Protein AF-000000006769972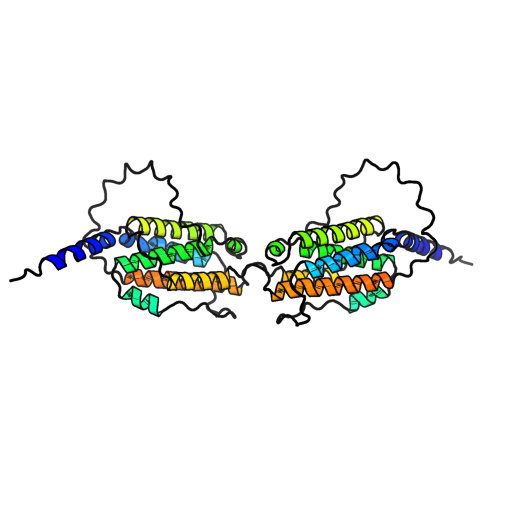2 (afdb_homodimer)

Sequence (412 aa):
MVTWTGLLFVLCGALTSALCCDWLTHYKQPSKEARDLLTLMGDQLTEQHPSGHPVRFPKHLYKQMRNSEVESKLVFIRDSLQLIFCLYRHDNLSAAPWGADKTEGFLTVIHRQITELSACVSTNSPANSRLRSYYRTLANSTLSCSGCSTASWQLLRKETKLRLDQLELLVASIRVPASASRRRSAATQQQQQQQRDTDTISEDCFMVTWTGLLFVLCGALTSALCCDWLTHYKQPSKEARDLLTLMGDQLTEQHPSGHPVRFPKHLYKQMRNSEVESKLVFIRDSLQLIFCLYRHDNLSAAPWGADKTEGFLTVIHRQITELSACVSTNSPANSRLRSYYRTLANSTLSCSGCSTASWQLLRKETKLRLDQLELLVASIRVPASASRRRSAATQQQQQQQRDTDTISEDCF

InterPro domains:
  IPR000471 Interferon alpha/beta/delta [PF00143] (29-170)
  IPR000471 Interferon alpha/beta/delta [PTHR11691] (7-164)
  IPR009079 Four-helical cytokine-like, core [G3DSA:1.20.1250.10] (18-180)
  IPR009079 Four-helical cytokine-like, core [SSF47266] (21-171)

Radius of gyration: 32.37 Å; Cα contacts (8 Å, |Δi|>4): 366; chains: 2; bounding box: 46×130×63 Å

Secondary structure (DSSP, 8-state):
----TTSHHHHHHHHHHHHT-THHHH-HHHHHHHHHHHHHSSS----S--SS------HHHHHHHHTS-HHHHHHHHHHHHHHHHHHHTSGGGGGSSS-HHHHHHHHHHHHHHHHHHHTTS-S-PPP-HHHHHHHHHHHHHHT---SS-HHHHHHHHHHHHHHHHHHHHHHHTS---GGGGGSTTSGGGSTTTTTT------S---/---GGGTHHHHHHHHHHHHT-THHHH-HHHHHHHHHHHHHSSS----S--SS------HHHHHHHHTS-HHHHHHHHHHHHHHHHHHHT-GGGGGSSS-HHHHHHHHHHHHHHHHHHHTTS-S-PPP-HHHHHHHHHHHHHHT---SS-HHHHHHHHHHHHHHHHHHHHHHHTS---GGGGGSTTGGGSS--S---------S---

Solvent-accessible surface area (backbone atoms only — not comparable to full-atom values): 24301 Å² total; per-residue (Å²): 134,83,75,75,68,72,69,64,62,67,64,57,58,62,56,47,46,40,74,61,28,69,45,76,78,57,45,65,60,51,52,50,51,33,52,51,26,61,55,61,20,43,70,82,82,64,89,66,72,45,94,56,82,75,75,76,72,66,59,68,56,54,54,53,42,66,72,46,56,66,54,60,36,51,45,51,48,36,51,50,46,51,53,53,50,40,57,72,64,36,78,50,47,76,59,45,91,47,42,65,66,37,46,51,50,29,48,52,43,47,49,50,51,36,53,51,41,57,74,40,40,77,84,81,62,77,79,56,64,68,61,52,50,42,54,42,50,40,34,52,64,19,43,49,30,37,42,34,50,73,52,24,47,48,44,50,54,49,54,50,51,54,50,53,51,50,46,50,52,47,52,69,67,50,82,69,77,83,77,74,82,77,73,84,77,77,79,77,72,72,86,64,74,79,70,72,71,76,76,71,73,70,87,70,68,116,134,83,75,74,66,72,70,62,62,67,62,56,58,62,56,48,45,41,73,61,26,70,47,75,80,56,44,64,59,51,50,49,50,32,53,52,26,60,54,61,19,41,69,81,81,64,89,67,73,46,93,56,84,76,75,73,70,66,59,67,56,52,55,52,41,66,73,46,54,66,54,59,38,50,42,50,47,33,52,49,46,51,52,51,49,42,57,71,63,34,79,49,47,77,62,47,91,46,41,63,66,36,47,51,50,27,49,49,42,46,49,49,51,34,52,52,41,57,74,40,39,78,85,81,61,75,78,58,65,67,60,52,49,41,52,42,50,40,34,50,63,20,44,48,27,38,40,34,50,72,52,24,46,49,46,49,54,50,53,50,51,54,50,52,50,50,48,51,52,48,53,69,66,51,82,71,77,82,74,73,81,75,73,82,74,73,81,77,73,73,89,69,75,88,66,75,80,74,76,72,73,70,87,70,68,116

Organism: Oreochromis niloticus (NCBI:txid8128)

Nearest PDB structures (foldseek):
  3piv-assembly1_A  TM=6.688E-01  e=2.539E-05  Danio rerio
  7wkh-assembly1_A  TM=6.392E-01  e=5.932E-05  Ctenopharyngodon idella
  2lms-assembly1_A  TM=6.303E-01  e=2.384E-02  Homo sapiens
  7wkh-assembly1_A  TM=6.403E-01  e=5.839E-05  Ctenopharyngodon idella
  2il6-assembly1_A  TM=4.183E-01  e=1.003E+00  Homo sapiens

pLDDT: mean 73.28, std 21.23, range [22.41, 96.75]

Structure (mmCIF, N/CA/C/O backbone):
data_AF-0000000067699722-model_v1
#
loop_
_entity.id
_entity.type
_entity.pdbx_description
1 polymer 'Interferon a3'
#
loop_
_atom_site.group_PDB
_atom_site.id
_atom_site.type_symbol
_atom_site.label_atom_id
_atom_site.label_alt_id
_atom_site.label_comp_id
_atom_site.label_asym_id
_atom_site.label_entity_id
_atom_site.label_seq_id
_atom_site.pdbx_PDB_ins_code
_atom_site.Cartn_x
_atom_site.Cartn_y
_atom_site.Cartn_z
_atom_site.occupancy
_atom_site.B_iso_or_equiv
_atom_site.auth_seq_id
_atom_site.auth_comp_id
_atom_site.auth_asym_id
_atom_site.auth_atom_id
_atom_site.pdbx_PDB_model_num
ATOM 1 N N . MET A 1 1 ? -24.375 -66 -10.227 1 35.47 1 MET A N 1
ATOM 2 C CA . MET A 1 1 ? -23.266 -65.438 -10.969 1 35.47 1 MET A CA 1
ATOM 3 C C . MET A 1 1 ? -23.531 -63.938 -11.273 1 35.47 1 MET A C 1
ATOM 5 O O . MET A 1 1 ? -24.281 -63.625 -12.211 1 35.47 1 MET A O 1
ATOM 9 N N . VAL A 1 2 ? -23.828 -63.125 -10.258 1 52.47 2 VAL A N 1
ATOM 10 C CA . VAL A 1 2 ? -24 -61.656 -10.25 1 52.47 2 VAL A CA 1
ATOM 11 C C . VAL A 1 2 ? -22.797 -61 -10.922 1 52.47 2 VAL A C 1
ATOM 13 O O . VAL A 1 2 ? -21.656 -61.156 -10.469 1 52.47 2 VAL A O 1
ATOM 16 N N . THR A 1 3 ? -22.906 -60.906 -12.32 1 44.56 3 THR A N 1
ATOM 17 C CA . THR A 1 3 ? -21.938 -60.25 -13.18 1 44.56 3 THR A CA 1
ATOM 18 C C . THR A 1 3 ? -21.641 -58.844 -12.688 1 44.56 3 THR A C 1
ATOM 20 O O . THR A 1 3 ? -22.562 -58.031 -12.508 1 44.56 3 THR A O 1
ATOM 23 N N . TRP A 1 4 ? -20.609 -58.719 -11.805 1 46.22 4 TRP A N 1
ATOM 24 C CA . TRP A 1 4 ? -19.891 -57.531 -11.391 1 46.22 4 TRP A CA 1
ATOM 25 C C . TRP A 1 4 ? -19.438 -56.719 -12.602 1 46.22 4 TRP A C 1
ATOM 27 O O . TRP A 1 4 ? -18.516 -55.906 -12.508 1 46.22 4 TRP A O 1
ATOM 37 N N . THR A 1 5 ? -20.016 -56.938 -13.867 1 48.66 5 THR A N 1
ATOM 38 C CA . THR A 1 5 ? -19.547 -56.25 -15.055 1 48.66 5 THR A CA 1
ATOM 39 C C . THR A 1 5 ? -19.969 -54.781 -15 1 48.66 5 THR A C 1
ATOM 41 O O . THR A 1 5 ? -19.531 -53.969 -15.828 1 48.66 5 THR A O 1
ATOM 44 N N . GLY A 1 6 ? -20.906 -54.344 -14.172 1 43.62 6 GLY A N 1
ATOM 45 C CA . GLY A 1 6 ? -21.406 -53 -14.336 1 43.62 6 GLY A CA 1
ATOM 46 C C . GLY A 1 6 ? -20.406 -51.938 -13.883 1 43.62 6 GLY A C 1
ATOM 47 O O . GLY A 1 6 ? -20.625 -50.75 -14.094 1 43.62 6 GLY A O 1
ATOM 48 N N . LEU A 1 7 ? -19.531 -52.25 -12.93 1 44.38 7 LEU A N 1
ATOM 49 C CA . LEU A 1 7 ? -18.781 -51.188 -12.297 1 44.38 7 LEU A CA 1
ATOM 50 C C . LEU A 1 7 ? -17.656 -50.688 -13.211 1 44.38 7 LEU A C 1
ATOM 52 O O . LEU A 1 7 ? -17.156 -49.594 -13.047 1 44.38 7 LEU A O 1
ATOM 56 N N . LEU A 1 8 ? -17.25 -51.5 -14.211 1 44.25 8 LEU A N 1
ATOM 57 C CA . LEU A 1 8 ? -16.047 -51.125 -14.938 1 44.25 8 LEU A CA 1
ATOM 58 C C . LEU A 1 8 ? -16.344 -50.031 -15.93 1 44.25 8 LEU A C 1
ATOM 60 O O . LEU A 1 8 ? -15.453 -49.25 -16.297 1 44.25 8 LEU A O 1
ATOM 64 N N . PHE A 1 9 ? -17.562 -49.812 -16.438 1 44.66 9 PHE A N 1
ATOM 65 C CA . PHE A 1 9 ? -17.812 -48.938 -17.578 1 44.66 9 PHE A CA 1
ATOM 66 C C . PHE A 1 9 ? -17.672 -47.469 -17.172 1 44.66 9 PHE A C 1
ATOM 68 O O . PHE A 1 9 ? -17.266 -46.656 -17.969 1 44.66 9 PHE A O 1
ATOM 75 N N . VAL A 1 10 ? -18.062 -47.094 -15.961 1 45.44 10 VAL A N 1
ATOM 76 C CA . VAL A 1 10 ? -18.156 -45.688 -15.633 1 45.44 10 VAL A CA 1
ATOM 77 C C . VAL A 1 10 ? -16.75 -45.094 -15.516 1 45.44 10 VAL A C 1
ATOM 79 O O . VAL A 1 10 ? -16.531 -43.938 -15.883 1 45.44 10 VAL A O 1
ATOM 82 N N . LEU A 1 11 ? -15.758 -45.875 -15.133 1 44.94 11 LEU A N 1
ATOM 83 C CA . LEU A 1 11 ? -14.43 -45.312 -14.93 1 44.94 11 LEU A CA 1
ATOM 84 C C . LEU A 1 11 ? -13.766 -44.969 -16.266 1 44.94 11 LEU A C 1
ATOM 86 O O . LEU A 1 11 ? -12.914 -44.094 -16.328 1 44.94 11 LEU A O 1
ATOM 90 N N . CYS A 1 12 ? -14.086 -45.625 -17.406 1 45.03 12 CYS A N 1
ATOM 91 C CA . CYS A 1 12 ? -13.391 -45.438 -18.672 1 45.03 12 CYS A CA 1
ATOM 92 C C . CYS A 1 12 ? -13.773 -44.094 -19.297 1 45.03 12 CYS A C 1
ATOM 94 O O . CYS A 1 12 ? -12.984 -43.5 -20.047 1 45.03 12 CYS A O 1
ATOM 96 N N . GLY A 1 13 ? -14.953 -43.625 -19.156 1 46.22 13 GLY A N 1
ATOM 97 C CA . GLY A 1 13 ? -15.398 -42.406 -19.812 1 46.22 13 GLY A CA 1
ATOM 98 C C . GLY A 1 13 ? -14.703 -41.156 -19.281 1 46.22 13 GLY A C 1
ATOM 99 O O . GLY A 1 13 ? -14.461 -40.219 -20.031 1 46.22 13 GLY A O 1
ATOM 100 N N . ALA A 1 14 ? -14.531 -41 -17.953 1 47.91 14 ALA A N 1
ATOM 101 C CA . ALA A 1 14 ? -13.922 -39.781 -17.406 1 47.91 14 ALA A CA 1
ATOM 102 C C . ALA A 1 14 ? -12.461 -39.656 -17.812 1 47.91 14 ALA A C 1
ATOM 104 O O . ALA A 1 14 ? -11.953 -38.562 -18.031 1 47.91 14 ALA A O 1
ATOM 105 N N . LEU A 1 15 ? -11.695 -40.812 -17.859 1 48.62 15 LEU A N 1
ATOM 106 C CA . LEU A 1 15 ? -10.297 -40.781 -18.281 1 48.62 15 LEU A CA 1
ATOM 107 C C . LEU A 1 15 ? -10.172 -40.344 -19.734 1 48.62 15 LEU A C 1
ATOM 109 O O . LEU A 1 15 ? -9.195 -39.688 -20.109 1 48.62 15 LEU A O 1
ATOM 113 N N . THR A 1 16 ? -11.188 -40.656 -20.562 1 52 16 THR A N 1
ATOM 114 C CA . THR A 1 16 ? -11.062 -40.375 -21.984 1 52 16 THR A CA 1
ATOM 115 C C . THR A 1 16 ? -11.148 -38.875 -22.234 1 52 16 THR A C 1
ATOM 117 O O . THR A 1 16 ? -10.492 -38.344 -23.125 1 52 16 THR A O 1
ATOM 120 N N . SER A 1 17 ? -12.016 -38.281 -21.453 1 52.94 17 SER A N 1
ATOM 121 C CA . SER A 1 17 ? -12.234 -36.906 -21.828 1 52.94 17 SER A CA 1
ATOM 122 C C . SER A 1 17 ? -11.016 -36.031 -21.516 1 52.94 17 SER A C 1
ATOM 124 O O . SER A 1 17 ? -10.648 -35.156 -22.312 1 52.94 17 SER A O 1
ATOM 126 N N . ALA A 1 18 ? -10.383 -36.188 -20.281 1 53.94 18 ALA A N 1
ATOM 127 C CA . ALA A 1 18 ? -9.195 -35.375 -20.016 1 53.94 18 ALA A CA 1
ATOM 128 C C . ALA A 1 18 ? -8.031 -35.781 -20.922 1 53.94 18 ALA A C 1
ATOM 130 O O . ALA A 1 18 ? -7.234 -34.938 -21.328 1 53.94 18 ALA A O 1
ATOM 131 N N . LEU A 1 19 ? -7.906 -37.094 -21.297 1 56.16 19 LEU A N 1
ATOM 132 C CA . LEU A 1 19 ? -6.891 -37.562 -22.234 1 56.16 19 LEU A CA 1
ATOM 133 C C . LEU A 1 19 ? -7.125 -36.938 -23.609 1 56.16 19 LEU A C 1
ATOM 135 O O . LEU A 1 19 ? -6.184 -36.781 -24.391 1 56.16 19 LEU A O 1
ATOM 139 N N . CYS A 1 20 ? -8.344 -36.469 -23.766 1 61.91 20 CYS A N 1
ATOM 140 C CA . CYS A 1 20 ? -8.656 -35.812 -25.031 1 61.91 20 CYS A CA 1
ATOM 141 C C . CYS A 1 20 ? -8.422 -34.312 -24.938 1 61.91 20 CYS A C 1
ATOM 143 O O . CYS A 1 20 ? -8.695 -33.562 -25.891 1 61.91 20 CYS A O 1
ATOM 145 N N . CYS A 1 21 ? -7.746 -33.906 -23.828 1 77.5 21 CYS A N 1
ATOM 146 C CA . CYS A 1 21 ? -7.512 -32.469 -23.688 1 77.5 21 CYS A CA 1
ATOM 147 C C . CYS A 1 21 ? -6.34 -32.031 -24.562 1 77.5 21 CYS A C 1
ATOM 149 O O . CYS A 1 21 ? -5.188 -32.344 -24.266 1 77.5 21 CYS A O 1
ATOM 151 N N . ASP A 1 22 ? -6.613 -31.375 -25.703 1 81.94 22 ASP A N 1
ATOM 152 C CA . ASP A 1 22 ? -5.629 -30.859 -26.656 1 81.94 22 ASP A CA 1
ATOM 153 C C . ASP A 1 22 ? -4.617 -29.953 -25.969 1 81.94 22 ASP A C 1
ATOM 155 O O . ASP A 1 22 ? -3.49 -29.781 -26.438 1 81.94 22 ASP A O 1
ATOM 159 N N . TRP A 1 23 ? -4.941 -29.578 -24.688 1 89.19 23 TRP A N 1
ATOM 160 C CA . TRP A 1 23 ? -4.062 -28.688 -23.953 1 89.19 23 TRP A CA 1
ATOM 161 C C . TRP A 1 23 ? -2.768 -29.391 -23.562 1 89.19 23 TRP A C 1
ATOM 163 O O . TRP A 1 23 ? -1.689 -28.781 -23.609 1 89.19 23 TRP A O 1
ATOM 173 N N . LEU A 1 24 ? -2.84 -30.562 -23.344 1 87.12 24 LEU A N 1
ATOM 174 C CA . LEU A 1 24 ? -1.688 -31.328 -22.891 1 87.12 24 LEU A CA 1
ATOM 175 C C . LEU A 1 24 ? -0.631 -31.438 -23.984 1 87.12 24 LEU A C 1
ATOM 177 O O . LEU A 1 24 ? 0.557 -31.594 -23.688 1 87.12 24 LEU A O 1
ATOM 181 N N .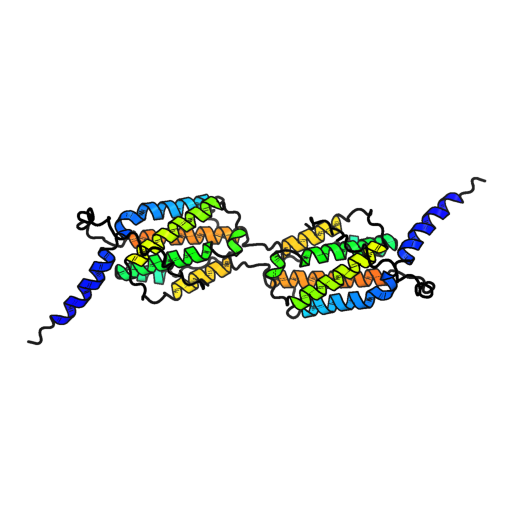 THR A 1 25 ? -1.072 -31.25 -25.234 1 85.5 25 THR A N 1
ATOM 182 C CA . THR A 1 25 ? -0.161 -31.438 -26.359 1 85.5 25 THR A CA 1
ATOM 183 C C . THR A 1 25 ? 0.63 -30.156 -26.641 1 85.5 25 THR A C 1
ATOM 185 O O . THR A 1 25 ? 1.693 -30.203 -27.266 1 85.5 25 THR A O 1
ATOM 188 N N . HIS A 1 26 ? 0.206 -29 -26.109 1 89 26 HIS A N 1
ATOM 189 C CA . HIS A 1 26 ? 0.871 -27.766 -26.5 1 89 26 HIS A CA 1
ATOM 190 C C . HIS A 1 26 ? 1.135 -26.875 -25.297 1 89 26 HIS A C 1
ATOM 192 O O . HIS A 1 26 ? 1.406 -25.672 -25.438 1 89 26 HIS A O 1
ATOM 198 N N . TYR A 1 27 ? 1.079 -27.422 -24.047 1 90.38 27 TYR A N 1
ATOM 199 C CA . TYR A 1 27 ? 1.167 -26.609 -22.828 1 90.38 27 TYR A CA 1
ATOM 200 C C . TYR A 1 27 ? 2.568 -26.047 -22.656 1 90.38 27 TYR A C 1
ATOM 202 O O . TYR A 1 27 ? 2.75 -25.016 -22 1 90.38 27 TYR A O 1
ATOM 210 N N . LYS A 1 28 ? 3.633 -26.672 -23.234 1 91.69 28 LYS A N 1
ATOM 211 C CA . LYS A 1 28 ? 5.023 -26.344 -22.938 1 91.69 28 LYS A CA 1
ATOM 212 C C . LYS A 1 28 ? 5.352 -24.922 -23.359 1 91.69 28 LYS A C 1
ATOM 214 O O . LYS A 1 28 ? 6 -24.188 -22.609 1 91.69 28 LYS A O 1
ATOM 219 N N . GLN A 1 29 ? 4.859 -24.578 -24.547 1 92.5 29 GLN A N 1
ATOM 220 C CA . GLN A 1 29 ? 5.203 -23.25 -25.062 1 92.5 29 GLN A CA 1
ATOM 221 C C . GLN A 1 29 ? 4.535 -22.156 -24.25 1 92.5 29 GLN A C 1
ATOM 223 O O . GLN A 1 29 ? 5.211 -21.25 -23.75 1 92.5 29 GLN A O 1
ATOM 228 N N . PRO A 1 30 ? 3.217 -22.25 -24.016 1 93.75 30 PRO A N 1
ATOM 229 C CA . PRO A 1 30 ? 2.609 -21.203 -23.172 1 93.75 30 PRO A CA 1
ATOM 230 C C . PRO A 1 30 ? 3.164 -21.188 -21.75 1 93.75 30 PRO A C 1
ATOM 232 O O . PRO A 1 30 ? 3.293 -20.125 -21.156 1 93.75 30 PRO A O 1
ATOM 235 N N . SER A 1 31 ? 3.477 -22.328 -21.234 1 92.81 31 SER A N 1
ATOM 236 C CA . SER A 1 31 ? 4.043 -22.406 -19.891 1 92.81 31 SER A CA 1
ATOM 237 C C . SER A 1 31 ? 5.402 -21.703 -19.828 1 92.81 31 SER A C 1
ATOM 239 O O . SER A 1 31 ? 5.66 -20.922 -18.906 1 92.81 31 SER A O 1
ATOM 241 N N . LYS A 1 32 ? 6.246 -21.984 -20.812 1 94.31 32 LYS A N 1
ATOM 242 C CA . LYS A 1 32 ? 7.547 -21.328 -20.891 1 94.31 32 LYS A CA 1
ATOM 243 C C . LYS A 1 32 ? 7.395 -19.828 -21.094 1 94.31 32 LYS A C 1
ATOM 245 O O . LYS A 1 32 ? 8.102 -19.031 -20.453 1 94.31 32 LYS A O 1
ATOM 250 N N . GLU A 1 33 ? 6.52 -19.484 -21.969 1 95.44 33 GLU A N 1
ATOM 251 C CA . GLU A 1 33 ? 6.273 -18.062 -22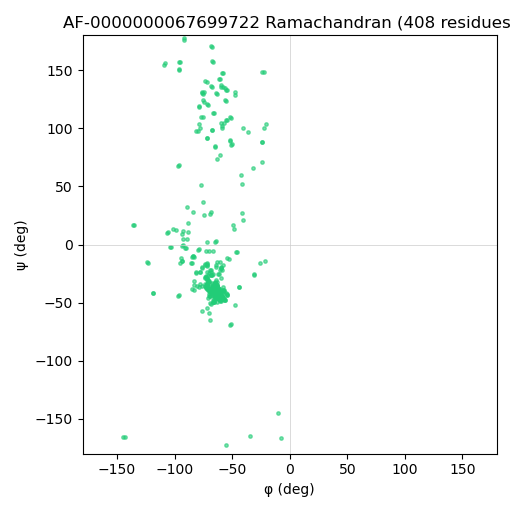.234 1 95.44 33 GLU A CA 1
ATOM 252 C C . GLU A 1 33 ? 5.832 -17.344 -20.969 1 95.44 33 GLU A C 1
ATOM 254 O O . GLU A 1 33 ? 6.305 -16.234 -20.688 1 95.44 33 GLU A O 1
ATOM 259 N N . ALA A 1 34 ? 4.922 -17.938 -20.188 1 95.25 34 ALA A N 1
ATOM 260 C CA . ALA A 1 34 ? 4.457 -17.344 -18.938 1 95.25 34 ALA A CA 1
ATOM 261 C C . ALA A 1 34 ? 5.609 -17.156 -17.953 1 95.25 34 ALA A C 1
ATOM 263 O O . ALA A 1 34 ? 5.77 -16.078 -17.375 1 95.25 34 ALA A O 1
ATOM 264 N N . ARG A 1 35 ? 6.52 -18.094 -17.812 1 93.75 35 ARG A N 1
ATOM 265 C CA . ARG A 1 35 ? 7.652 -18.031 -16.891 1 93.75 35 ARG A CA 1
ATOM 266 C C . ARG A 1 35 ? 8.664 -16.969 -17.328 1 93.75 35 ARG A C 1
ATOM 268 O O . ARG A 1 35 ? 9.195 -16.234 -16.516 1 93.75 35 ARG A O 1
ATOM 275 N N . ASP A 1 36 ? 8.875 -16.953 -18.688 1 93.88 36 ASP A N 1
ATOM 276 C CA . ASP A 1 36 ? 9.797 -15.953 -19.219 1 93.88 36 ASP A CA 1
ATOM 277 C C . ASP A 1 36 ? 9.273 -14.547 -18.953 1 93.88 36 ASP A C 1
ATOM 279 O O . ASP A 1 36 ? 10.023 -13.672 -18.516 1 93.88 36 ASP A O 1
ATOM 283 N N . LEU A 1 37 ? 8.016 -14.336 -19.203 1 94.62 37 LEU A N 1
ATOM 284 C CA . LEU A 1 37 ? 7.41 -13.023 -19 1 94.62 37 LEU A CA 1
ATOM 285 C C . LEU A 1 37 ? 7.445 -12.641 -17.516 1 94.62 37 LEU A C 1
ATOM 287 O O . LEU A 1 37 ? 7.738 -11.492 -17.188 1 94.62 37 LEU A O 1
ATOM 291 N N . LEU A 1 38 ? 7.242 -13.578 -16.625 1 94.19 38 LEU A N 1
ATOM 292 C CA . LEU A 1 38 ? 7.316 -13.359 -15.188 1 94.19 38 LEU A CA 1
ATOM 293 C C . LEU A 1 38 ? 8.727 -12.938 -14.773 1 94.19 38 LEU A C 1
ATOM 295 O O . LEU A 1 38 ? 8.891 -12.023 -13.961 1 94.19 38 LEU A O 1
ATOM 299 N N . THR A 1 39 ? 9.664 -13.555 -15.359 1 88.69 39 THR A N 1
ATOM 300 C CA . THR A 1 39 ? 11.055 -13.258 -15.039 1 88.69 39 THR A CA 1
ATOM 301 C C . THR A 1 39 ? 11.453 -11.883 -15.57 1 88.69 39 THR A C 1
ATOM 303 O O . THR A 1 39 ? 12.195 -11.148 -14.914 1 88.69 39 THR A O 1
ATOM 306 N N . LEU A 1 40 ? 10.836 -11.523 -16.641 1 91.75 40 LEU A N 1
ATOM 307 C CA . LEU A 1 40 ? 11.281 -10.328 -17.344 1 91.75 40 LEU A CA 1
ATOM 308 C C . LEU A 1 40 ? 10.492 -9.102 -16.891 1 91.75 40 LEU A C 1
ATOM 310 O O . LEU A 1 40 ? 10.891 -7.969 -17.156 1 91.75 40 LEU A O 1
ATOM 314 N N . MET A 1 41 ? 9.406 -9.234 -16.219 1 91.5 41 MET A N 1
ATOM 315 C CA . MET A 1 41 ? 8.531 -8.094 -15.938 1 91.5 41 MET A CA 1
ATOM 316 C C . MET A 1 41 ? 9.164 -7.16 -14.914 1 91.5 41 MET A C 1
ATOM 318 O O . MET A 1 41 ? 8.805 -5.984 -14.844 1 91.5 41 MET A O 1
ATOM 322 N N . GLY A 1 42 ? 10.148 -7.68 -14.203 1 86.44 42 GLY A N 1
ATOM 323 C CA . GLY A 1 42 ? 10.773 -6.867 -13.172 1 86.44 42 GLY A CA 1
ATOM 324 C C . GLY A 1 42 ? 12.258 -7.121 -13.031 1 86.44 42 GLY A C 1
ATOM 325 O O . GLY A 1 42 ? 12.883 -7.715 -13.914 1 86.44 42 GLY A O 1
ATOM 326 N N . ASP A 1 43 ? 12.781 -6.621 -11.891 1 81.31 43 ASP A N 1
ATOM 327 C CA . ASP A 1 43 ? 14.195 -6.812 -11.602 1 81.31 43 ASP A CA 1
ATOM 328 C C . ASP A 1 43 ? 14.508 -8.281 -11.32 1 81.31 43 ASP A C 1
ATOM 330 O O . ASP A 1 43 ? 13.594 -9.109 -11.227 1 81.31 43 ASP A O 1
ATOM 334 N N . GLN A 1 44 ? 15.719 -8.547 -11.25 1 83.44 44 GLN A N 1
ATOM 335 C CA . GLN A 1 44 ? 16.156 -9.922 -11.008 1 83.44 44 GLN A CA 1
ATOM 336 C C . GLN A 1 44 ? 15.539 -10.469 -9.719 1 83.44 44 GLN A C 1
ATOM 338 O O . GLN A 1 44 ? 15.539 -9.797 -8.688 1 83.44 44 GLN A O 1
ATOM 343 N N . LEU A 1 45 ? 14.898 -11.57 -9.938 1 76.75 45 LEU A N 1
ATOM 344 C CA . LEU A 1 45 ? 14.328 -12.258 -8.781 1 76.75 45 LEU A CA 1
ATOM 345 C C . LEU A 1 45 ? 15.422 -12.805 -7.871 1 76.75 45 LEU A C 1
ATOM 347 O O . LEU A 1 45 ? 16.266 -13.594 -8.312 1 76.75 45 LEU A O 1
ATOM 351 N N . THR A 1 46 ? 15.703 -12.086 -6.84 1 67.62 46 THR A N 1
ATOM 352 C CA . THR A 1 46 ? 16.75 -12.547 -5.934 1 67.62 46 THR A CA 1
ATOM 353 C C . THR A 1 46 ? 16.25 -13.695 -5.066 1 67.62 46 THR A C 1
ATOM 355 O O . THR A 1 46 ? 15.062 -13.75 -4.723 1 67.62 46 THR A O 1
ATOM 358 N N . GLU A 1 47 ? 16.984 -14.75 -5.012 1 61.97 47 GLU A N 1
ATOM 359 C CA . GLU A 1 47 ? 16.672 -15.891 -4.156 1 61.97 47 GLU A CA 1
ATOM 360 C C . GLU A 1 47 ? 16.719 -15.5 -2.682 1 61.97 47 GLU A C 1
ATOM 362 O O . GLU A 1 47 ? 16.516 -16.344 -1.807 1 61.97 47 GLU A O 1
ATOM 367 N N . GLN A 1 48 ? 16.969 -14.203 -2.494 1 57.03 48 GLN A N 1
ATOM 368 C CA . GLN A 1 48 ? 17.047 -13.812 -1.09 1 57.03 48 GLN A CA 1
ATOM 369 C C . GLN A 1 48 ? 15.648 -13.758 -0.462 1 57.03 48 GLN A C 1
ATOM 371 O O . GLN A 1 48 ? 14.68 -13.414 -1.133 1 57.03 48 GLN A O 1
ATOM 376 N N . HIS A 1 49 ? 15.492 -14.516 0.586 1 53.44 49 HIS A N 1
ATOM 377 C CA . HIS A 1 49 ? 14.25 -14.625 1.347 1 53.44 49 HIS A CA 1
ATOM 378 C C . HIS A 1 49 ? 13.727 -13.258 1.752 1 53.44 49 HIS A C 1
ATOM 380 O O . HIS A 1 49 ? 14.453 -12.461 2.346 1 53.44 49 HIS A O 1
ATOM 386 N N . PRO A 1 50 ? 12.703 -12.922 1.15 1 51.94 50 PRO A N 1
ATOM 387 C CA . PRO A 1 50 ? 12.148 -11.664 1.666 1 51.94 50 PRO A CA 1
ATOM 388 C C . PRO A 1 50 ? 12.062 -11.641 3.189 1 51.94 50 PRO A C 1
ATOM 390 O O . PRO A 1 50 ? 11.938 -12.695 3.82 1 51.94 50 PRO A O 1
ATOM 393 N N . SER A 1 51 ? 12.531 -10.609 3.85 1 48.88 51 SER A N 1
ATOM 394 C CA . SER A 1 51 ? 12.453 -10.453 5.297 1 48.88 51 SER A CA 1
ATOM 395 C C . SER A 1 51 ? 11.055 -10.773 5.812 1 48.88 51 SER A C 1
ATOM 397 O O . SER A 1 51 ? 10.867 -11.023 7.004 1 48.88 51 SER A O 1
ATOM 399 N N . GLY A 1 52 ? 10.07 -11.023 4.922 1 50.78 52 GLY A N 1
ATOM 400 C CA . GLY A 1 52 ? 8.742 -11.328 5.434 1 50.78 52 GLY A CA 1
ATOM 401 C C . GLY A 1 52 ? 8.469 -12.812 5.543 1 50.78 52 GLY A C 1
ATOM 402 O O . GLY A 1 52 ? 9.328 -13.633 5.215 1 50.78 52 GLY A O 1
ATOM 403 N N . HIS A 1 53 ? 7.543 -13.102 6.391 1 52.53 53 HIS A N 1
ATOM 404 C CA . HIS A 1 53 ? 7.113 -14.492 6.512 1 52.53 53 HIS A CA 1
ATOM 405 C C . HIS A 1 53 ? 6.676 -15.055 5.164 1 52.53 53 HIS A C 1
ATOM 407 O O . HIS A 1 53 ? 5.785 -14.5 4.516 1 52.53 53 HIS A O 1
ATOM 413 N N . PRO A 1 54 ? 7.543 -15.898 4.695 1 59.34 54 PRO A N 1
ATOM 414 C CA . PRO A 1 54 ? 7.129 -16.516 3.432 1 59.34 54 PRO A CA 1
ATOM 415 C C . PRO A 1 54 ? 5.758 -17.188 3.525 1 59.34 54 PRO A C 1
ATOM 417 O O . PRO A 1 54 ? 5.379 -17.672 4.59 1 59.34 54 PRO A O 1
ATOM 420 N N . VAL A 1 55 ? 4.91 -16.953 2.594 1 73.06 55 VAL A N 1
ATOM 421 C CA . VAL A 1 55 ? 3.643 -17.672 2.479 1 73.06 55 VAL A CA 1
ATOM 422 C C . VAL A 1 55 ? 3.904 -19.141 2.146 1 73.06 55 VAL A C 1
ATOM 424 O O . VAL A 1 55 ? 4.5 -19.453 1.111 1 73.06 55 VAL A O 1
ATOM 427 N N . ARG A 1 56 ? 3.57 -20.062 3.102 1 80.81 56 ARG A N 1
ATOM 428 C CA . ARG A 1 56 ? 3.863 -21.469 2.936 1 80.81 56 ARG A CA 1
ATOM 429 C C . ARG A 1 56 ? 2.852 -22.141 2.008 1 80.81 56 ARG A C 1
ATOM 431 O O . ARG A 1 56 ? 1.65 -22.141 2.287 1 80.81 56 ARG A O 1
ATOM 438 N N . PHE A 1 57 ? 3.342 -22.656 0.932 1 86.38 57 PHE A N 1
ATOM 439 C CA . PHE A 1 57 ? 2.506 -23.422 0.018 1 86.38 57 PHE A CA 1
ATOM 440 C C . PHE A 1 57 ? 2.146 -24.781 0.622 1 86.38 57 PHE A C 1
ATOM 442 O O . PHE A 1 57 ? 2.988 -25.438 1.241 1 86.38 57 PHE A O 1
ATOM 449 N N . PRO A 1 58 ? 0.9 -25.25 0.445 1 86.44 58 PRO A N 1
ATOM 450 C CA . PRO A 1 58 ? 0.476 -26.547 0.973 1 86.44 58 PRO A CA 1
ATOM 451 C C . PRO A 1 58 ? 1.093 -27.719 0.217 1 86.44 58 PRO A C 1
ATOM 453 O O . PRO A 1 58 ? 0.455 -28.297 -0.67 1 86.44 58 PRO A O 1
ATOM 456 N N . LYS A 1 59 ? 2.195 -28.203 0.638 1 88.06 59 LYS A N 1
ATOM 457 C CA . LYS A 1 59 ? 2.949 -29.234 -0.059 1 88.06 59 LYS A CA 1
ATOM 458 C C . LYS A 1 59 ? 2.178 -30.547 -0.088 1 88.06 59 LYS A C 1
ATOM 460 O O . LYS A 1 59 ? 2.254 -31.297 -1.063 1 88.06 59 LYS A O 1
ATOM 465 N N . HIS A 1 60 ? 1.443 -30.766 1.016 1 88.94 60 HIS A N 1
ATOM 466 C CA . HIS A 1 60 ? 0.669 -32 1.064 1 88.94 60 HIS A CA 1
ATOM 467 C C . HIS A 1 60 ? -0.393 -32.031 -0.029 1 88.94 60 HIS A C 1
ATOM 469 O O . HIS A 1 60 ? -0.648 -33.094 -0.627 1 88.94 60 HIS A O 1
ATOM 475 N N . LEU A 1 61 ? -0.908 -30.906 -0.282 1 89.75 61 LEU A N 1
ATOM 476 C CA . LEU A 1 61 ? -1.896 -30.797 -1.351 1 89.75 61 LEU A CA 1
ATOM 477 C C . LEU A 1 61 ? -1.268 -31.125 -2.703 1 89.75 61 LEU A C 1
ATOM 479 O O . LEU A 1 61 ? -1.84 -31.875 -3.5 1 89.75 61 LEU A O 1
ATOM 483 N N . TYR A 1 62 ? -0.17 -30.594 -2.945 1 90 62 TYR A N 1
ATOM 484 C CA . TYR A 1 62 ? 0.54 -30.859 -4.191 1 90 62 TYR A CA 1
ATOM 485 C C . TYR A 1 62 ? 0.857 -32.344 -4.344 1 90 62 TYR A C 1
ATOM 487 O O . TYR A 1 62 ? 0.67 -32.906 -5.418 1 90 62 TYR A O 1
ATOM 495 N N . LYS A 1 63 ? 1.327 -32.906 -3.248 1 90 63 LYS A N 1
ATOM 496 C CA . LYS A 1 63 ? 1.634 -34.344 -3.27 1 90 63 LYS A CA 1
ATOM 497 C C . LYS A 1 63 ? 0.385 -35.156 -3.564 1 90 63 LYS A C 1
ATOM 499 O O . LYS A 1 63 ? 0.434 -36.125 -4.348 1 90 63 LYS A O 1
ATOM 504 N N . GLN A 1 64 ? -0.691 -34.812 -2.947 1 91.94 64 GLN A N 1
ATOM 505 C CA . GLN A 1 64 ? -1.966 -35.469 -3.201 1 91.94 64 GLN A CA 1
ATOM 506 C C . GLN A 1 64 ? -2.361 -35.375 -4.672 1 91.94 64 GLN A C 1
ATOM 508 O O . GLN A 1 64 ? -2.799 -36.344 -5.277 1 91.94 64 GLN A O 1
ATOM 513 N N . MET A 1 65 ? -2.127 -34.188 -5.199 1 90.88 65 MET A N 1
ATOM 514 C CA . MET A 1 65 ? -2.516 -33.969 -6.59 1 90.88 65 MET A CA 1
ATOM 515 C C . MET A 1 65 ? -1.607 -34.719 -7.539 1 90.88 65 MET A C 1
ATOM 517 O O . MET A 1 65 ? -2.066 -35.25 -8.562 1 90.88 65 MET A O 1
ATOM 521 N N . ARG A 1 66 ? -0.403 -34.844 -7.207 1 90 66 ARG A N 1
ATOM 522 C CA . ARG A 1 66 ? 0.558 -35.562 -8.039 1 90 66 ARG A CA 1
ATOM 523 C C . ARG A 1 66 ? 0.162 -37.031 -8.195 1 90 66 ARG A C 1
ATOM 525 O O . ARG A 1 66 ? 0.425 -37.656 -9.234 1 90 66 ARG A O 1
ATOM 532 N N . ASN A 1 67 ? -0.585 -37.562 -7.223 1 91.06 67 ASN A N 1
ATOM 533 C CA . ASN A 1 67 ? -0.956 -39 -7.238 1 91.06 67 ASN A CA 1
ATOM 534 C C . ASN A 1 67 ? -2.426 -39.188 -7.605 1 91.06 67 ASN A C 1
ATOM 536 O O . ASN A 1 67 ? -2.949 -40.281 -7.531 1 91.06 67 ASN A O 1
ATOM 540 N N . SER A 1 68 ? -3.041 -38.094 -8.047 1 90.62 68 SER A N 1
ATOM 541 C CA . SER A 1 68 ? -4.465 -38.156 -8.367 1 90.62 68 SER A CA 1
ATOM 542 C C . SER A 1 68 ? -4.688 -38.5 -9.836 1 90.62 68 SER A C 1
ATOM 544 O O . SER A 1 68 ? -3.732 -38.719 -10.578 1 90.62 68 SER A O 1
ATOM 546 N N . GLU A 1 69 ? -5.941 -38.625 -10.227 1 87.38 69 GLU A N 1
ATOM 547 C CA . GLU A 1 69 ? -6.32 -38.906 -11.617 1 87.38 69 GLU A CA 1
ATOM 548 C C . GLU A 1 69 ? -5.992 -37.719 -12.516 1 87.38 69 GLU A C 1
ATOM 550 O O . GLU A 1 69 ? -5.84 -36.594 -12.031 1 87.38 69 GLU A O 1
ATOM 555 N N . VAL A 1 70 ? -5.852 -37.969 -13.75 1 84.81 70 VAL A N 1
ATOM 556 C CA . VAL A 1 70 ? -5.48 -36.969 -14.742 1 84.81 70 VAL A CA 1
ATOM 557 C C . VAL A 1 70 ? -6.449 -35.781 -14.68 1 84.81 70 VAL A C 1
ATOM 559 O O . VAL A 1 70 ? -6.027 -34.625 -14.688 1 84.81 70 VAL A O 1
ATOM 562 N N . GLU A 1 71 ? -7.758 -36.031 -14.57 1 84.88 71 GLU A N 1
ATOM 563 C CA . GLU A 1 71 ? -8.75 -34.969 -14.539 1 84.88 71 GLU A CA 1
ATOM 564 C C . GLU A 1 71 ? -8.547 -34.062 -13.328 1 84.88 71 GLU A C 1
ATOM 566 O O . GLU A 1 71 ? -8.641 -32.844 -13.438 1 84.88 71 GLU A O 1
ATOM 571 N N . SER A 1 72 ? -8.273 -34.688 -12.148 1 87.94 72 SER A N 1
ATOM 572 C CA . SER A 1 72 ? -8.055 -33.906 -10.93 1 87.94 72 SER A CA 1
ATOM 573 C C . SER A 1 72 ? -6.805 -33.031 -11.047 1 87.94 72 SER A C 1
ATOM 575 O O . SER A 1 72 ? -6.789 -31.891 -10.57 1 87.94 72 SER A O 1
ATOM 577 N N . LYS A 1 73 ? -5.762 -33.562 -11.742 1 90.75 73 LYS A N 1
ATOM 578 C CA . LYS A 1 73 ? -4.547 -32.781 -11.969 1 90.75 73 LYS A CA 1
ATOM 579 C C . LYS A 1 73 ? -4.82 -31.594 -12.867 1 90.75 73 LYS A C 1
ATOM 581 O O . LYS A 1 73 ? -4.402 -30.469 -12.555 1 90.75 73 LYS A O 1
ATOM 586 N N . LEU A 1 74 ? -5.598 -31.875 -13.891 1 89.81 74 LEU A N 1
ATOM 587 C CA . LEU A 1 74 ? -5.895 -30.812 -14.852 1 89.81 74 LEU A CA 1
ATOM 588 C C . LEU A 1 74 ? -6.766 -29.734 -14.219 1 89.81 74 LEU A C 1
ATOM 590 O O . LEU A 1 74 ? -6.551 -28.547 -14.445 1 89.81 74 LEU A O 1
ATOM 594 N N . VAL A 1 75 ? -7.691 -30.125 -13.414 1 90.5 75 VAL A N 1
ATOM 595 C CA . VAL A 1 75 ? -8.539 -29.172 -12.703 1 90.5 75 VAL A CA 1
ATOM 596 C C . VAL A 1 75 ? -7.688 -28.344 -11.734 1 90.5 75 VAL A C 1
ATOM 598 O O . VAL A 1 75 ? -7.852 -27.125 -11.641 1 90.5 75 VAL A O 1
ATOM 601 N N . PHE A 1 76 ? -6.773 -29.016 -11.039 1 92.5 76 PHE A N 1
ATOM 602 C CA . PHE A 1 76 ? -5.879 -28.344 -10.102 1 92.5 76 PHE A CA 1
ATOM 603 C C . PHE A 1 76 ? -5.016 -27.312 -10.82 1 92.5 76 PHE A C 1
ATOM 605 O O . PHE A 1 76 ? -4.82 -26.203 -10.312 1 92.5 76 PHE A O 1
ATOM 612 N N . ILE A 1 77 ? -4.551 -27.656 -11.977 1 93.94 77 ILE A N 1
ATOM 613 C CA . ILE A 1 77 ? -3.725 -26.766 -12.773 1 93.94 77 ILE A CA 1
ATOM 614 C C . ILE A 1 77 ? -4.559 -25.562 -13.227 1 93.94 77 ILE A C 1
ATOM 616 O O . ILE A 1 77 ? -4.145 -24.406 -13.055 1 93.94 77 ILE A O 1
ATOM 620 N N . ARG A 1 78 ? -5.734 -25.812 -13.773 1 93.5 78 ARG A N 1
ATOM 621 C CA . ARG A 1 78 ? -6.633 -24.75 -14.188 1 93.5 78 ARG A CA 1
ATOM 622 C C . ARG A 1 78 ? -6.941 -23.812 -13.023 1 93.5 78 ARG A C 1
ATOM 624 O O . ARG A 1 78 ? -6.828 -22.594 -13.156 1 93.5 78 ARG A O 1
ATOM 631 N N . ASP A 1 79 ? -7.277 -24.391 -11.883 1 92.31 79 ASP A N 1
ATOM 632 C CA . ASP A 1 79 ? -7.66 -23.594 -10.727 1 92.31 79 ASP A CA 1
ATOM 633 C C . ASP A 1 79 ? -6.477 -22.781 -10.203 1 92.31 79 ASP A C 1
ATOM 635 O O . ASP A 1 79 ? -6.645 -21.625 -9.789 1 92.31 79 ASP A O 1
ATOM 639 N N . SER A 1 80 ? -5.293 -23.375 -10.188 1 93.56 80 SER A N 1
ATOM 640 C CA . SER A 1 80 ? -4.094 -22.656 -9.789 1 93.56 80 SER A CA 1
ATOM 641 C C . SER A 1 80 ? -3.842 -21.469 -10.711 1 93.56 80 SER A C 1
ATOM 643 O O . SER A 1 80 ? -3.557 -20.359 -10.242 1 93.56 80 SER A O 1
ATOM 645 N N . LEU A 1 81 ? -3.967 -21.688 -12.016 1 95.38 81 LEU A N 1
ATOM 646 C CA . LEU A 1 81 ? -3.764 -20.609 -12.992 1 95.38 81 LEU A CA 1
ATOM 647 C C . LEU A 1 81 ? -4.812 -19.516 -12.82 1 95.38 81 LEU A C 1
ATOM 649 O O . LEU A 1 81 ? -4.504 -18.328 -12.969 1 95.38 81 LEU A O 1
ATOM 653 N N . GLN A 1 82 ? -6.039 -19.891 -12.531 1 93.69 82 GLN A N 1
ATOM 654 C CA . GLN A 1 82 ? -7.094 -18.922 -12.273 1 93.69 82 GLN A CA 1
ATOM 655 C C . GLN A 1 82 ? -6.762 -18.047 -11.062 1 93.69 82 GLN A C 1
ATOM 657 O O . GLN A 1 82 ? -6.949 -16.828 -11.094 1 93.69 82 GLN A O 1
ATOM 662 N N . LEU A 1 83 ? -6.227 -18.641 -10.023 1 91.81 83 LEU A N 1
ATOM 663 C CA . LEU A 1 83 ? -5.898 -17.906 -8.812 1 91.81 83 LEU A CA 1
ATOM 664 C C . LEU A 1 83 ? -4.672 -17.016 -9.031 1 91.81 83 LEU A C 1
ATOM 666 O O . LEU A 1 83 ? -4.609 -15.898 -8.523 1 91.81 83 LEU A O 1
ATOM 670 N N . ILE A 1 84 ? -3.727 -17.5 -9.789 1 93.19 84 ILE A N 1
ATOM 671 C CA . ILE A 1 84 ? -2.586 -16.688 -10.18 1 93.19 84 ILE A CA 1
ATOM 672 C C . ILE A 1 84 ? -3.066 -15.492 -11.008 1 93.19 84 ILE A C 1
ATOM 674 O O . ILE A 1 84 ? -2.623 -14.359 -10.789 1 93.19 84 ILE A O 1
ATOM 678 N N . PHE A 1 85 ? -4.008 -15.758 -11.953 1 93.94 85 PHE A N 1
ATOM 679 C CA . PHE A 1 85 ? -4.582 -14.695 -12.773 1 93.94 85 PHE A CA 1
ATOM 680 C C . PHE A 1 85 ? -5.219 -13.625 -11.898 1 93.94 85 PHE A C 1
ATOM 682 O O . PHE A 1 85 ? -5.02 -12.43 -12.125 1 93.94 85 PHE A O 1
ATOM 689 N N . CYS A 1 86 ? -5.848 -14.016 -10.883 1 88.56 86 CYS A N 1
ATOM 690 C CA . CYS A 1 86 ? -6.508 -13.102 -9.961 1 88.56 86 CYS A CA 1
ATOM 691 C C . CYS A 1 86 ? -5.484 -12.25 -9.219 1 88.56 86 CYS A C 1
ATOM 693 O O . CYS A 1 86 ? -5.691 -11.047 -9.023 1 88.56 86 CYS A O 1
ATOM 695 N N . LEU A 1 87 ? -4.383 -12.867 -8.828 1 87.12 87 LEU A N 1
ATOM 696 C CA . LEU A 1 87 ? -3.34 -12.109 -8.148 1 87.12 87 LEU A CA 1
ATOM 697 C C . LEU A 1 87 ? -2.861 -10.953 -9.008 1 87.12 87 LEU A C 1
ATOM 699 O O . LEU A 1 87 ? -2.74 -9.82 -8.523 1 87.12 87 LEU A O 1
ATOM 703 N N . TYR A 1 88 ? -2.73 -11.133 -10.289 1 90.62 88 TYR A N 1
ATOM 704 C CA . TYR A 1 88 ? -2.094 -10.164 -11.172 1 90.62 88 TYR A CA 1
ATOM 705 C C . TYR A 1 88 ? -3.125 -9.227 -11.789 1 90.62 88 TYR A C 1
ATOM 707 O O . TYR A 1 88 ? -2.775 -8.312 -12.539 1 90.62 88 TYR A O 1
ATOM 715 N N . ARG A 1 89 ? -4.309 -9.469 -11.445 1 86.38 89 ARG A N 1
ATOM 716 C CA . ARG A 1 89 ? -5.359 -8.523 -11.812 1 86.38 89 ARG A CA 1
ATOM 717 C C . ARG A 1 89 ? -5.77 -7.668 -10.617 1 86.38 89 ARG A C 1
ATOM 719 O O . ARG A 1 89 ? -6.652 -6.816 -10.734 1 86.38 89 ARG A O 1
ATOM 726 N N . HIS A 1 90 ? -5.176 -7.961 -9.57 1 79.38 90 HIS A N 1
ATOM 727 C CA . HIS A 1 90 ? -5.504 -7.199 -8.367 1 79.38 90 HIS A CA 1
ATOM 728 C C . HIS A 1 90 ? -5.242 -5.711 -8.57 1 79.38 90 HIS A C 1
ATOM 730 O O . HIS A 1 90 ? -4.234 -5.332 -9.172 1 79.38 90 HIS A O 1
ATOM 736 N N . ASP A 1 91 ? -5.98 -4.906 -7.969 1 72.06 91 ASP A N 1
ATOM 737 C CA . ASP A 1 91 ? -5.949 -3.465 -8.203 1 72.06 91 ASP A CA 1
ATOM 738 C C . ASP A 1 91 ? -4.609 -2.869 -7.781 1 72.06 91 ASP A C 1
ATOM 740 O O . ASP A 1 91 ? -4.09 -1.964 -8.438 1 72.06 91 ASP A O 1
ATOM 744 N N . ASN A 1 92 ? -4.074 -3.496 -6.723 1 71 92 ASN A N 1
ATOM 745 C CA . ASN A 1 92 ? -2.855 -2.922 -6.164 1 71 92 ASN A CA 1
ATOM 746 C C . ASN A 1 92 ? -1.63 -3.285 -7 1 71 92 ASN A C 1
ATOM 748 O O . ASN A 1 92 ? -0.535 -2.777 -6.758 1 71 92 ASN A O 1
ATOM 752 N N . LEU A 1 93 ? -1.849 -4.098 -8.008 1 74.5 93 LEU A N 1
ATOM 753 C CA . LEU A 1 93 ? -0.715 -4.523 -8.82 1 74.5 93 LEU A CA 1
ATOM 754 C C . LEU A 1 93 ? -0.157 -3.355 -9.625 1 74.5 93 LEU A C 1
ATOM 756 O O . LEU A 1 93 ? 1.021 -3.354 -9.992 1 74.5 93 LEU A O 1
ATOM 760 N N . SER A 1 94 ? -1 -2.404 -9.891 1 75 94 SER A N 1
ATOM 761 C CA . SER A 1 94 ? -0.567 -1.249 -10.672 1 75 94 SER A CA 1
ATOM 762 C C . SER A 1 94 ? 0.584 -0.521 -9.984 1 75 94 SER A C 1
ATOM 764 O O . SER A 1 94 ? 1.323 0.228 -10.633 1 75 94 SER A O 1
ATOM 766 N N . ALA A 1 95 ? 0.757 -0.749 -8.688 1 71.56 95 ALA A N 1
ATOM 767 C CA . ALA A 1 95 ? 1.832 -0.126 -7.926 1 71.56 95 ALA A CA 1
ATOM 768 C C . ALA A 1 95 ? 3.131 -0.915 -8.062 1 71.56 95 ALA A C 1
ATOM 770 O O . ALA A 1 95 ? 4.195 -0.448 -7.645 1 71.56 95 ALA A O 1
ATOM 771 N N . ALA A 1 96 ? 3.062 -2.094 -8.633 1 76.5 96 ALA A N 1
ATOM 772 C CA . ALA A 1 96 ? 4.262 -2.92 -8.766 1 76.5 96 ALA A CA 1
ATOM 773 C C . ALA A 1 96 ? 5.25 -2.295 -9.75 1 76.5 96 ALA A C 1
ATOM 775 O O . ALA A 1 96 ? 4.848 -1.683 -10.742 1 76.5 96 ALA A O 1
ATOM 776 N N . PRO A 1 97 ? 6.488 -2.299 -9.383 1 78.25 97 PRO A N 1
ATOM 777 C CA . PRO A 1 97 ? 7.512 -1.711 -10.25 1 78.25 97 PRO A CA 1
ATOM 778 C C . PRO A 1 97 ? 7.738 -2.52 -11.531 1 78.25 97 PRO A C 1
ATOM 780 O O . PRO A 1 97 ? 8.828 -2.479 -12.102 1 78.25 97 PRO A O 1
ATOM 783 N N . TRP A 1 98 ? 6.727 -3.256 -11.992 1 86.56 98 TRP A N 1
ATOM 784 C CA . TRP A 1 98 ? 6.875 -4.168 -13.125 1 86.56 98 TRP A CA 1
ATOM 785 C C . TRP A 1 98 ? 6.43 -3.506 -14.422 1 86.56 98 TRP A C 1
ATOM 787 O O . TRP A 1 98 ? 5.562 -2.627 -14.406 1 86.56 98 TRP A O 1
ATOM 797 N N . GLY A 1 99 ? 7.043 -3.949 -15.531 1 89.06 99 GLY A N 1
ATOM 798 C CA . GLY A 1 99 ? 6.633 -3.49 -16.844 1 89.06 99 GLY A CA 1
ATOM 799 C C . GLY A 1 99 ? 5.215 -3.895 -17.203 1 89.06 99 GLY A C 1
ATOM 800 O O . GLY A 1 99 ? 4.875 -5.078 -17.172 1 89.06 99 GLY A O 1
ATOM 801 N N . ALA A 1 100 ? 4.418 -2.99 -17.641 1 86.94 100 ALA A N 1
ATOM 802 C CA . ALA A 1 100 ? 3.008 -3.223 -17.938 1 86.94 100 ALA A CA 1
ATOM 803 C C . ALA A 1 100 ? 2.844 -4.164 -19.125 1 86.94 100 ALA A C 1
ATOM 805 O O . ALA A 1 100 ? 1.982 -5.043 -19.109 1 86.94 100 ALA A O 1
ATOM 806 N N . ASP A 1 101 ? 3.701 -4.004 -20.047 1 93 101 ASP A N 1
ATOM 807 C CA . ASP A 1 101 ? 3.596 -4.809 -21.25 1 93 101 ASP A CA 1
ATOM 808 C C . ASP A 1 101 ? 3.855 -6.285 -20.953 1 93 101 ASP A C 1
ATOM 810 O O . ASP A 1 101 ? 3.1 -7.156 -21.391 1 93 101 ASP A O 1
ATOM 814 N N . LYS A 1 102 ? 4.949 -6.523 -20.25 1 93.81 102 LYS A N 1
ATOM 815 C CA . LYS A 1 102 ? 5.281 -7.902 -19.906 1 93.81 102 LYS A CA 1
ATOM 816 C C . LYS A 1 102 ? 4.234 -8.5 -18.969 1 93.81 102 LYS A C 1
ATOM 818 O O . LYS A 1 102 ? 3.877 -9.672 -19.094 1 93.81 102 LYS A O 1
ATOM 823 N N . THR A 1 103 ? 3.738 -7.645 -18.062 1 93.19 103 THR A N 1
ATOM 824 C CA . THR A 1 103 ? 2.699 -8.102 -17.141 1 93.19 103 THR A CA 1
ATOM 825 C C . THR A 1 103 ? 1.419 -8.438 -17.906 1 93.19 103 THR A C 1
ATOM 827 O O . THR A 1 103 ? 0.806 -9.477 -17.672 1 93.19 103 THR A O 1
ATOM 830 N N . GLU A 1 104 ? 1.03 -7.617 -18.875 1 93.19 104 GLU A N 1
ATOM 831 C CA . GLU A 1 104 ? -0.151 -7.883 -19.688 1 93.19 104 GLU A CA 1
ATOM 832 C C . GLU A 1 104 ? 0.04 -9.125 -20.547 1 93.19 104 GLU A C 1
ATOM 834 O O . GLU A 1 104 ? -0.898 -9.906 -20.75 1 93.19 104 GLU A O 1
ATOM 839 N N . GLY A 1 105 ? 1.224 -9.281 -21.094 1 95.88 105 GLY A N 1
ATOM 840 C CA . GLY A 1 105 ? 1.533 -10.508 -21.812 1 95.88 105 GLY A CA 1
ATOM 841 C C . GLY A 1 105 ? 1.392 -11.75 -20.953 1 95.88 105 GLY A C 1
ATOM 842 O O . GLY A 1 105 ? 0.812 -12.75 -21.391 1 95.88 105 GLY A O 1
ATOM 843 N N . PHE A 1 106 ? 1.965 -11.68 -19.719 1 96.75 106 PHE A N 1
ATOM 844 C CA . PHE A 1 106 ? 1.839 -12.766 -18.75 1 96.75 106 PHE A CA 1
ATOM 845 C C . PHE A 1 106 ? 0.374 -13.109 -18.5 1 96.75 106 PHE A C 1
ATOM 847 O O . PHE A 1 106 ? -0.017 -14.273 -18.578 1 96.75 106 PHE A O 1
ATOM 854 N N . LEU A 1 107 ? -0.467 -12.102 -18.375 1 94.56 107 LEU A N 1
ATOM 855 C CA . LEU A 1 107 ? -1.89 -12.289 -18.125 1 94.56 107 LEU A CA 1
ATOM 856 C C . LEU A 1 107 ? -2.582 -12.906 -19.344 1 94.56 107 LEU A C 1
ATOM 858 O O . LEU A 1 107 ? -3.434 -13.781 -19.188 1 94.56 107 LEU A O 1
ATOM 862 N N . THR A 1 108 ? -2.215 -12.523 -20.469 1 95.06 108 THR A N 1
ATOM 863 C CA . THR A 1 108 ? -2.799 -13.047 -21.703 1 95.06 108 THR A CA 1
ATOM 864 C C . THR A 1 108 ? -2.482 -14.531 -21.875 1 95.06 108 THR A C 1
ATOM 866 O O . THR A 1 108 ? -3.369 -15.328 -22.188 1 95.06 108 THR A O 1
ATOM 869 N N . VAL A 1 109 ? -1.231 -14.898 -21.625 1 96.31 109 VAL A N 1
ATOM 870 C CA . VAL A 1 109 ? -0.806 -16.281 -21.766 1 96.31 109 VAL A CA 1
ATOM 871 C C . VAL A 1 109 ? -1.519 -17.156 -20.719 1 96.31 109 VAL A C 1
ATOM 873 O O . VAL A 1 109 ? -1.982 -18.25 -21.031 1 96.31 109 VAL A O 1
ATOM 876 N N . ILE A 1 110 ? -1.618 -16.656 -19.469 1 95.75 110 ILE A N 1
ATOM 877 C CA . ILE A 1 110 ? -2.293 -17.391 -18.391 1 95.75 110 ILE A CA 1
ATOM 878 C C . ILE A 1 110 ? -3.771 -17.547 -18.734 1 95.75 110 ILE A C 1
ATOM 880 O O . ILE A 1 110 ? -4.328 -18.641 -18.594 1 95.75 110 ILE A O 1
ATOM 884 N N . HIS A 1 111 ? -4.414 -16.5 -19.234 1 92.44 111 HIS A N 1
ATOM 885 C CA . HIS A 1 111 ? -5.828 -16.562 -19.578 1 92.44 111 HIS A CA 1
ATOM 886 C C . HIS A 1 111 ? -6.086 -17.578 -20.688 1 92.44 111 HIS A C 1
ATOM 888 O O . HIS A 1 111 ? -7.07 -18.312 -20.641 1 92.44 111 HIS A O 1
ATOM 894 N N . ARG A 1 112 ? -5.258 -17.609 -21.625 1 94.12 112 ARG A N 1
ATOM 895 C CA . ARG A 1 112 ? -5.379 -18.594 -22.703 1 94.12 112 ARG A CA 1
ATOM 896 C C . ARG A 1 112 ? -5.328 -20.016 -22.172 1 94.12 112 ARG A C 1
ATOM 898 O O . ARG A 1 112 ? -6.148 -20.859 -22.547 1 94.12 112 ARG A O 1
ATOM 905 N N . GLN A 1 113 ? -4.387 -20.297 -21.266 1 93.69 113 GLN A N 1
ATOM 906 C CA . GLN A 1 113 ? -4.266 -21.625 -20.688 1 93.69 113 GLN A CA 1
ATOM 907 C C . GLN A 1 113 ? -5.504 -21.984 -19.875 1 93.69 113 GLN A C 1
ATOM 909 O O . GLN A 1 113 ? -5.992 -23.125 -19.938 1 93.69 113 GLN A O 1
ATOM 914 N N . ILE A 1 114 ? -6.039 -21.016 -19.172 1 91.31 114 ILE A N 1
ATOM 915 C CA . ILE A 1 114 ? -7.262 -21.234 -18.406 1 91.31 114 ILE A CA 1
ATOM 916 C C . ILE A 1 114 ? -8.398 -21.609 -19.344 1 91.31 114 ILE A C 1
ATOM 918 O O . ILE A 1 114 ? -9.133 -22.578 -19.109 1 91.31 114 ILE A O 1
ATOM 922 N N . THR A 1 115 ? -8.555 -20.859 -20.438 1 90.31 115 THR A N 1
ATOM 923 C CA . THR A 1 115 ? -9.625 -21.062 -21.406 1 90.31 115 THR A CA 1
ATOM 924 C C . THR A 1 115 ? -9.508 -22.453 -22.047 1 90.31 115 THR A C 1
ATOM 926 O O . THR A 1 115 ? -10.492 -23.188 -22.141 1 90.31 115 THR A O 1
ATOM 929 N N . GLU A 1 116 ? -8.297 -22.812 -22.453 1 90.81 116 GLU A N 1
ATOM 930 C CA . GLU A 1 116 ? -8.078 -24.109 -23.109 1 90.81 116 GLU A CA 1
ATOM 931 C C . GLU A 1 116 ? -8.32 -25.266 -22.141 1 90.81 116 GLU A C 1
ATOM 933 O O . GLU A 1 116 ? -8.914 -26.266 -22.516 1 90.81 116 GLU A O 1
ATOM 938 N N . LEU A 1 117 ? -7.875 -25.094 -20.875 1 90.75 117 LEU A N 1
ATOM 939 C CA . LEU A 1 117 ? -8.109 -26.125 -19.875 1 90.75 117 LEU A CA 1
ATOM 940 C C . LEU A 1 117 ? -9.602 -26.219 -19.547 1 90.75 117 LEU A C 1
ATOM 942 O O . LEU A 1 117 ? -10.125 -27.328 -19.391 1 90.75 117 LEU A O 1
ATOM 946 N N . SER A 1 118 ? -10.312 -25.062 -19.484 1 87.94 118 SER A N 1
ATOM 947 C CA . SER A 1 118 ? -11.727 -25.031 -19.141 1 87.94 118 SER A CA 1
ATOM 948 C C . SER A 1 118 ? -12.578 -25.703 -20.219 1 87.94 118 SER A C 1
ATOM 950 O O . SER A 1 118 ? -13.695 -26.141 -19.938 1 87.94 118 SER A O 1
ATOM 952 N N . ALA A 1 119 ? -12.078 -25.719 -21.406 1 85.56 119 ALA A N 1
ATOM 953 C CA . ALA A 1 119 ? -12.812 -26.344 -22.516 1 85.56 119 ALA A CA 1
ATOM 954 C C . ALA A 1 119 ? -12.766 -27.859 -22.406 1 85.56 119 ALA A C 1
ATOM 956 O O . ALA A 1 119 ? -13.562 -28.562 -23.047 1 85.56 119 ALA A O 1
ATOM 957 N N . CYS A 1 120 ? -11.812 -28.484 -21.594 1 87 120 CYS A N 1
ATOM 958 C CA . CYS A 1 120 ? -11.664 -29.938 -21.625 1 87 120 CYS A CA 1
ATOM 959 C C . CYS A 1 120 ? -11.852 -30.531 -20.234 1 87 120 CYS A C 1
ATOM 961 O O . CYS A 1 120 ? -11.953 -31.75 -20.094 1 87 120 CYS A O 1
ATOM 963 N N . VAL A 1 121 ? -11.805 -29.781 -19.188 1 85.88 121 VAL A N 1
ATOM 964 C CA . VAL A 1 121 ? -12 -30.344 -17.859 1 85.88 121 VAL A CA 1
ATOM 965 C C . VAL A 1 121 ? -13.352 -29.906 -17.297 1 85.88 121 VAL A C 1
ATOM 967 O O . VAL A 1 121 ? -13.914 -28.906 -17.75 1 85.88 121 VAL A O 1
ATOM 970 N N . SER A 1 122 ? -13.828 -30.734 -16.375 1 80.06 122 SER A N 1
ATOM 971 C CA . SER A 1 122 ? -15.109 -30.422 -15.758 1 80.06 122 SER A CA 1
ATOM 972 C C . SER A 1 122 ? -15.086 -29.047 -15.094 1 80.06 122 SER A C 1
ATOM 974 O O . SER A 1 122 ? -14.102 -28.688 -14.445 1 80.06 122 SER A O 1
ATOM 976 N N . THR A 1 123 ? -16.109 -28.297 -15.297 1 78.12 123 THR A N 1
ATOM 977 C CA . THR A 1 123 ? -16.25 -26.984 -14.664 1 78.12 123 THR A CA 1
ATOM 978 C C . THR A 1 123 ? -16.984 -27.109 -13.328 1 78.12 123 THR A C 1
ATOM 980 O O . THR A 1 123 ? -17.125 -26.141 -12.602 1 78.12 123 THR A O 1
ATOM 983 N N . ASN A 1 124 ? -17.391 -28.344 -13.031 1 74.94 124 ASN A N 1
ATOM 984 C CA . ASN A 1 124 ? -18.203 -28.547 -11.836 1 74.94 124 ASN A CA 1
ATOM 985 C C . ASN A 1 124 ? -17.359 -29.094 -10.68 1 74.94 124 ASN A C 1
ATOM 987 O O . ASN A 1 124 ? -17.906 -29.531 -9.664 1 74.94 124 ASN A O 1
ATOM 991 N N . SER A 1 125 ? -16.047 -29.031 -10.828 1 79.12 125 SER A N 1
ATOM 992 C CA . SER A 1 125 ? -15.211 -29.469 -9.727 1 79.12 125 SER A CA 1
ATOM 993 C C . SER A 1 125 ? -15.172 -28.438 -8.602 1 79.12 125 SER A C 1
ATOM 995 O O . SER A 1 125 ? -15.047 -27.234 -8.859 1 79.12 125 SER A O 1
ATOM 997 N N . PRO A 1 126 ? -15.398 -28.969 -7.418 1 79.19 126 PRO A N 1
ATOM 998 C CA . PRO A 1 126 ? -15.352 -28.016 -6.309 1 79.19 126 PRO A CA 1
ATOM 999 C C . PRO A 1 126 ? -13.984 -27.344 -6.164 1 79.19 126 PRO A C 1
ATOM 1001 O O . PRO A 1 126 ? -12.961 -27.953 -6.469 1 79.19 126 PRO A O 1
ATOM 1004 N N . ALA A 1 127 ? -14.117 -26.156 -5.848 1 80.81 127 ALA A N 1
ATOM 1005 C CA . ALA A 1 127 ? -12.883 -25.406 -5.598 1 80.81 127 ALA A CA 1
ATOM 1006 C C . ALA A 1 127 ? -12.086 -26.047 -4.457 1 80.81 127 ALA A C 1
ATOM 1008 O O . ALA A 1 127 ? -12.664 -26.516 -3.48 1 80.81 127 ALA A O 1
ATOM 1009 N N . ASN A 1 128 ? -10.805 -26.141 -4.633 1 88.81 128 ASN A N 1
ATOM 1010 C CA . ASN A 1 128 ? -9.922 -26.594 -3.562 1 88.81 128 ASN A CA 1
ATOM 1011 C C . ASN A 1 128 ? -9.68 -25.5 -2.529 1 88.81 128 ASN A C 1
ATOM 1013 O O . ASN A 1 128 ? -9.016 -24.5 -2.816 1 88.81 128 ASN A O 1
ATOM 1017 N N . SER A 1 129 ? -10.219 -25.656 -1.343 1 88.44 129 SER A N 1
ATOM 1018 C CA . SER A 1 129 ? -10.203 -24.641 -0.303 1 88.44 129 SER A CA 1
ATOM 1019 C C . SER A 1 129 ? -8.773 -24.359 0.164 1 88.44 129 SER A C 1
ATOM 1021 O O . SER A 1 129 ? -8.438 -23.203 0.477 1 88.44 129 SER A O 1
ATOM 1023 N N . ARG A 1 130 ? -7.918 -25.344 0.198 1 88.12 130 ARG A N 1
ATOM 1024 C CA . ARG A 1 130 ? -6.539 -25.141 0.626 1 88.12 130 ARG A CA 1
ATOM 1025 C C . ARG A 1 130 ? -5.762 -24.328 -0.395 1 88.12 130 ARG A C 1
ATOM 1027 O O . ARG A 1 130 ? -4.953 -23.469 -0.025 1 88.12 130 ARG A O 1
ATOM 1034 N N . LEU A 1 131 ? -5.977 -24.656 -1.62 1 92.12 131 LEU A N 1
ATOM 1035 C CA . LEU A 1 131 ? -5.355 -23.875 -2.695 1 92.12 131 LEU A CA 1
ATOM 1036 C C . LEU A 1 131 ? -5.812 -22.422 -2.656 1 92.12 131 LEU A C 1
ATOM 1038 O O . LEU A 1 131 ? -4.988 -21.516 -2.719 1 92.12 131 LEU A O 1
ATOM 1042 N N . ARG A 1 132 ? -7.074 -22.172 -2.533 1 89.38 132 ARG A N 1
ATOM 1043 C CA . ARG A 1 132 ? -7.633 -20.828 -2.453 1 89.38 132 ARG A CA 1
ATOM 1044 C C . ARG A 1 132 ? -7.078 -20.078 -1.247 1 89.38 132 ARG A C 1
ATOM 1046 O O . ARG A 1 132 ? -6.723 -18.906 -1.351 1 89.38 132 ARG A O 1
ATOM 1053 N N . SER A 1 133 ? -7.008 -20.766 -0.113 1 86.69 133 SER A N 1
ATOM 1054 C CA . SER A 1 133 ? -6.484 -20.156 1.106 1 86.69 133 SER A CA 1
ATOM 1055 C C . SER A 1 133 ? -5.043 -19.703 0.923 1 86.69 133 SER A C 1
ATOM 1057 O O . SER A 1 133 ? -4.668 -18.625 1.378 1 86.69 133 SER A O 1
ATOM 1059 N N . TYR A 1 134 ? -4.234 -20.531 0.247 1 89.31 134 TYR A N 1
ATOM 1060 C CA . TYR A 1 134 ? -2.846 -20.172 -0.014 1 89.31 134 TYR A CA 1
ATOM 1061 C C . TYR A 1 134 ? -2.76 -18.875 -0.822 1 89.31 134 TYR A C 1
ATOM 1063 O O . TYR A 1 134 ? -2.039 -17.953 -0.446 1 89.31 134 TYR A O 1
ATOM 1071 N N . TYR A 1 135 ? -3.518 -18.781 -1.893 1 89.44 135 TYR A N 1
ATOM 1072 C CA . TYR A 1 135 ? -3.41 -17.609 -2.756 1 89.44 135 TYR A CA 1
ATOM 1073 C C . TYR A 1 135 ? -4.043 -16.391 -2.1 1 89.44 135 TYR A C 1
ATOM 1075 O O . TYR A 1 135 ? -3.592 -15.266 -2.307 1 89.44 135 TYR A O 1
ATOM 1083 N N . ARG A 1 136 ? -5.02 -16.625 -1.273 1 83.5 136 ARG A N 1
ATOM 1084 C CA . ARG A 1 136 ? -5.57 -15.523 -0.479 1 83.5 136 ARG A CA 1
ATOM 1085 C C . ARG A 1 136 ? -4.531 -14.977 0.492 1 83.5 136 ARG A C 1
ATOM 1087 O O . ARG A 1 136 ? -4.375 -13.758 0.62 1 83.5 136 ARG A O 1
ATOM 1094 N N . THR A 1 137 ? -3.811 -15.898 1.154 1 80.31 137 THR A N 1
ATOM 1095 C CA . THR A 1 137 ? -2.764 -15.484 2.082 1 80.31 137 THR A CA 1
ATOM 1096 C C . THR A 1 137 ? -1.646 -14.758 1.344 1 80.31 137 THR A C 1
ATOM 1098 O O . THR A 1 137 ? -1.14 -13.734 1.821 1 80.31 137 THR A O 1
ATOM 1101 N N . LEU A 1 138 ? -1.293 -15.297 0.177 1 82.94 138 LEU A N 1
ATOM 1102 C CA . LEU A 1 138 ? -0.27 -14.648 -0.638 1 82.94 138 LEU A CA 1
ATOM 1103 C C . LEU A 1 138 ? -0.702 -13.242 -1.042 1 82.94 138 LEU A C 1
ATOM 1105 O O . LEU A 1 138 ? 0.073 -12.297 -0.921 1 82.94 138 LEU A O 1
ATOM 1109 N N . ALA A 1 139 ? -1.953 -13.117 -1.513 1 81.06 139 ALA A N 1
ATOM 1110 C CA . ALA A 1 139 ? -2.5 -11.812 -1.868 1 81.06 139 ALA A CA 1
ATOM 1111 C C . ALA A 1 139 ? -2.457 -10.852 -0.678 1 81.06 139 ALA A C 1
ATOM 1113 O O . ALA A 1 139 ? -2.008 -9.711 -0.805 1 81.06 139 ALA A O 1
ATOM 1114 N N . ASN A 1 140 ? -2.891 -11.383 0.439 1 74.75 140 ASN A N 1
ATOM 1115 C CA . ASN A 1 140 ? -2.955 -10.547 1.633 1 74.75 140 ASN A CA 1
ATOM 1116 C C . ASN A 1 140 ? -1.565 -10.094 2.076 1 74.75 140 ASN A C 1
ATOM 1118 O O . ASN A 1 140 ? -1.405 -9 2.613 1 74.75 140 ASN A O 1
ATOM 1122 N N . SER A 1 141 ? -0.644 -11 1.813 1 72.62 141 SER A N 1
ATOM 1123 C CA . SER A 1 141 ? 0.716 -10.711 2.262 1 72.62 141 SER A CA 1
ATOM 1124 C C . SER A 1 141 ? 1.438 -9.789 1.283 1 72.62 141 SER A C 1
ATOM 1126 O O . SER A 1 141 ? 2.418 -9.133 1.646 1 72.62 141 SER A O 1
ATOM 1128 N N . THR A 1 142 ? 1.004 -9.789 0.091 1 74.44 142 THR A N 1
ATOM 1129 C CA . THR A 1 142 ? 1.79 -9.102 -0.926 1 74.44 142 THR A CA 1
ATOM 1130 C C . THR A 1 142 ? 0.987 -7.965 -1.554 1 74.44 142 THR A C 1
ATOM 1132 O O . THR A 1 142 ? 1.553 -6.949 -1.967 1 74.44 142 THR A O 1
ATOM 1135 N N . LEU A 1 143 ? -0.242 -8.344 -1.771 1 70.88 143 LEU A N 1
ATOM 1136 C CA . LEU A 1 143 ? -1.055 -7.398 -2.535 1 70.88 143 LEU A CA 1
ATOM 1137 C C . LEU A 1 143 ? -1.894 -6.527 -1.606 1 70.88 143 LEU A C 1
ATOM 1139 O O . LEU A 1 143 ? -2.377 -5.469 -2.012 1 70.88 143 LEU A O 1
ATOM 1143 N N . SER A 1 144 ? -2.404 -7.457 -0.666 1 58.44 144 SER A N 1
ATOM 1144 C CA . SER A 1 144 ? -3.217 -6.664 0.252 1 58.44 144 SER A CA 1
ATOM 1145 C C . SER A 1 144 ? -2.393 -5.57 0.918 1 58.44 144 SER A C 1
ATOM 1147 O O . SER A 1 144 ? -2.93 -4.746 1.665 1 58.44 144 SER A O 1
ATOM 1149 N N . CYS A 1 145 ? -1.106 -6.004 0.713 1 49.19 145 CYS A N 1
ATOM 1150 C CA . CYS A 1 145 ? -0.398 -4.832 1.214 1 49.19 145 CYS A CA 1
ATOM 1151 C C . CYS A 1 145 ? -1.075 -3.547 0.754 1 49.19 145 CYS A C 1
ATOM 1153 O O . CYS A 1 145 ? -0.91 -3.129 -0.394 1 49.19 145 CYS A O 1
ATOM 1155 N N . SER A 1 146 ? -2.422 -3.918 0.579 1 47.16 146 SER A N 1
ATOM 1156 C CA . SER A 1 146 ? -3.135 -2.648 0.508 1 47.16 146 SER A CA 1
ATOM 1157 C C . SER A 1 146 ? -2.215 -1.478 0.838 1 47.16 146 SER A C 1
ATOM 1159 O O . SER A 1 146 ? -1.128 -1.671 1.388 1 47.16 146 SER A O 1
ATOM 1161 N N . GLY A 1 147 ? -2.762 -0.284 1.084 1 46.78 147 GLY A N 1
ATOM 1162 C CA . GLY A 1 147 ? -2.396 0.957 1.748 1 46.78 147 GLY A CA 1
ATOM 1163 C C . GLY A 1 147 ? -1.513 0.744 2.963 1 46.78 147 GLY A C 1
ATOM 1164 O O . GLY A 1 147 ? -0.992 -0.353 3.174 1 46.78 147 GLY A O 1
ATOM 1165 N N . CYS A 1 148 ? -1.402 1.6 3.662 1 53.91 148 CYS A N 1
ATOM 1166 C CA . CYS A 1 148 ? -0.731 1.821 4.938 1 53.91 148 CYS A CA 1
ATOM 1167 C C . CYS A 1 148 ? -1.268 0.878 6.008 1 53.91 148 CYS A C 1
ATOM 1169 O O . CYS A 1 148 ? -2.467 0.603 6.055 1 53.91 148 CYS A O 1
ATOM 1171 N N . SER A 1 149 ? -0.423 -0.226 6.371 1 60.03 149 SER A N 1
ATOM 1172 C CA . SER A 1 149 ? -0.821 -0.999 7.543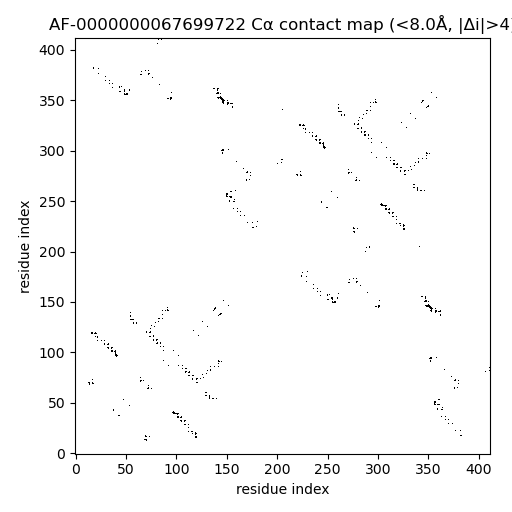 1 60.03 149 SER A CA 1
ATOM 1173 C C . SER A 1 149 ? -1.719 -0.181 8.461 1 60.03 149 SER A C 1
ATOM 1175 O O . SER A 1 149 ? -1.737 1.05 8.391 1 60.03 149 SER A O 1
ATOM 1177 N N . THR A 1 150 ? -2.613 -0.99 9.109 1 67.38 150 THR A N 1
ATOM 1178 C CA . THR A 1 150 ? -3.361 -0.33 10.172 1 67.38 150 THR A CA 1
ATOM 1179 C C . THR A 1 150 ? -2.439 0.533 11.031 1 67.38 150 THR A C 1
ATOM 1181 O O . THR A 1 150 ? -2.807 1.642 11.422 1 67.38 150 THR A O 1
ATOM 1184 N N . ALA A 1 151 ? -1.25 0.042 11.219 1 69.56 151 ALA A N 1
ATOM 1185 C CA . ALA A 1 151 ? -0.266 0.781 12.008 1 69.56 151 ALA A CA 1
ATOM 1186 C C . ALA A 1 151 ? 0.159 2.059 11.289 1 69.56 151 ALA A C 1
ATOM 1188 O O . ALA A 1 151 ? 0.307 3.111 11.914 1 69.56 151 ALA A O 1
ATOM 1189 N N . SER A 1 152 ? 0.245 1.938 9.961 1 72.56 152 SER A N 1
ATOM 1190 C CA . SER A 1 152 ? 0.644 3.113 9.195 1 72.56 152 SER A CA 1
ATOM 1191 C C . SER A 1 152 ? -0.466 4.16 9.164 1 72.56 152 SER A C 1
ATOM 1193 O O . SER A 1 152 ? -0.198 5.359 9.273 1 72.56 152 SER A O 1
ATOM 1195 N N . TRP A 1 153 ? -1.703 3.641 9.148 1 77.12 153 TRP A N 1
ATOM 1196 C CA . TRP A 1 153 ? -2.842 4.551 9.188 1 77.12 153 TRP A CA 1
ATOM 1197 C C . TRP A 1 153 ? -2.961 5.215 10.555 1 77.12 153 TRP A C 1
ATOM 1199 O O . TRP A 1 153 ? -3.23 6.414 10.648 1 77.12 153 TRP A O 1
ATOM 1209 N N . GLN A 1 154 ? -2.736 4.477 11.617 1 78.25 154 GLN A N 1
ATOM 1210 C CA . GLN A 1 154 ? -2.756 5.023 12.977 1 78.25 154 GLN A CA 1
ATOM 1211 C C . GLN A 1 154 ? -1.639 6.047 13.172 1 78.25 154 GLN A C 1
ATOM 1213 O O . GLN A 1 154 ? -1.84 7.078 13.812 1 78.25 154 GLN A O 1
ATOM 1218 N N . LEU A 1 155 ? -0.506 5.766 12.602 1 77.88 155 LEU A N 1
ATOM 1219 C CA . LEU A 1 155 ? 0.611 6.699 12.695 1 77.88 155 LEU A CA 1
ATOM 1220 C C . LEU A 1 155 ? 0.275 8.023 12.016 1 77.88 155 LEU A C 1
ATOM 1222 O O . LEU A 1 155 ? 0.542 9.094 12.562 1 77.88 155 LEU A O 1
ATOM 1226 N N . LEU A 1 156 ? -0.327 7.93 10.836 1 81.62 156 LEU A N 1
ATOM 1227 C CA . LEU A 1 156 ? -0.7 9.141 10.117 1 81.62 156 LEU A CA 1
ATOM 1228 C C . LEU A 1 156 ? -1.685 9.977 10.93 1 81.62 156 LEU A C 1
ATOM 1230 O O . LEU A 1 156 ? -1.479 11.18 11.125 1 81.62 156 LEU A O 1
ATOM 1234 N N . ARG A 1 157 ? -2.678 9.25 11.438 1 85.94 157 ARG A N 1
ATOM 1235 C CA . ARG A 1 157 ? -3.715 9.953 12.195 1 85.94 157 ARG A CA 1
ATOM 1236 C C . ARG A 1 157 ? -3.168 10.492 13.508 1 85.94 157 ARG A C 1
ATOM 1238 O O . ARG A 1 157 ? -3.449 11.625 13.883 1 85.94 157 ARG A O 1
ATOM 1245 N N . LYS A 1 158 ? -2.316 9.766 14.188 1 84.56 158 LYS A N 1
ATOM 1246 C CA . LYS A 1 158 ? -1.714 10.195 15.445 1 84.56 158 LYS A CA 1
ATOM 1247 C C . LYS A 1 158 ? -0.793 11.391 15.242 1 84.56 158 LYS A C 1
ATOM 1249 O O . LYS A 1 158 ? -0.875 12.383 15.977 1 84.56 158 LYS A O 1
ATOM 1254 N N . GLU A 1 159 ? 0.09 11.305 14.273 1 85.19 159 GLU A N 1
ATOM 1255 C CA . GLU A 1 159 ? 1.014 12.406 14 1 85.19 159 GLU A CA 1
ATOM 1256 C C . GLU A 1 159 ? 0.263 13.672 13.594 1 85.19 159 GLU A C 1
ATOM 1258 O O . GLU A 1 159 ? 0.624 14.773 14.016 1 85.19 159 GLU A O 1
ATOM 1263 N N . THR A 1 160 ? -0.837 13.539 12.797 1 89.12 160 THR A N 1
ATOM 1264 C CA . THR A 1 160 ? -1.631 14.695 12.406 1 89.12 160 THR A CA 1
ATOM 1265 C C . THR A 1 160 ? -2.271 15.352 13.625 1 89.12 160 THR A C 1
ATOM 1267 O O . THR A 1 160 ? -2.26 16.578 13.758 1 89.12 160 THR A O 1
ATOM 1270 N N . LYS A 1 161 ? -2.785 14.531 14.57 1 88.06 161 LYS A N 1
ATOM 1271 C CA . LYS A 1 161 ? -3.354 15.07 15.797 1 88.06 161 LYS A CA 1
ATOM 1272 C C . LYS A 1 161 ? -2.307 15.844 16.594 1 88.06 161 LYS A C 1
ATOM 1274 O O . LYS A 1 161 ? -2.572 16.953 17.062 1 88.06 161 LYS A O 1
ATOM 1279 N N . LEU A 1 162 ? -1.149 15.281 16.75 1 88.56 162 LEU A N 1
ATOM 1280 C CA . LEU A 1 162 ? -0.068 15.922 17.484 1 88.56 162 LEU A CA 1
ATOM 1281 C C . LEU A 1 162 ? 0.323 17.25 16.844 1 88.56 162 LEU A C 1
ATOM 1283 O O . LEU A 1 162 ? 0.55 18.234 17.547 1 88.56 162 LEU A O 1
ATOM 1287 N N . ARG A 1 163 ? 0.329 17.266 15.492 1 91.25 163 ARG A N 1
ATOM 1288 C CA . ARG A 1 163 ? 0.685 18.5 14.789 1 91.25 163 ARG A CA 1
ATOM 1289 C C . ARG A 1 163 ? -0.41 19.547 14.938 1 91.25 163 ARG A C 1
ATOM 1291 O O . ARG A 1 163 ? -0.121 20.734 15.164 1 91.25 163 ARG A O 1
ATOM 1298 N N . LEU A 1 164 ? -1.663 19.141 14.883 1 91.88 164 LEU A N 1
ATOM 1299 C CA . LEU A 1 164 ? -2.754 20.094 15.07 1 91.88 164 LEU A CA 1
ATOM 1300 C C . LEU A 1 164 ? -2.734 20.672 16.484 1 91.88 164 LEU A C 1
ATOM 1302 O O . LEU A 1 164 ? -2.943 21.875 16.656 1 91.88 164 LEU A O 1
ATOM 1306 N N . ASP A 1 165 ? -2.432 19.859 17.422 1 89.88 165 ASP A N 1
ATOM 1307 C CA . ASP A 1 165 ? -2.305 20.328 18.797 1 89.88 165 ASP A CA 1
ATOM 1308 C C . ASP A 1 165 ? -1.156 21.328 18.922 1 89.88 165 ASP A C 1
ATOM 1310 O O . ASP A 1 165 ? -1.285 22.344 19.609 1 89.88 165 ASP A O 1
ATOM 1314 N N . GLN A 1 166 ? -0.09 21.031 18.359 1 89.81 166 GLN A N 1
ATOM 1315 C CA . GLN A 1 166 ? 1.062 21.922 18.406 1 89.81 166 GLN A CA 1
ATOM 1316 C C . GLN A 1 166 ? 0.744 23.266 17.75 1 89.81 166 GLN A C 1
ATOM 1318 O O . GLN A 1 166 ? 1.163 24.328 18.234 1 89.81 166 GLN A O 1
ATOM 1323 N N . LEU A 1 167 ? 0.028 23.203 16.625 1 90.94 167 LEU A N 1
ATOM 1324 C CA . LEU A 1 167 ? -0.361 24.438 15.961 1 90.94 167 LEU A CA 1
ATOM 1325 C C . LEU A 1 167 ? -1.27 25.281 16.859 1 90.94 167 LEU A C 1
ATOM 1327 O O . LEU A 1 167 ? -1.155 26.5 16.906 1 90.94 167 LEU A O 1
ATOM 1331 N N . GLU A 1 168 ? -2.135 24.562 17.578 1 88.94 168 GLU A N 1
ATOM 1332 C CA . GLU A 1 168 ? -2.986 25.266 18.531 1 88.94 168 GLU A CA 1
ATOM 1333 C C . GLU A 1 168 ? -2.154 25.984 19.594 1 88.94 168 GLU A C 1
ATOM 1335 O O . GLU A 1 168 ? -2.457 27.109 19.969 1 88.94 168 GLU A O 1
ATOM 1340 N N . LEU A 1 169 ? -1.17 25.281 20.031 1 88.5 169 LEU A N 1
ATOM 1341 C CA . LEU A 1 169 ? -0.284 25.891 21.016 1 88.5 169 LEU A CA 1
ATOM 1342 C C . LEU A 1 169 ? 0.452 27.094 20.422 1 88.5 169 LEU A C 1
ATOM 1344 O O . LEU A 1 169 ? 0.685 28.078 21.109 1 88.5 169 LEU A O 1
ATOM 1348 N N . LEU A 1 170 ? 0.805 26.984 19.188 1 88.31 170 LEU A N 1
ATOM 1349 C CA . LEU A 1 170 ? 1.481 28.078 18.516 1 88.31 170 LEU A CA 1
ATOM 1350 C C . LEU A 1 170 ? 0.569 29.297 18.406 1 88.31 170 LEU A C 1
ATOM 1352 O O . LEU A 1 170 ? 1.005 30.422 18.641 1 88.31 170 LEU A O 1
ATOM 1356 N N . VAL A 1 171 ? -0.691 29.078 18.062 1 87.56 171 VAL A N 1
ATOM 1357 C CA . VAL A 1 171 ? -1.651 30.172 17.984 1 87.56 171 VAL A CA 1
ATOM 1358 C C . VAL A 1 171 ? -1.805 30.828 19.359 1 87.56 171 VAL A C 1
ATOM 1360 O O . VAL A 1 171 ? -1.858 32.062 19.469 1 87.56 171 VAL A O 1
ATOM 1363 N N . ALA A 1 172 ? -1.902 29.984 20.359 1 85.25 172 ALA A N 1
ATOM 1364 C CA . ALA A 1 172 ? -2.082 30.484 21.719 1 85.25 172 ALA A CA 1
ATOM 1365 C C . ALA A 1 172 ? -0.914 31.375 22.141 1 85.25 172 ALA A C 1
ATOM 1367 O O . ALA A 1 172 ? -1.053 32.219 23.031 1 85.25 172 ALA A O 1
ATOM 1368 N N . SER A 1 173 ? 0.138 31.141 21.453 1 85.19 173 SER A N 1
ATOM 1369 C CA . SER A 1 173 ? 1.322 31.922 21.797 1 85.19 173 SER A CA 1
ATOM 1370 C C . SER A 1 173 ? 1.303 33.281 21.109 1 85.19 173 SER A C 1
ATOM 1372 O O . SER A 1 173 ? 2.154 34.125 21.375 1 85.19 173 SER A O 1
ATOM 1374 N N . ILE A 1 174 ? 0.293 33.406 20.141 1 82.25 174 ILE A N 1
ATOM 1375 C CA . ILE A 1 174 ? 0.17 34.688 19.438 1 82.25 174 ILE A CA 1
ATOM 1376 C C . ILE A 1 174 ? -0.608 35.688 20.312 1 82.25 174 ILE A C 1
ATOM 1378 O O . ILE A 1 174 ? -1.75 35.406 20.688 1 82.25 174 ILE A O 1
ATOM 1382 N N . ARG A 1 175 ? -0.062 36.594 21.062 1 69.38 175 ARG A N 1
ATOM 1383 C CA . ARG A 1 175 ? -0.701 37.625 21.875 1 69.38 175 ARG A CA 1
ATOM 1384 C C . ARG A 1 175 ? -1.439 38.625 21.016 1 69.38 175 ARG A C 1
ATOM 1386 O O . ARG A 1 175 ? -0.861 39.188 20.078 1 69.38 175 ARG A O 1
ATOM 1393 N N . VAL A 1 176 ? -2.729 38.344 20.594 1 61.16 176 VAL A N 1
ATOM 1394 C CA . VAL A 1 176 ? -3.455 39.375 19.844 1 61.16 176 VAL A CA 1
ATOM 1395 C C . VAL A 1 176 ? -3.83 40.531 20.781 1 61.16 176 VAL A C 1
ATOM 1397 O O . VAL A 1 176 ? -4.391 40.312 21.859 1 61.16 176 VAL A O 1
ATOM 1400 N N . PRO A 1 177 ? -3.426 41.688 20.562 1 53.88 177 PRO A N 1
ATOM 1401 C CA . PRO A 1 177 ? -3.891 42.844 21.359 1 53.88 177 PRO A CA 1
ATOM 1402 C C . PRO A 1 177 ? -5.402 43.031 21.297 1 53.88 177 PRO A C 1
ATOM 1404 O O . PRO A 1 177 ? -6.016 42.75 20.266 1 53.88 177 PRO A O 1
ATOM 1407 N N . ALA A 1 178 ? -6.254 42.625 22.281 1 46.16 178 ALA A N 1
ATOM 1408 C CA . ALA A 1 178 ? -7.684 42.781 22.547 1 46.16 178 ALA A CA 1
ATOM 1409 C C . ALA A 1 178 ? -8.258 44 21.797 1 46.16 178 ALA A C 1
ATOM 1411 O O . ALA A 1 178 ? -9.477 44.156 21.719 1 46.16 178 ALA A O 1
ATOM 1412 N N . SER A 1 179 ? -7.703 45 21.203 1 43.72 179 SER A N 1
ATOM 1413 C CA . SER A 1 179 ? -8.492 46.188 20.906 1 43.72 179 SER A CA 1
ATOM 1414 C C . SER A 1 179 ? -9.289 46.031 19.609 1 43.72 179 SER A C 1
ATOM 1416 O O . SER A 1 179 ? -10.219 46.781 19.344 1 43.72 179 SER A O 1
ATOM 1418 N N . ALA A 1 180 ? -8.922 45.281 18.484 1 44.16 180 ALA A N 1
ATOM 1419 C CA . ALA A 1 180 ? -9.461 45.656 17.172 1 44.16 180 ALA A CA 1
ATOM 1420 C C . ALA A 1 180 ? -10.75 44.875 16.875 1 44.16 180 ALA A C 1
ATOM 1422 O O . ALA A 1 180 ? -11.234 44.875 15.742 1 44.16 180 ALA A O 1
ATOM 1423 N N . SER A 1 181 ? -11.414 44.062 17.609 1 39.22 181 SER A N 1
ATOM 1424 C CA . SER A 1 181 ? -12.578 43.281 17.188 1 39.22 181 SER A CA 1
ATOM 1425 C C . SER A 1 181 ? -13.734 44.219 16.797 1 39.22 181 SER A C 1
ATOM 1427 O O . SER A 1 181 ? -14.797 43.719 16.375 1 39.22 181 SER A O 1
ATOM 1429 N N . ARG A 1 182 ? -13.867 45.5 17.047 1 37.81 182 ARG A N 1
ATOM 1430 C CA . ARG A 1 182 ? -15.156 46.188 16.953 1 37.81 182 ARG A CA 1
ATOM 1431 C C . ARG A 1 182 ? -15.523 46.469 15.5 1 37.81 182 ARG A C 1
ATOM 1433 O O . ARG A 1 182 ? -16.656 46.812 15.203 1 37.81 182 ARG A O 1
ATOM 1440 N N . ARG A 1 183 ? -14.688 46.781 14.43 1 37.12 183 ARG A N 1
ATOM 1441 C CA . ARG A 1 183 ? -15.164 47.656 13.359 1 37.12 183 ARG A CA 1
ATOM 1442 C C . ARG A 1 183 ? -15.719 46.844 12.195 1 37.12 183 ARG A C 1
ATOM 1444 O O . ARG A 1 183 ? -16.109 47.406 11.172 1 37.12 183 ARG A O 1
ATOM 1451 N N . ARG A 1 184 ? -15.586 45.5 11.875 1 39.75 184 ARG A N 1
ATOM 1452 C CA . ARG A 1 184 ? -15.719 45.031 10.492 1 39.75 184 ARG A CA 1
ATOM 1453 C C . ARG A 1 184 ? -17.172 44.688 10.164 1 39.75 184 ARG A C 1
ATOM 1455 O O . ARG A 1 184 ? -17.484 43.531 9.859 1 39.75 184 ARG A O 1
ATOM 1462 N N . SER A 1 185 ? -18.297 45.281 10.656 1 32.31 185 SER A N 1
ATOM 1463 C CA . SER A 1 185 ? -19.641 44.875 10.234 1 32.31 185 SER A CA 1
ATOM 1464 C C . SER A 1 185 ? -19.844 45.125 8.75 1 32.31 185 SER A C 1
ATOM 1466 O O . SER A 1 185 ? -20.641 44.438 8.109 1 32.31 185 SER A O 1
ATOM 1468 N N . ALA A 1 186 ? -19.609 46.219 8.031 1 35.62 186 ALA A N 1
ATOM 1469 C CA . ALA A 1 186 ? -20.375 46.719 6.887 1 35.62 186 ALA A CA 1
ATOM 1470 C C . ALA A 1 186 ? -19.906 46.031 5.598 1 35.62 186 ALA A C 1
ATOM 1472 O O . ALA A 1 186 ? -20.672 45.938 4.625 1 35.62 186 ALA A O 1
ATOM 1473 N N . ALA A 1 187 ? -18.719 45.688 5.23 1 38.38 187 ALA A N 1
ATOM 1474 C CA . ALA A 1 187 ? -18.281 45.625 3.838 1 38.38 187 ALA A CA 1
ATOM 1475 C C . ALA A 1 187 ? -18.578 44.25 3.23 1 38.38 187 ALA A C 1
ATOM 1477 O O . ALA A 1 187 ? -18.203 43.969 2.09 1 38.38 187 ALA A O 1
ATOM 1478 N N . THR A 1 188 ? -19.344 43.25 3.777 1 31.97 188 THR A N 1
ATOM 1479 C CA . THR A 1 188 ? -19.422 41.906 3.273 1 31.97 188 THR A CA 1
ATOM 1480 C C . THR A 1 188 ? -20.219 41.844 1.972 1 31.97 188 THR A C 1
ATOM 1482 O O . THR A 1 188 ? -20.328 40.781 1.354 1 31.97 188 THR A O 1
ATOM 1485 N N . GLN A 1 189 ? -20.859 42.844 1.431 1 26.53 189 GLN A N 1
ATOM 1486 C CA . GLN A 1 189 ? -21.844 42.625 0.391 1 26.53 189 GLN A CA 1
ATOM 1487 C C . GLN A 1 189 ? -21.188 42.219 -0.929 1 26.53 189 GLN A C 1
ATOM 1489 O O . GLN A 1 189 ? -21.672 41.375 -1.655 1 26.53 189 GLN A O 1
ATOM 1494 N N . GLN A 1 190 ? -20.234 43 -1.467 1 27.09 190 GLN A N 1
ATOM 1495 C CA . GLN A 1 190 ? -20.031 43.031 -2.91 1 27.09 190 GLN A CA 1
ATOM 1496 C C . GLN A 1 190 ? -19.25 41.812 -3.381 1 27.09 190 GLN A C 1
ATOM 1498 O O . GLN A 1 190 ? -19.328 41.438 -4.555 1 27.09 190 GLN A O 1
ATOM 1503 N N . GLN A 1 191 ? -18.219 41.25 -2.631 1 27.94 191 GLN A N 1
ATOM 1504 C CA . GLN A 1 191 ? -17.203 40.406 -3.281 1 27.94 191 GLN A CA 1
ATOM 1505 C C . GLN A 1 191 ? -17.766 39.031 -3.619 1 27.94 191 GLN A C 1
ATOM 1507 O O . GLN A 1 191 ? -17.547 38.062 -2.875 1 27.94 191 GLN A O 1
ATOM 1512 N N . GLN A 1 192 ? -19.031 38.719 -3.826 1 26.7 192 GLN A N 1
ATOM 1513 C CA . GLN A 1 192 ? -19.625 37.438 -4.238 1 26.7 192 GLN A CA 1
ATOM 1514 C C . GLN A 1 192 ? -19.016 36.938 -5.547 1 26.7 192 GLN A C 1
ATOM 1516 O O . GLN A 1 192 ? -18.891 35.75 -5.762 1 26.7 192 GLN A O 1
ATOM 1521 N N . GLN A 1 193 ? -18.906 37.781 -6.586 1 24.94 193 GLN A N 1
ATOM 1522 C CA . GLN A 1 193 ? -18.891 37.281 -7.961 1 24.94 193 GLN A CA 1
ATOM 1523 C C . GLN A 1 193 ? -17.594 36.531 -8.273 1 24.94 193 GLN A C 1
ATOM 1525 O O . GLN A 1 193 ? -17.609 35.531 -8.961 1 24.94 193 GLN A O 1
ATOM 1530 N N . GLN A 1 194 ? -16.391 37.219 -8.141 1 27.02 194 GLN A N 1
ATOM 1531 C CA . GLN A 1 194 ? -15.188 36.781 -8.836 1 27.02 194 GLN A CA 1
ATOM 1532 C C . GLN A 1 194 ? -14.633 35.5 -8.211 1 27.02 194 GLN A C 1
ATOM 1534 O O . GLN A 1 194 ? -13.523 35.062 -8.555 1 27.02 194 GLN A O 1
ATOM 1539 N N . GLN A 1 195 ? -15.234 34.906 -7.207 1 28.5 195 GLN A N 1
ATOM 1540 C CA . GLN A 1 195 ? -14.57 33.938 -6.332 1 28.5 195 GLN A CA 1
ATOM 1541 C C . GLN A 1 195 ? -14.289 32.625 -7.07 1 28.5 195 GLN A C 1
ATOM 1543 O O . GLN A 1 195 ? -14.023 31.594 -6.445 1 28.5 195 GLN A O 1
ATOM 1548 N N . ARG A 1 196 ? -14.727 32.469 -8.266 1 28.48 196 ARG A N 1
ATOM 1549 C CA . ARG A 1 196 ? -14.531 31.172 -8.906 1 28.48 196 ARG A CA 1
ATOM 1550 C C . ARG A 1 196 ? -13.047 30.828 -9 1 28.48 196 ARG A C 1
ATOM 1552 O O . ARG A 1 196 ? -12.68 29.797 -9.57 1 28.48 196 ARG A O 1
ATOM 1559 N N . ASP A 1 197 ? -12.195 31.891 -9.086 1 31.03 197 ASP A N 1
ATOM 1560 C CA . ASP A 1 197 ? -10.82 31.547 -9.406 1 31.03 197 ASP A CA 1
ATOM 1561 C C . ASP A 1 197 ? -10.227 30.625 -8.336 1 31.03 197 ASP A C 1
ATOM 1563 O O . ASP A 1 197 ? -10.133 31 -7.172 1 31.03 197 ASP A O 1
ATOM 1567 N N . THR A 1 198 ? -10.523 29.266 -8.266 1 32.88 198 THR A N 1
ATOM 1568 C CA . THR A 1 198 ? -9.938 28.078 -7.68 1 32.88 198 THR A CA 1
ATOM 1569 C C . THR A 1 198 ? -8.43 28.25 -7.477 1 32.88 198 THR A C 1
ATOM 1571 O O . THR A 1 198 ? -7.672 28.312 -8.445 1 32.88 198 THR A O 1
ATOM 1574 N N . ASP A 1 199 ? -7.922 29.016 -6.59 1 36.09 199 ASP A N 1
ATOM 1575 C CA . ASP A 1 199 ? -6.582 29.141 -6.027 1 36.09 199 ASP A CA 1
ATOM 1576 C C . ASP A 1 199 ? -5.922 27.766 -5.898 1 36.09 199 ASP A C 1
ATOM 1578 O O . ASP A 1 199 ? -6.449 26.875 -5.227 1 36.09 199 ASP A O 1
ATOM 1582 N N . THR A 1 200 ? -5.074 27.297 -6.836 1 39.31 200 THR A N 1
ATOM 1583 C CA . THR A 1 200 ? -4.156 26.188 -7.094 1 39.31 200 THR A CA 1
ATOM 1584 C C . THR A 1 200 ? -3.342 25.859 -5.844 1 39.31 200 THR A C 1
ATOM 1586 O O . THR A 1 200 ? -2.395 26.578 -5.508 1 39.31 200 THR A O 1
ATOM 1589 N N . ILE A 1 201 ? -3.92 25.625 -4.586 1 46.72 201 ILE A N 1
ATOM 1590 C CA . ILE A 1 201 ? -2.998 24.891 -3.719 1 46.72 201 ILE A CA 1
ATOM 1591 C C . ILE A 1 201 ? -2.004 24.109 -4.57 1 46.72 201 ILE A C 1
ATOM 1593 O O . ILE A 1 201 ? -2.4 23.297 -5.406 1 46.72 201 ILE A O 1
ATOM 1597 N N . SER A 1 202 ? -0.832 24.594 -5.016 1 44.78 202 SER A N 1
ATOM 1598 C CA . SER A 1 202 ? 0.237 24 -5.812 1 44.78 202 SER A CA 1
ATOM 1599 C C . SER A 1 202 ? 0.184 22.484 -5.766 1 44.78 202 SER A C 1
ATOM 1601 O O . SER A 1 202 ? 0.083 21.891 -4.688 1 44.78 202 SER A O 1
ATOM 1603 N N . GLU A 1 203 ? -0.339 21.797 -6.902 1 47.5 203 GLU A N 1
ATOM 1604 C CA . GLU A 1 203 ? -0.443 20.406 -7.316 1 47.5 203 GLU A CA 1
ATOM 1605 C C . GLU A 1 203 ? 0.722 19.578 -6.773 1 47.5 203 GLU A C 1
ATOM 1607 O O . GLU A 1 203 ? 0.651 18.344 -6.73 1 47.5 203 GLU A O 1
ATOM 1612 N N . ASP A 1 204 ? 1.814 20.188 -6.512 1 53.5 204 ASP A N 1
ATOM 1613 C CA . ASP A 1 204 ? 2.936 19.312 -6.184 1 53.5 204 ASP A CA 1
ATOM 1614 C C . ASP A 1 204 ? 3.096 19.172 -4.672 1 53.5 204 ASP A C 1
ATOM 1616 O O . ASP A 1 204 ? 3.936 19.844 -4.066 1 53.5 204 ASP A O 1
ATOM 1620 N N . CYS A 1 205 ? 2.301 18.625 -4.078 1 54.84 205 CYS A N 1
ATOM 1621 C CA . CYS A 1 205 ? 2.396 18.422 -2.639 1 54.84 205 CYS A CA 1
ATOM 1622 C C . CYS A 1 205 ? 3.74 17.812 -2.266 1 54.84 205 CYS A C 1
ATOM 1624 O O . CYS A 1 205 ? 4.395 18.25 -1.322 1 54.84 205 CYS A O 1
ATOM 1626 N N . PHE A 1 206 ? 3.854 16.594 -2.672 1 47.03 206 PHE A N 1
ATOM 1627 C CA . PHE A 1 206 ? 5.109 15.898 -2.41 1 47.03 206 PHE A CA 1
ATOM 1628 C C . PHE A 1 206 ? 5.758 15.445 -3.713 1 47.03 206 PHE A C 1
ATOM 1630 O O . PHE A 1 206 ? 5.062 15.164 -4.695 1 47.03 206 PHE A O 1
ATOM 1637 N N . MET B 1 1 ? 23.625 65 14.188 1 35.81 1 MET B N 1
ATOM 1638 C CA . MET B 1 1 ? 22.438 64.375 14.758 1 35.81 1 MET B CA 1
ATOM 1639 C C . MET B 1 1 ? 21.672 63.562 13.703 1 35.81 1 MET B C 1
ATOM 1641 O O . MET B 1 1 ? 20.969 64.125 12.883 1 35.81 1 MET B O 1
ATOM 1645 N N . VAL B 1 2 ? 22.312 62.562 13.047 1 51.59 2 VAL B N 1
ATOM 1646 C CA . VAL B 1 2 ? 21.797 61.531 12.133 1 51.59 2 VAL B CA 1
ATOM 1647 C C . VAL B 1 2 ? 20.594 60.844 12.75 1 51.59 2 VAL B C 1
ATOM 1649 O O . VAL B 1 2 ? 20.688 60.25 13.82 1 51.59 2 VAL B O 1
ATOM 1652 N N . THR B 1 3 ? 19.375 61.469 12.523 1 44.19 3 THR B N 1
ATOM 1653 C CA . THR B 1 3 ? 18.062 60.969 12.938 1 44.19 3 THR B CA 1
ATOM 1654 C C . THR B 1 3 ? 17.875 59.531 12.477 1 44.19 3 THR B C 1
ATOM 1656 O O . THR B 1 3 ? 17.984 59.21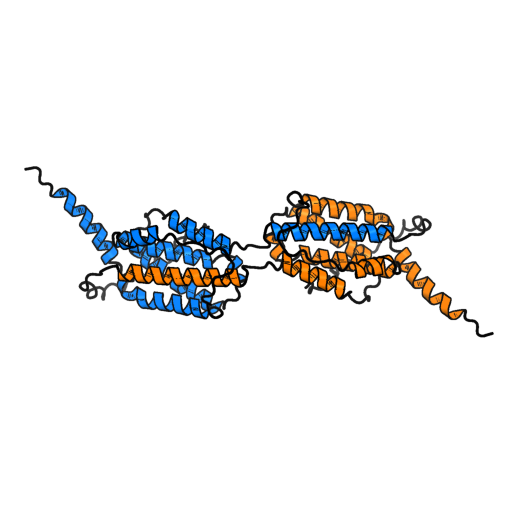9 11.281 1 44.19 3 THR B O 1
ATOM 1659 N N . TRP B 1 4 ? 18.312 58.594 13.344 1 46.03 4 TRP B N 1
ATOM 1660 C CA . TRP B 1 4 ? 17.969 57.188 13.383 1 46.03 4 TRP B CA 1
ATOM 1661 C C . TRP B 1 4 ? 16.469 56.969 13.289 1 46.03 4 TRP B C 1
ATOM 1663 O O . TRP B 1 4 ? 15.961 55.906 13.633 1 46.03 4 TRP B O 1
ATOM 1673 N N . THR B 1 5 ? 15.625 58.031 12.898 1 48.53 5 THR B N 1
ATOM 1674 C CA . THR B 1 5 ? 14.18 57.844 12.875 1 48.53 5 THR B CA 1
ATOM 1675 C C . THR B 1 5 ? 13.766 56.938 11.727 1 48.53 5 THR B C 1
ATOM 1677 O O . THR B 1 5 ? 12.602 56.531 11.633 1 48.53 5 THR B O 1
ATOM 1680 N N . GLY B 1 6 ? 14.586 56.688 10.711 1 43.34 6 GLY B N 1
ATOM 1681 C CA . GLY B 1 6 ? 14.039 56 9.562 1 43.34 6 GLY B CA 1
ATOM 1682 C C . GLY B 1 6 ? 13.758 54.531 9.836 1 43.34 6 GLY B C 1
ATOM 1683 O O . GLY B 1 6 ? 13.148 53.844 9.016 1 43.34 6 GLY B O 1
ATOM 1684 N N . LEU B 1 7 ? 14.508 53.906 10.75 1 44.59 7 LEU B N 1
ATOM 1685 C CA . LEU B 1 7 ? 14.43 52.438 10.812 1 44.59 7 LEU B CA 1
ATOM 1686 C C . LEU B 1 7 ? 13.141 52 11.5 1 44.59 7 LEU B C 1
ATOM 1688 O O . LEU B 1 7 ? 12.688 50.875 11.312 1 44.59 7 LEU B O 1
ATOM 1692 N N . LEU B 1 8 ? 12.492 52.906 12.281 1 44.25 8 LEU B N 1
ATOM 1693 C CA . LEU B 1 8 ? 11.375 52.406 13.078 1 44.25 8 LEU B CA 1
ATOM 1694 C C . LEU B 1 8 ? 10.133 52.219 12.211 1 44.25 8 LEU B C 1
ATOM 1696 O O . LEU B 1 8 ? 9.297 51.344 12.5 1 44.25 8 LEU B O 1
ATOM 1700 N N . PHE B 1 9 ? 9.945 52.875 11.094 1 45.22 9 PHE B N 1
ATOM 1701 C CA . PHE B 1 9 ? 8.664 52.906 10.398 1 45.22 9 PHE B CA 1
ATOM 1702 C C . PHE B 1 9 ? 8.398 51.562 9.727 1 45.22 9 PHE B C 1
ATOM 1704 O O . PHE B 1 9 ? 7.242 51.156 9.602 1 45.22 9 PHE B O 1
ATOM 1711 N N . VAL B 1 10 ? 9.398 50.875 9.188 1 45.41 10 VAL B N 1
ATOM 1712 C CA . VAL B 1 10 ? 9.148 49.719 8.352 1 45.41 10 VAL B CA 1
ATOM 1713 C C . VAL B 1 10 ? 8.656 48.562 9.219 1 45.41 10 VAL B C 1
ATOM 1715 O O . VAL B 1 10 ? 7.855 47.719 8.773 1 45.41 10 VAL B O 1
ATOM 1718 N N . LEU B 1 11 ? 9.07 48.469 10.477 1 45.03 11 LEU B N 1
ATOM 1719 C CA . LEU B 1 11 ? 8.672 47.344 11.305 1 45.03 11 LEU B CA 1
ATOM 1720 C C . LEU B 1 11 ? 7.195 47.438 11.672 1 45.03 11 LEU B C 1
ATOM 1722 O O . LEU B 1 11 ? 6.551 46.406 11.914 1 45.03 11 LEU B O 1
ATOM 1726 N N . CYS B 1 12 ? 6.535 48.625 11.75 1 45.25 12 CYS B N 1
ATOM 1727 C CA . CYS B 1 12 ? 5.152 48.781 12.203 1 45.25 12 CYS B CA 1
ATOM 1728 C C . CYS B 1 12 ? 4.184 48.25 11.156 1 45.25 12 CYS B C 1
ATOM 1730 O O . CYS B 1 12 ? 3.098 47.75 11.492 1 45.25 12 CYS B O 1
ATOM 1732 N N . GLY B 1 13 ? 4.434 48.344 9.906 1 46.25 13 GLY B N 1
ATOM 1733 C CA . GLY B 1 13 ? 3.492 47.938 8.875 1 46.25 13 GLY B CA 1
ATOM 1734 C C . GLY B 1 13 ? 3.289 46.406 8.82 1 46.25 13 GLY B C 1
ATOM 1735 O O . GLY B 1 13 ? 2.188 45.938 8.531 1 46.25 13 GLY B O 1
ATOM 1736 N N . ALA B 1 14 ? 4.352 45.594 8.883 1 47.81 14 ALA B N 1
ATOM 1737 C CA . ALA B 1 14 ? 4.211 44.156 8.773 1 47.81 14 ALA B CA 1
ATOM 1738 C C . ALA B 1 14 ? 3.445 43.594 9.961 1 47.81 14 ALA B C 1
ATOM 1740 O O . ALA B 1 14 ? 2.68 42.625 9.82 1 47.81 14 ALA B O 1
ATOM 1741 N N . LEU B 1 15 ? 3.68 44.094 11.211 1 48.72 15 LEU B N 1
ATOM 1742 C CA . LEU B 1 15 ? 2.957 43.625 12.391 1 48.72 15 LEU B CA 1
ATOM 1743 C C . LEU B 1 15 ? 1.47 43.938 12.273 1 48.72 15 LEU B C 1
ATOM 1745 O O . LEU B 1 15 ? 0.632 43.188 12.766 1 48.72 15 LEU B O 1
ATOM 1749 N N . THR B 1 16 ? 1.13 45.062 11.594 1 52 16 THR B N 1
ATOM 1750 C CA . THR B 1 16 ? -0.274 45.438 11.531 1 52 16 THR B CA 1
ATOM 1751 C C . THR B 1 16 ? -1.069 44.469 10.672 1 52 16 THR B C 1
ATOM 1753 O O . THR B 1 16 ? -2.238 44.188 10.953 1 52 16 THR B O 1
ATOM 1756 N N . SER B 1 17 ? -0.389 44.031 9.656 1 53.22 17 SER B N 1
ATOM 1757 C CA . SER B 1 17 ? -1.214 43.25 8.742 1 53.22 17 SER B CA 1
ATOM 1758 C C . SER B 1 17 ? -1.59 41.906 9.359 1 53.22 17 SER B C 1
ATOM 1760 O O . SER B 1 17 ? -2.729 41.438 9.227 1 53.22 17 SER B O 1
ATOM 1762 N N . ALA B 1 18 ? -0.615 41.156 9.992 1 53.56 18 ALA B N 1
ATOM 1763 C CA . ALA B 1 18 ? -0.987 39.875 10.609 1 53.56 18 ALA B CA 1
ATOM 1764 C C . ALA B 1 18 ? -1.922 40.094 11.797 1 53.56 18 ALA B C 1
ATOM 1766 O O . ALA B 1 18 ? -2.811 39.281 12.055 1 53.56 18 ALA B O 1
ATOM 1767 N N . LEU B 1 19 ? -1.752 41.25 12.586 1 55.81 19 LEU B N 1
ATOM 1768 C CA . LEU B 1 19 ? -2.668 41.594 13.672 1 55.81 19 LEU B CA 1
ATOM 1769 C C . LEU B 1 19 ? -4.066 41.875 13.141 1 55.81 19 LEU B C 1
ATOM 1771 O O . LEU B 1 19 ? -5.059 41.688 13.844 1 55.81 19 LEU B O 1
ATOM 1775 N N . CYS B 1 20 ? -4.102 42.125 11.852 1 61.94 20 CYS B N 1
ATOM 1776 C CA . CYS B 1 20 ? -5.395 42.375 11.219 1 61.94 20 CYS B CA 1
ATOM 1777 C C . CYS B 1 20 ? -5.969 41.062 10.648 1 61.94 20 CYS B C 1
ATOM 1779 O O . CYS B 1 20 ? -7.043 41.094 10.047 1 61.94 20 CYS B O 1
ATOM 1781 N N . CYS B 1 21 ? -5.281 39.969 11.023 1 77.62 21 CYS B N 1
ATOM 1782 C CA . CYS B 1 21 ? -5.777 38.688 10.492 1 77.62 21 CYS B CA 1
ATOM 1783 C C . CYS B 1 21 ? -7.008 38.219 11.258 1 77.62 21 CYS B C 1
ATOM 1785 O O . CYS B 1 21 ? -6.895 37.781 12.398 1 77.62 21 CYS B O 1
ATOM 1787 N N . ASP B 1 22 ? -8.219 38.438 10.688 1 81.25 22 ASP B N 1
ATOM 1788 C CA . ASP B 1 22 ? -9.5 38.062 11.266 1 81.25 22 ASP B CA 1
ATOM 1789 C C . ASP B 1 22 ? -9.516 36.562 11.648 1 81.25 22 ASP B C 1
ATOM 1791 O O . ASP B 1 22 ? -10.266 36.156 12.531 1 81.25 22 ASP B O 1
ATOM 1795 N N . TRP B 1 23 ? -8.484 35.844 11.156 1 88.88 23 TRP B N 1
ATOM 1796 C CA . TRP B 1 23 ? -8.414 34.406 11.43 1 88.88 23 TRP B CA 1
ATOM 1797 C C . TRP B 1 23 ? -8.102 34.156 12.898 1 88.88 23 TRP B C 1
ATOM 1799 O O . TRP B 1 23 ? -8.648 33.219 13.508 1 88.88 23 TRP B O 1
ATOM 1809 N N . LEU B 1 24 ? -7.402 34.969 13.469 1 86.56 24 LEU B N 1
ATOM 1810 C CA . LEU B 1 24 ? -6.965 34.781 14.844 1 86.56 24 LEU B CA 1
ATOM 1811 C C . LEU B 1 24 ? -8.141 34.906 15.805 1 86.56 24 LEU B C 1
ATOM 1813 O O . LEU B 1 24 ? -8.109 34.344 16.906 1 86.56 24 LEU B O 1
ATOM 1817 N N . THR B 1 25 ? -9.211 35.594 15.344 1 85.25 25 THR B N 1
ATOM 1818 C CA . THR B 1 25 ? -10.336 35.844 16.234 1 85.25 25 THR B CA 1
ATOM 1819 C C . THR B 1 25 ? -11.305 34.656 16.234 1 85.25 25 THR B C 1
ATOM 1821 O O . THR B 1 25 ? -12.109 34.5 17.156 1 85.25 25 THR B O 1
ATOM 1824 N N . HIS B 1 26 ? -11.211 33.75 15.25 1 88.56 26 HIS B N 1
ATOM 1825 C CA . HIS B 1 26 ? -12.234 32.719 15.164 1 88.56 26 HIS B CA 1
ATOM 1826 C C . HIS B 1 26 ? -11.609 31.344 14.906 1 88.56 26 HIS B C 1
ATOM 1828 O O . HIS B 1 26 ? -12.297 30.406 14.516 1 88.56 26 HIS B O 1
ATOM 1834 N N . TYR B 1 27 ? -10.258 31.188 15.133 1 90.25 27 TYR B N 1
ATOM 1835 C CA . TYR B 1 27 ? -9.555 29.953 14.781 1 90.25 27 TYR B CA 1
ATOM 1836 C C . TYR B 1 27 ? -9.984 28.797 15.672 1 90.25 27 TYR B C 1
ATOM 1838 O O . TYR B 1 27 ? -9.875 27.641 15.281 1 90.25 27 TYR B O 1
ATOM 1846 N N . LYS B 1 28 ? -10.516 29.094 16.906 1 91.31 28 LYS B N 1
ATOM 1847 C CA . LYS B 1 28 ? -10.734 28.047 17.922 1 91.31 28 LYS B CA 1
ATOM 1848 C C . LYS B 1 28 ? -11.758 27.031 17.453 1 91.31 28 LYS B C 1
ATOM 1850 O O . LYS B 1 28 ? -11.562 25.828 17.594 1 91.31 28 LYS B O 1
ATOM 1855 N N . GLN B 1 29 ? -12.828 27.562 16.859 1 92.19 29 GLN B N 1
ATOM 1856 C CA . GLN B 1 29 ? -13.906 26.672 16.453 1 92.19 29 GLN B CA 1
ATOM 1857 C C . GLN B 1 29 ? -13.477 25.766 15.305 1 92.19 29 GLN B C 1
ATOM 1859 O O . GLN B 1 29 ? -13.578 24.547 15.398 1 92.19 29 GLN B O 1
ATOM 1864 N N . PRO B 1 30 ? -12.906 26.344 14.219 1 93.62 30 PRO B N 1
ATOM 1865 C CA . PRO B 1 30 ? -12.453 25.453 13.141 1 93.62 30 PRO B CA 1
ATOM 1866 C C . PRO B 1 30 ? -11.344 24.5 13.594 1 93.62 30 PRO B C 1
ATOM 1868 O O . PRO B 1 30 ? -11.281 23.359 13.141 1 93.62 30 PRO B O 1
ATOM 1871 N N . SER B 1 31 ? -10.492 24.969 14.469 1 92.81 31 SER B N 1
ATOM 1872 C CA . SER B 1 31 ? -9.422 24.125 14.977 1 92.81 31 SER B CA 1
ATOM 1873 C C . SER B 1 31 ? -9.977 22.938 15.766 1 92.81 31 SER B C 1
ATOM 1875 O O . SER B 1 31 ? -9.555 21.797 15.57 1 92.81 31 SER B O 1
ATOM 1877 N N . LYS B 1 32 ? -10.938 23.25 16.641 1 93.94 32 LYS B N 1
ATOM 1878 C CA . LYS B 1 32 ? -11.594 22.203 17.406 1 93.94 32 LYS B CA 1
ATOM 1879 C C . LYS B 1 32 ? -12.344 21.234 16.484 1 93.94 32 LYS B C 1
ATOM 1881 O O . LYS B 1 32 ? -12.281 20.016 16.672 1 93.94 32 LYS B O 1
ATOM 1886 N N . GLU B 1 33 ? -13.047 21.797 15.57 1 95.19 33 GLU B N 1
ATOM 1887 C CA . GLU B 1 33 ? -13.797 20.984 14.625 1 95.19 33 GLU B CA 1
ATOM 1888 C C . GLU B 1 33 ? -12.883 20.047 13.852 1 95.19 33 GLU B C 1
ATOM 1890 O O . GLU B 1 33 ? -13.203 18.875 13.672 1 95.19 33 GLU B O 1
ATOM 1895 N N . ALA B 1 34 ? -11.734 20.531 13.367 1 95.12 34 ALA B N 1
ATOM 1896 C CA . ALA B 1 34 ? -10.773 19.703 12.648 1 95.12 34 ALA B CA 1
ATOM 1897 C C . ALA B 1 34 ? -10.266 18.562 13.523 1 95.12 34 ALA B C 1
ATOM 1899 O O . ALA B 1 34 ? -10.234 17.406 13.086 1 95.12 34 ALA B O 1
ATOM 1900 N N . ARG B 1 35 ? -9.977 18.797 14.797 1 93.44 35 ARG B N 1
ATOM 1901 C CA . ARG B 1 35 ? -9.477 17.797 15.719 1 93.44 35 ARG B CA 1
ATOM 1902 C C . ARG B 1 35 ? -10.547 16.75 16.031 1 93.44 35 ARG B C 1
ATOM 1904 O O . ARG B 1 35 ? -10.258 15.555 16.094 1 93.44 35 ARG B O 1
ATOM 1911 N N . ASP B 1 36 ? -11.773 17.297 16.203 1 93.5 36 ASP B N 1
ATOM 1912 C CA . ASP B 1 36 ? -12.875 16.375 16.453 1 93.5 36 ASP B CA 1
ATOM 1913 C C . ASP B 1 36 ? -13.102 15.445 15.273 1 93.5 36 ASP B C 1
ATOM 1915 O O . ASP B 1 36 ? -13.266 14.234 15.445 1 93.5 36 ASP B O 1
ATOM 1919 N N . LEU B 1 37 ? -13.094 15.977 14.086 1 94.38 37 LEU B N 1
ATOM 1920 C CA . LEU B 1 37 ? -13.297 15.172 12.883 1 94.38 37 LEU B CA 1
ATOM 1921 C C . LEU B 1 37 ? -12.172 14.164 12.703 1 94.38 37 LEU B C 1
ATOM 1923 O O . LEU B 1 37 ? -12.414 13.008 12.344 1 94.38 37 LEU B O 1
ATOM 1927 N N . LEU B 1 38 ? -10.961 14.531 13.016 1 94.12 38 LEU B N 1
ATOM 1928 C CA . LEU B 1 38 ? -9.805 13.641 12.953 1 94.12 38 LEU B CA 1
ATOM 1929 C C . LEU B 1 38 ? -9.961 12.477 13.922 1 94.12 38 LEU B C 1
ATOM 1931 O O . LEU B 1 38 ? -9.664 11.328 13.586 1 94.12 38 LEU B O 1
ATOM 1935 N N . THR B 1 39 ? -10.469 12.812 15.062 1 88.5 39 THR B N 1
ATOM 1936 C CA . THR B 1 39 ? -10.656 11.797 16.094 1 88.5 39 THR B CA 1
ATOM 1937 C C . THR B 1 39 ? -11.781 10.836 15.703 1 88.5 39 THR B C 1
ATOM 1939 O O . THR B 1 39 ? -11.688 9.633 15.938 1 88.5 39 THR B O 1
ATOM 1942 N N . LEU B 1 40 ? -12.695 11.367 15 1 91.31 40 LEU B N 1
ATOM 1943 C CA . LEU B 1 40 ? -13.922 10.609 14.758 1 91.31 40 LEU B CA 1
ATOM 1944 C C . LEU B 1 40 ? -13.828 9.844 13.438 1 91.31 40 LEU B C 1
ATOM 1946 O O . LEU B 1 40 ? -14.633 8.938 13.188 1 91.31 40 LEU B O 1
ATOM 1950 N N . MET B 1 41 ? -12.914 10.109 12.562 1 91.31 41 MET B N 1
ATOM 1951 C CA . MET B 1 41 ? -12.922 9.531 11.219 1 91.31 41 MET B CA 1
ATOM 1952 C C . MET B 1 41 ? -12.562 8.047 11.258 1 91.31 41 MET B C 1
ATOM 1954 O O . MET B 1 41 ? -12.898 7.301 10.336 1 91.31 41 MET B O 1
ATOM 1958 N N . GLY B 1 42 ? -11.961 7.637 12.336 1 86.25 42 GLY B N 1
ATOM 1959 C CA . GLY B 1 42 ? -11.539 6.25 12.438 1 86.25 42 GLY B CA 1
ATOM 1960 C C . GLY B 1 42 ? -11.688 5.68 13.836 1 86.25 42 GLY B C 1
ATOM 1961 O O . GLY B 1 42 ? -12.375 6.258 14.68 1 86.25 42 GLY B O 1
ATOM 1962 N N . ASP B 1 43 ? -11.023 4.52 14 1 80.44 43 ASP B N 1
ATOM 1963 C CA . ASP B 1 43 ? -11.047 3.871 15.312 1 80.44 43 ASP B CA 1
ATOM 1964 C C . ASP B 1 43 ? -10.281 4.691 16.344 1 80.44 43 ASP B C 1
ATOM 1966 O O . ASP B 1 43 ? -9.648 5.691 16 1 80.44 43 ASP B O 1
ATOM 1970 N N . GLN B 1 44 ? -10.422 4.312 17.516 1 82.62 44 GLN B N 1
ATOM 1971 C CA . GLN B 1 44 ? -9.75 5.02 18.594 1 82.62 44 GLN B CA 1
ATOM 1972 C C . GLN B 1 44 ? -8.25 5.109 18.359 1 82.62 44 GLN B C 1
ATOM 1974 O O . GLN B 1 44 ? -7.617 4.121 17.984 1 82.62 44 GLN B O 1
ATOM 1979 N N . LEU B 1 45 ? -7.855 6.336 18.375 1 76.5 45 LEU B N 1
ATOM 1980 C CA . LEU B 1 45 ? -6.422 6.57 18.219 1 76.5 45 LEU B CA 1
ATOM 1981 C C . LEU B 1 45 ? -5.656 6.043 19.438 1 76.5 45 LEU B C 1
ATOM 1983 O O . LEU B 1 45 ? -5.922 6.453 20.562 1 76.5 45 LEU B O 1
ATOM 1987 N N . THR B 1 46 ? -5.109 4.859 19.312 1 67.06 46 THR B N 1
ATOM 1988 C CA . THR B 1 46 ? -4.379 4.285 20.438 1 67.06 46 THR B CA 1
ATOM 1989 C C . THR B 1 46 ? -3.018 4.957 20.609 1 67.06 46 THR B C 1
ATOM 1991 O O . THR B 1 46 ? -2.41 5.383 19.625 1 67.06 46 THR B O 1
ATOM 1994 N N . GLU B 1 47 ? -2.717 5.348 21.797 1 61.41 47 GLU B N 1
ATOM 1995 C CA . GLU B 1 47 ? -1.42 5.934 22.125 1 61.41 47 GLU B CA 1
ATOM 1996 C C . GLU B 1 47 ? -0.294 4.918 21.938 1 61.41 47 GLU B C 1
ATOM 1998 O O . GLU B 1 47 ? 0.874 5.23 22.188 1 61.41 47 GLU B O 1
ATOM 2003 N N . GLN B 1 48 ? -0.708 3.734 21.484 1 55.94 48 GLN B N 1
ATOM 2004 C CA . GLN B 1 48 ? 0.347 2.736 21.359 1 55.94 48 GLN B CA 1
ATOM 2005 C C . GLN B 1 48 ? 1.216 3.018 20.125 1 55.94 48 GLN B C 1
ATOM 2007 O O . GLN B 1 48 ? 0.729 3.535 19.125 1 55.94 48 GLN B O 1
ATOM 2012 N N . HIS B 1 49 ? 2.52 3.137 20.375 1 52.62 49 HIS B N 1
ATOM 2013 C CA . HIS B 1 49 ? 3.545 3.424 19.375 1 52.62 49 HIS B CA 1
ATOM 2014 C C . HIS B 1 49 ? 3.443 2.469 18.188 1 52.62 49 HIS B C 1
ATOM 2016 O O . HIS B 1 49 ? 3.43 1.249 18.375 1 52.62 49 HIS B O 1
ATOM 2022 N N . PRO B 1 50 ? 3.021 3.004 17.141 1 50.81 50 PRO B N 1
ATOM 2023 C CA . PRO B 1 50 ? 3.08 2.094 16 1 50.81 50 PRO B CA 1
ATOM 2024 C C . PRO B 1 50 ? 4.426 1.377 15.883 1 50.81 50 PRO B C 1
ATOM 2026 O O . PRO B 1 50 ? 5.449 1.906 16.328 1 50.81 50 PRO B O 1
ATOM 2029 N N . SER B 1 51 ? 4.453 0.061 15.758 1 48.19 51 SER B N 1
ATOM 2030 C CA . SER B 1 51 ? 5.672 -0.726 15.586 1 48.19 51 SER B CA 1
ATOM 2031 C C . SER B 1 51 ? 6.594 -0.105 14.539 1 48.19 51 SER B C 1
ATOM 2033 O O . SER B 1 51 ? 7.781 -0.418 14.492 1 48.19 51 SER B O 1
ATOM 2035 N N . GLY B 1 52 ? 6.172 0.956 13.828 1 50 52 GLY B N 1
ATOM 2036 C CA . GLY B 1 52 ? 7.066 1.532 12.836 1 50 52 GLY B CA 1
ATOM 2037 C C . GLY B 1 52 ? 7.852 2.721 13.359 1 50 52 GLY B C 1
ATOM 2038 O O . GLY B 1 52 ? 7.699 3.109 14.516 1 50 52 GLY B O 1
ATOM 2039 N N . HIS B 1 53 ? 8.961 2.943 12.703 1 51.88 53 HIS B N 1
ATOM 2040 C CA . HIS B 1 53 ? 9.75 4.121 13.039 1 51.88 53 HIS B CA 1
ATOM 2041 C C . HIS B 1 53 ? 8.906 5.391 12.969 1 51.88 53 HIS B C 1
ATOM 2043 O O . HIS B 1 53 ? 8.305 5.684 11.938 1 51.88 53 HIS B O 1
ATOM 2049 N N . PRO B 1 54 ? 8.641 5.867 14.172 1 58.56 54 PRO B N 1
ATOM 2050 C CA . PRO B 1 54 ? 7.879 7.117 14.156 1 58.56 54 PRO B CA 1
ATOM 2051 C C . PRO B 1 54 ? 8.555 8.203 13.32 1 58.56 54 PRO B C 1
ATOM 2053 O O . PRO B 1 54 ? 9.781 8.234 13.219 1 58.56 54 PRO B O 1
ATOM 2056 N N . VAL B 1 55 ? 7.844 8.867 12.484 1 72.56 55 VAL B N 1
ATOM 2057 C CA . VAL B 1 55 ? 8.328 10.047 11.781 1 72.56 55 VAL B CA 1
ATOM 2058 C C . VAL B 1 55 ? 8.586 11.18 12.773 1 72.56 55 VAL B C 1
ATOM 2060 O O . VAL B 1 55 ? 7.676 11.617 13.477 1 72.56 55 VAL B O 1
ATOM 2063 N N . ARG B 1 56 ? 9.875 11.57 12.953 1 80.69 56 ARG B N 1
ATOM 2064 C CA . ARG B 1 56 ? 10.258 12.57 13.953 1 80.69 56 ARG B CA 1
ATOM 2065 C C . ARG B 1 56 ? 9.969 13.977 13.453 1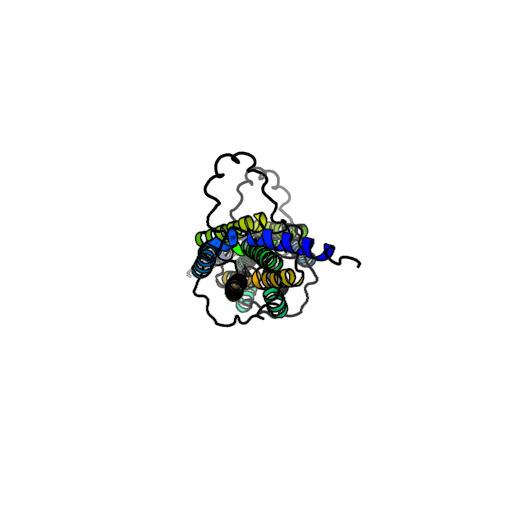 80.69 56 ARG B C 1
ATOM 2067 O O . ARG B 1 56 ? 10.5 14.398 12.422 1 80.69 56 ARG B O 1
ATOM 2074 N N . PHE B 1 57 ? 9.133 14.656 14.172 1 86.25 57 PHE B N 1
ATOM 2075 C CA . PHE B 1 57 ? 8.859 16.062 13.875 1 86.25 57 PHE B CA 1
ATOM 2076 C C . PHE B 1 57 ? 10.039 16.938 14.281 1 86.25 57 PHE B C 1
ATOM 2078 O O . PHE B 1 57 ? 10.648 16.719 15.336 1 86.25 57 PHE B O 1
ATOM 2085 N N . PRO B 1 58 ? 10.375 17.969 13.445 1 86.5 58 PRO B N 1
ATOM 2086 C CA . PRO B 1 58 ? 11.484 18.875 13.773 1 86.5 58 PRO B CA 1
ATOM 2087 C C . PRO B 1 58 ? 11.156 19.812 14.93 1 86.5 58 PRO B C 1
ATOM 2089 O O . PRO B 1 58 ? 10.75 20.953 14.703 1 86.5 58 PRO B O 1
ATOM 2092 N N . LYS B 1 59 ? 11.469 19.438 16.125 1 87.56 59 LYS B N 1
ATOM 2093 C CA . LYS B 1 59 ? 11.102 20.188 17.328 1 87.56 59 LYS B CA 1
ATOM 2094 C C . LYS B 1 59 ? 11.805 21.547 17.359 1 87.56 59 LYS B C 1
ATOM 2096 O O . LYS B 1 59 ? 11.234 22.531 17.828 1 87.56 59 LYS B O 1
ATOM 2101 N N . HIS B 1 60 ? 13.039 21.531 16.828 1 88.94 60 HIS B N 1
ATOM 2102 C CA . HIS B 1 60 ? 13.773 22.797 16.812 1 88.94 60 HIS B CA 1
ATOM 2103 C C . HIS B 1 60 ? 13.07 23.828 15.953 1 88.94 60 HIS B C 1
ATOM 2105 O O . HIS B 1 60 ? 13.039 25.016 16.297 1 88.94 60 HIS B O 1
ATOM 2111 N N . LEU B 1 61 ? 12.508 23.344 14.922 1 89.5 61 LEU B N 1
ATOM 2112 C CA . LEU B 1 61 ? 11.758 24.234 14.047 1 89.5 61 LEU B CA 1
ATOM 2113 C C . LEU B 1 61 ? 10.555 24.828 14.773 1 89.5 61 LEU B C 1
ATOM 2115 O O . LEU B 1 61 ? 10.297 26.031 14.688 1 89.5 61 LEU B O 1
ATOM 2119 N N . TYR B 1 62 ? 9.867 24.031 15.461 1 89.75 62 TYR B N 1
ATOM 2120 C CA . TYR B 1 62 ? 8.711 24.484 16.219 1 89.75 62 TYR B CA 1
ATOM 2121 C C . TYR B 1 62 ? 9.125 25.516 17.266 1 89.75 62 TYR B C 1
ATOM 2123 O O . TYR B 1 62 ? 8.461 26.547 17.422 1 89.75 62 TYR B O 1
ATOM 2131 N N . LYS B 1 63 ? 10.203 25.203 17.953 1 89.56 63 LYS B N 1
ATOM 2132 C CA . LYS B 1 63 ? 10.703 26.141 18.953 1 89.56 63 LYS B CA 1
ATOM 2133 C C . LYS B 1 63 ? 11.078 27.469 18.328 1 89.56 63 LYS B C 1
ATOM 2135 O O . LYS B 1 63 ? 10.766 28.531 18.875 1 89.56 63 LYS B O 1
ATOM 2140 N N . GLN B 1 64 ? 11.742 27.391 17.203 1 91.62 64 GLN B N 1
ATOM 2141 C CA . GLN B 1 64 ? 12.094 28.594 16.469 1 91.62 64 GLN B CA 1
ATOM 2142 C C . GLN B 1 64 ? 10.852 29.391 16.094 1 91.62 64 GLN B C 1
ATOM 2144 O O . GLN B 1 64 ? 10.82 30.625 16.234 1 91.62 64 GLN B O 1
ATOM 2149 N N . MET B 1 65 ? 9.836 28.656 15.703 1 90.62 65 MET B N 1
ATOM 2150 C CA . MET B 1 65 ? 8.609 29.328 15.281 1 90.62 65 MET B CA 1
ATOM 2151 C C . MET B 1 65 ? 7.883 29.938 16.469 1 90.62 65 MET B C 1
ATOM 2153 O O . MET B 1 65 ? 7.312 31.031 16.375 1 90.62 65 MET B O 1
ATOM 2157 N N . ARG B 1 66 ? 7.938 29.297 17.562 1 89.44 66 ARG B N 1
ATOM 2158 C CA . ARG B 1 66 ? 7.277 29.781 18.766 1 89.44 66 ARG B CA 1
ATOM 2159 C C . ARG B 1 66 ? 7.836 31.125 19.203 1 89.44 66 ARG B C 1
ATOM 2161 O O . ARG B 1 66 ? 7.117 31.953 19.75 1 89.44 66 ARG B O 1
ATOM 2168 N N . ASN B 1 67 ? 9.102 31.406 18.828 1 90.81 67 ASN B N 1
ATOM 2169 C CA . ASN B 1 67 ? 9.758 32.656 19.25 1 90.81 67 ASN B CA 1
ATOM 2170 C C . ASN B 1 67 ? 9.867 33.656 18.094 1 90.81 67 ASN B C 1
ATOM 2172 O O . ASN B 1 67 ? 10.523 34.688 18.234 1 90.81 67 ASN B O 1
ATOM 2176 N N . SER B 1 68 ? 9.172 33.344 17.016 1 90.38 68 SER B N 1
ATOM 2177 C CA . SER B 1 68 ? 9.25 34.188 15.828 1 90.38 68 SER B CA 1
ATOM 2178 C C . SER B 1 68 ? 8.156 35.25 15.844 1 90.38 68 SER B C 1
ATOM 2180 O O . SER B 1 68 ? 7.379 35.344 16.797 1 90.38 68 SER B O 1
ATOM 2182 N N . GLU B 1 69 ? 8.172 36.125 14.859 1 87.31 69 GLU B N 1
ATOM 2183 C CA . GLU B 1 69 ? 7.152 37.156 14.703 1 87.31 69 GLU B CA 1
ATOM 2184 C C . GLU B 1 69 ? 5.793 36.562 14.367 1 87.31 69 GLU B C 1
ATOM 2186 O O . GLU B 1 69 ? 5.715 35.438 13.898 1 87.31 69 GLU B O 1
ATOM 2191 N N . VAL B 1 70 ? 4.789 37.281 14.648 1 84.25 70 VAL B N 1
ATOM 2192 C CA . VAL B 1 70 ? 3.412 36.812 14.453 1 84.25 70 VAL B CA 1
ATOM 2193 C C . VAL B 1 70 ? 3.219 36.375 13.008 1 84.25 70 VAL B C 1
ATOM 2195 O O . VAL B 1 70 ? 2.637 35.312 12.758 1 84.25 70 VAL B O 1
ATOM 2198 N N . GLU B 1 71 ? 3.758 37.125 12.023 1 84.81 71 GLU B N 1
ATOM 2199 C CA . GLU B 1 71 ? 3.582 36.781 10.617 1 84.81 71 GLU B CA 1
ATOM 2200 C C . GLU B 1 71 ? 4.227 35.406 10.297 1 84.81 71 GLU B C 1
ATOM 2202 O O . GLU B 1 71 ? 3.65 34.594 9.578 1 84.81 71 GLU B O 1
ATOM 2207 N N . SER B 1 72 ? 5.449 35.188 10.828 1 87.62 72 SER B N 1
ATOM 2208 C CA . SER B 1 72 ? 6.148 33.938 10.602 1 87.62 72 SER B CA 1
ATOM 2209 C C . SER B 1 72 ? 5.383 32.781 11.211 1 87.62 72 SER B C 1
ATOM 2211 O O . SER B 1 72 ? 5.332 31.688 10.625 1 87.62 72 SER B O 1
ATOM 2213 N N . LYS B 1 73 ? 4.746 33.031 12.391 1 90.31 73 LYS B N 1
ATOM 2214 C CA . LYS B 1 73 ? 3.932 31.984 13.023 1 90.31 73 LYS B CA 1
ATOM 2215 C C . LYS B 1 73 ? 2.715 31.641 12.172 1 90.31 73 LYS B C 1
ATOM 2217 O O . LYS B 1 73 ? 2.426 30.469 11.938 1 90.31 73 LYS B O 1
ATOM 2222 N N . LEU B 1 74 ? 2.111 32.688 11.672 1 89.44 74 LEU B N 1
ATOM 2223 C CA . LEU B 1 74 ? 0.904 32.5 10.883 1 89.44 74 LEU B CA 1
ATOM 2224 C C . LEU B 1 74 ? 1.227 31.797 9.562 1 89.44 74 LEU B C 1
ATOM 2226 O O . LEU B 1 74 ? 0.479 30.922 9.125 1 89.44 74 LEU B O 1
ATOM 2230 N N . VAL B 1 75 ? 2.322 32.125 8.961 1 90.62 75 VAL B N 1
ATOM 2231 C CA . VAL B 1 75 ? 2.762 31.469 7.734 1 90.62 75 VAL B CA 1
ATOM 2232 C C . VAL B 1 75 ? 3.061 30 8.016 1 90.62 75 VAL B C 1
ATOM 2234 O O . VAL B 1 75 ? 2.684 29.125 7.234 1 90.62 75 VAL B O 1
ATOM 2237 N N . PHE B 1 76 ? 3.73 29.766 9.125 1 92.44 76 PHE B N 1
ATOM 2238 C CA . PHE B 1 76 ? 4.059 28.391 9.523 1 92.44 76 PHE B CA 1
ATOM 2239 C C . PHE B 1 76 ? 2.795 27.562 9.719 1 92.44 76 PHE B C 1
ATOM 2241 O O . PHE B 1 76 ? 2.732 26.406 9.305 1 92.44 76 PHE B O 1
ATOM 2248 N N . ILE B 1 77 ? 1.8 28.188 10.344 1 93.88 77 ILE B N 1
ATOM 2249 C CA . ILE B 1 77 ? 0.529 27.5 10.578 1 93.88 77 ILE B CA 1
ATOM 2250 C C . ILE B 1 77 ? -0.158 27.219 9.242 1 93.88 77 ILE B C 1
ATOM 2252 O O . ILE B 1 77 ? -0.587 26.094 8.992 1 93.88 77 ILE B O 1
ATOM 2256 N N . ARG B 1 78 ? -0.249 28.203 8.367 1 93.62 78 ARG B N 1
ATOM 2257 C CA . ARG B 1 78 ? -0.841 28.016 7.047 1 93.62 78 ARG B CA 1
ATOM 2258 C C . ARG B 1 78 ? -0.133 26.906 6.281 1 93.62 78 ARG B C 1
ATOM 2260 O O . ARG B 1 78 ? -0.781 26 5.742 1 93.62 78 ARG B O 1
ATOM 2267 N N . ASP B 1 79 ? 1.198 26.953 6.266 1 92.5 79 ASP B N 1
ATOM 2268 C CA . ASP B 1 79 ? 1.98 25.984 5.508 1 92.5 79 ASP B CA 1
ATOM 2269 C C . ASP B 1 79 ? 1.812 24.578 6.082 1 92.5 79 ASP B C 1
ATOM 2271 O O . ASP B 1 79 ? 1.745 23.594 5.332 1 92.5 79 ASP B O 1
ATOM 2275 N N . SER B 1 80 ? 1.799 24.5 7.418 1 93.88 80 SER B N 1
ATOM 2276 C CA . SER B 1 80 ? 1.551 23.203 8.055 1 93.88 80 SER B CA 1
ATOM 2277 C C . SER B 1 80 ? 0.19 22.656 7.652 1 93.88 80 SER B C 1
ATOM 2279 O O . SER B 1 80 ? 0.074 21.469 7.309 1 93.88 80 SER B O 1
ATOM 2281 N N . LEU B 1 81 ? -0.845 23.484 7.699 1 95.5 81 LEU B N 1
ATOM 2282 C CA . LEU B 1 81 ? -2.189 23.078 7.324 1 95.5 81 LEU B CA 1
ATOM 2283 C C . LEU B 1 81 ? -2.242 22.672 5.852 1 95.5 81 LEU B C 1
ATOM 2285 O O . LEU B 1 81 ? -2.938 21.719 5.492 1 95.5 81 LEU B O 1
ATOM 2289 N N . GLN B 1 82 ? -1.514 23.344 4.977 1 93.81 82 GLN B N 1
ATOM 2290 C CA . GLN B 1 82 ? -1.434 23 3.562 1 93.81 82 GLN B CA 1
ATOM 2291 C C . GLN B 1 82 ? -0.813 21.609 3.377 1 93.81 82 GLN B C 1
ATOM 2293 O O . GLN B 1 82 ? -1.299 20.812 2.578 1 93.81 82 GLN B O 1
ATOM 2298 N N . LEU B 1 83 ? 0.213 21.328 4.129 1 91.81 83 LEU B N 1
ATOM 2299 C CA . LEU B 1 83 ? 0.89 20.047 4.004 1 91.81 83 LEU B CA 1
ATOM 2300 C C . LEU B 1 83 ? 0.038 18.922 4.59 1 91.81 83 LEU B C 1
ATOM 2302 O O . LEU B 1 83 ? 0.002 17.812 4.047 1 91.81 83 LEU B O 1
ATOM 2306 N N . ILE B 1 84 ? -0.673 19.219 5.676 1 93.12 84 ILE B N 1
ATOM 2307 C CA . ILE B 1 84 ? -1.628 18.266 6.219 1 93.12 84 ILE B CA 1
ATOM 2308 C C . ILE B 1 84 ? -2.729 17.984 5.195 1 93.12 84 ILE B C 1
ATOM 2310 O O . ILE B 1 84 ? -3.109 16.844 4.977 1 93.12 84 ILE B O 1
ATOM 2314 N N . PHE B 1 85 ? -3.221 19.078 4.539 1 93.75 85 PHE B N 1
ATOM 2315 C CA . PHE B 1 85 ? -4.238 18.938 3.502 1 93.75 85 PHE B CA 1
ATOM 2316 C C . PHE B 1 85 ? -3.756 18.016 2.389 1 93.75 85 PHE B C 1
ATOM 2318 O O . PHE B 1 85 ? -4.496 17.141 1.935 1 93.75 85 PHE B O 1
ATOM 2325 N N . CYS B 1 86 ? -2.549 18.109 2.023 1 88.94 86 CYS B N 1
ATOM 2326 C CA . CYS B 1 86 ? -1.961 17.281 0.969 1 88.94 86 CYS B CA 1
ATOM 2327 C C . CYS B 1 86 ? -1.907 15.82 1.385 1 88.94 86 CYS B C 1
ATOM 2329 O O . CYS B 1 86 ? -2.182 14.938 0.577 1 88.94 86 CYS B O 1
ATOM 2331 N N . LEU B 1 87 ? -1.574 15.617 2.65 1 87.19 87 LEU B N 1
ATOM 2332 C CA . LEU B 1 87 ? -1.54 14.242 3.129 1 87.19 87 LEU B CA 1
ATOM 2333 C C . LEU B 1 87 ? -2.895 13.57 2.941 1 87.19 87 LEU B C 1
ATOM 2335 O O . LEU B 1 87 ? -2.967 12.438 2.449 1 87.19 87 LEU B O 1
ATOM 2339 N N . TYR B 1 88 ? -3.979 14.266 3.184 1 90.06 88 TYR B N 1
ATOM 2340 C CA . TYR B 1 88 ? -5.309 13.672 3.232 1 90.06 88 TYR B CA 1
ATOM 2341 C C . TYR B 1 88 ? -5.988 13.75 1.871 1 90.06 88 TYR B C 1
ATOM 2343 O O . TYR B 1 88 ? -7.117 13.273 1.706 1 90.06 88 TYR B O 1
ATOM 2351 N N . ARG B 1 89 ? -5.301 14.305 0.979 1 86.75 89 ARG B N 1
ATOM 2352 C CA . ARG B 1 89 ? -5.766 14.266 -0.403 1 86.75 89 ARG B CA 1
ATOM 2353 C C . ARG B 1 89 ? -4.973 13.25 -1.218 1 86.75 89 ARG B C 1
ATOM 2355 O O . ARG B 1 89 ? -5.207 13.086 -2.418 1 86.75 89 ARG B O 1
ATOM 2362 N N . HIS B 1 90 ? -4.062 12.695 -0.562 1 79.5 90 HIS B N 1
ATOM 2363 C CA . HIS B 1 90 ? -3.244 11.703 -1.256 1 79.5 90 HIS B CA 1
ATOM 2364 C C . HIS B 1 90 ? -4.102 10.57 -1.809 1 79.5 90 HIS B C 1
ATOM 2366 O O . HIS B 1 90 ? -5.027 10.109 -1.144 1 79.5 90 HIS B O 1
ATOM 2372 N N . ASP B 1 91 ? -3.721 10.023 -2.895 1 72.12 91 ASP B N 1
ATOM 2373 C CA . ASP B 1 91 ? -4.531 9.055 -3.619 1 72.12 91 ASP B CA 1
ATOM 2374 C C . ASP B 1 91 ? -4.727 7.781 -2.795 1 72.12 91 ASP B C 1
ATOM 2376 O O . ASP B 1 91 ? -5.805 7.18 -2.824 1 72.12 91 ASP B O 1
ATOM 2380 N N . ASN B 1 92 ? -3.682 7.539 -2.031 1 71 92 ASN B N 1
ATOM 2381 C CA . ASN B 1 92 ? -3.719 6.277 -1.303 1 71 92 ASN B CA 1
ATOM 2382 C C . ASN B 1 92 ? -4.602 6.371 -0.061 1 71 92 ASN B C 1
ATOM 2384 O O . ASN B 1 92 ? -4.871 5.363 0.594 1 71 92 ASN B O 1
ATOM 2388 N N . LEU B 1 93 ? -5.094 7.578 0.205 1 74.69 93 LEU B N 1
ATOM 2389 C CA . LEU B 1 93 ? -5.902 7.75 1.405 1 74.69 93 LEU B CA 1
ATOM 2390 C C . LEU B 1 93 ? -7.223 6.996 1.283 1 74.69 93 LEU B C 1
ATOM 2392 O O . LEU B 1 93 ? -7.816 6.605 2.291 1 74.69 93 LEU B O 1
ATOM 2396 N N . SER B 1 94 ? -7.652 6.805 0.081 1 75 94 SER B N 1
ATOM 2397 C CA . SER B 1 94 ? -8.914 6.109 -0.141 1 75 94 SER B CA 1
ATOM 2398 C C . SER B 1 94 ? -8.883 4.703 0.446 1 75 94 SER B C 1
ATOM 2400 O O . SER B 1 94 ? -9.93 4.105 0.698 1 75 94 SER B O 1
ATOM 2402 N N . ALA B 1 95 ? -7.703 4.18 0.668 1 71.94 95 ALA B N 1
ATOM 2403 C CA . ALA B 1 95 ? -7.535 2.848 1.241 1 71.94 95 ALA B CA 1
ATOM 2404 C C . ALA B 1 95 ? -7.641 2.889 2.764 1 71.94 95 ALA B C 1
ATOM 2406 O O . ALA B 1 95 ? -7.727 1.844 3.414 1 71.94 95 ALA B O 1
ATOM 2407 N N . ALA B 1 96 ? -7.633 4.098 3.344 1 76.38 96 ALA B N 1
ATOM 2408 C CA . ALA B 1 96 ? -7.695 4.215 4.797 1 76.38 96 ALA B CA 1
ATOM 2409 C C . ALA B 1 96 ? -9.055 3.762 5.324 1 76.38 96 ALA B C 1
ATOM 2411 O O . ALA B 1 96 ? -10.086 3.975 4.672 1 76.38 96 ALA B O 1
ATOM 2412 N N . PRO B 1 97 ? -9.031 2.98 6.395 1 77.94 97 PRO B N 1
ATOM 2413 C CA . PRO B 1 97 ? -10.289 2.484 6.965 1 77.94 97 PRO B CA 1
ATOM 2414 C C . PRO B 1 97 ? -11.125 3.592 7.598 1 77.94 97 PRO B C 1
ATOM 2416 O O . PRO B 1 97 ? -11.875 3.338 8.547 1 77.94 97 PRO B O 1
ATOM 2419 N N . TRP B 1 98 ? -10.992 4.844 7.121 1 86.19 98 TRP B N 1
ATOM 2420 C CA . TRP B 1 98 ? -11.648 5.996 7.734 1 86.19 98 TRP B CA 1
ATOM 2421 C C . TRP B 1 98 ? -12.953 6.324 7.016 1 86.19 98 TRP B C 1
ATOM 2423 O O . TRP B 1 98 ? -13.102 6.055 5.82 1 86.19 98 TRP B O 1
ATOM 2433 N N . GLY B 1 99 ? -13.906 6.887 7.785 1 88.75 99 GLY B N 1
ATOM 2434 C CA . GLY B 1 99 ? -15.148 7.363 7.207 1 88.75 99 GLY B CA 1
ATOM 2435 C C . GLY B 1 99 ? -14.953 8.492 6.215 1 88.75 99 GLY B C 1
ATOM 2436 O O . GLY B 1 99 ? -14.359 9.523 6.551 1 88.75 99 GLY B O 1
ATOM 2437 N N . ALA B 1 100 ? -15.516 8.367 5.07 1 86.75 100 ALA B N 1
ATOM 2438 C CA . ALA B 1 100 ? -15.336 9.344 3.996 1 86.75 100 ALA B CA 1
ATOM 2439 C C . ALA B 1 100 ? -15.961 10.688 4.363 1 86.75 100 ALA B C 1
ATOM 2441 O O . ALA B 1 100 ? -15.383 11.742 4.09 1 86.75 100 ALA B O 1
ATOM 2442 N N . ASP B 1 101 ? -17.047 10.602 4.996 1 92.62 101 ASP B N 1
ATOM 2443 C CA . ASP B 1 101 ? -17.75 11.828 5.344 1 92.62 101 ASP B CA 1
ATOM 2444 C C . ASP B 1 101 ? -16.953 12.664 6.336 1 92.62 101 ASP B C 1
ATOM 2446 O O . ASP B 1 101 ? -16.781 13.875 6.152 1 92.62 101 ASP B O 1
ATOM 2450 N N . LYS B 1 102 ? -16.5 12.023 7.402 1 93.5 102 LYS B N 1
ATOM 2451 C CA . LYS B 1 102 ? -15.711 12.727 8.406 1 93.5 102 LYS B CA 1
ATOM 2452 C C . LYS B 1 102 ? -14.391 13.211 7.82 1 93.5 102 LYS B C 1
ATOM 2454 O O . LYS B 1 102 ? -13.93 14.312 8.133 1 93.5 102 LYS B O 1
ATOM 2459 N N . THR B 1 103 ? -13.82 12.352 6.945 1 92.88 103 THR B N 1
ATOM 2460 C CA . THR B 1 103 ? -12.578 12.742 6.293 1 92.88 103 THR B CA 1
ATOM 2461 C C . THR B 1 103 ? -12.789 13.945 5.383 1 92.88 103 THR B C 1
ATOM 2463 O O . THR B 1 103 ? -12.008 14.898 5.406 1 92.88 103 THR B O 1
ATOM 2466 N N . GLU B 1 104 ? -13.883 13.961 4.637 1 93.44 104 GLU B N 1
ATOM 2467 C CA . GLU B 1 104 ? -14.203 15.094 3.777 1 93.44 104 GLU B CA 1
ATOM 2468 C C . GLU B 1 104 ? -14.492 16.344 4.602 1 93.44 104 GLU B C 1
ATOM 2470 O O . GLU B 1 104 ? -14.117 17.453 4.211 1 93.44 104 GLU B O 1
ATOM 2475 N N . GLY B 1 105 ? -15.195 16.188 5.684 1 95.62 105 GLY B N 1
ATOM 2476 C CA . GLY B 1 105 ? -15.398 17.297 6.598 1 95.62 105 GLY B CA 1
ATOM 2477 C C . GLY B 1 105 ? -14.102 17.875 7.129 1 95.62 105 GLY B C 1
ATOM 2478 O O . GLY B 1 105 ? -13.93 19.094 7.164 1 95.62 105 GLY B O 1
ATOM 2479 N N . PHE B 1 106 ? -13.164 16.953 7.574 1 96.75 106 PHE B N 1
ATOM 2480 C CA . PHE B 1 106 ? -11.836 17.359 8.031 1 96.75 106 PHE B CA 1
ATOM 2481 C C . PHE B 1 106 ? -11.125 18.188 6.961 1 96.75 106 PHE B C 1
ATOM 2483 O O . PHE B 1 106 ? -10.617 19.266 7.242 1 96.75 106 PHE B O 1
ATOM 2490 N N . LEU B 1 107 ? -11.219 17.75 5.711 1 95 107 LEU B N 1
ATOM 2491 C CA . LEU B 1 107 ? -10.57 18.438 4.598 1 95 107 LEU B CA 1
ATOM 2492 C C . LEU B 1 107 ? -11.211 19.797 4.34 1 95 107 LEU B C 1
ATOM 2494 O O . LEU B 1 107 ? -10.516 20.766 4.078 1 95 107 LEU B O 1
ATOM 2498 N N . THR B 1 108 ? -12.477 19.875 4.469 1 94.88 108 THR B N 1
ATOM 2499 C CA . THR B 1 108 ? -13.203 21.125 4.254 1 94.88 108 THR B CA 1
ATOM 2500 C C . THR B 1 108 ? -12.812 22.156 5.305 1 94.88 108 THR B C 1
ATOM 2502 O O . THR B 1 108 ? -12.547 23.312 4.977 1 94.88 108 THR B O 1
ATOM 2505 N N . VAL B 1 109 ? -12.75 21.75 6.562 1 96 109 VAL B N 1
ATOM 2506 C CA . VAL B 1 109 ? -12.398 22.641 7.66 1 96 109 VAL B CA 1
ATOM 2507 C C . VAL B 1 109 ? -10.953 23.125 7.496 1 96 109 VAL B C 1
ATOM 2509 O O . VAL B 1 109 ? -10.656 24.297 7.691 1 96 109 VAL B O 1
ATOM 2512 N N . ILE B 1 110 ? -10.016 22.188 7.156 1 95.81 110 ILE B N 1
ATOM 2513 C CA . ILE B 1 110 ? -8.609 22.531 6.953 1 95.81 110 ILE B CA 1
ATOM 2514 C C . ILE B 1 110 ? -8.484 23.5 5.785 1 95.81 110 ILE B C 1
ATOM 2516 O O . ILE B 1 110 ? -7.777 24.5 5.883 1 95.81 110 ILE B O 1
ATOM 2520 N N . HIS B 1 111 ? -9.203 23.25 4.691 1 92.69 111 HIS B N 1
ATOM 2521 C CA . HIS B 1 111 ? -9.148 24.109 3.518 1 92.69 111 HIS B CA 1
ATOM 2522 C C . HIS B 1 111 ? -9.641 25.516 3.848 1 92.69 111 HIS B C 1
ATOM 2524 O O . HIS B 1 111 ? -9.055 26.5 3.402 1 92.69 111 HIS B O 1
ATOM 2530 N N . ARG B 1 112 ? -10.672 25.609 4.578 1 93.75 112 ARG B N 1
ATOM 2531 C CA . ARG B 1 112 ? -11.188 26.906 5.004 1 93.75 112 ARG B CA 1
ATOM 2532 C C . ARG B 1 112 ? -10.141 27.688 5.789 1 93.75 112 ARG B C 1
ATOM 2534 O O . ARG B 1 112 ? -9.922 28.875 5.535 1 93.75 112 ARG B O 1
ATOM 2541 N N . GLN B 1 113 ? -9.438 27.016 6.734 1 93.62 113 GLN B N 1
ATOM 2542 C CA . GLN B 1 113 ? -8.414 27.688 7.531 1 93.62 113 GLN B CA 1
ATOM 2543 C C . GLN B 1 113 ? -7.246 28.141 6.664 1 93.62 113 GLN B C 1
ATOM 2545 O O . GLN B 1 113 ? -6.715 29.234 6.844 1 93.62 113 GLN B O 1
ATOM 2550 N N . ILE B 1 114 ? -6.891 27.312 5.672 1 91.25 114 ILE B N 1
ATOM 2551 C CA . ILE B 1 114 ? -5.832 27.688 4.738 1 91.25 114 ILE B CA 1
ATOM 2552 C C . ILE B 1 114 ? -6.23 28.953 3.979 1 91.25 114 ILE B C 1
ATOM 2554 O O . ILE B 1 114 ? -5.441 29.891 3.861 1 91.25 114 ILE B O 1
ATOM 2558 N N . THR B 1 115 ? -7.484 28.969 3.471 1 90.25 115 THR B N 1
ATOM 2559 C CA . THR B 1 115 ? -7.984 30.094 2.684 1 90.25 115 THR B CA 1
ATOM 2560 C C . THR B 1 115 ? -8.008 31.375 3.518 1 90.25 115 THR B C 1
ATOM 2562 O O . THR B 1 115 ? -7.543 32.406 3.068 1 90.25 115 THR B O 1
ATOM 2565 N N . GLU B 1 116 ? -8.508 31.281 4.734 1 90.44 116 GLU B N 1
ATOM 2566 C CA . GLU B 1 116 ? -8.602 32.438 5.613 1 90.44 116 GLU B CA 1
ATOM 2567 C C . GLU B 1 116 ? -7.219 32.969 6.004 1 90.44 116 GLU B C 1
ATOM 2569 O O . GLU B 1 116 ? -6.988 34.156 6.039 1 90.44 116 GLU B O 1
ATOM 2574 N N . LEU B 1 117 ? -6.277 32 6.277 1 90.75 117 LEU B N 1
ATOM 2575 C CA . LEU B 1 117 ? -4.914 32.406 6.605 1 90.75 117 LEU B CA 1
ATOM 2576 C C . LEU B 1 117 ? -4.219 33 5.391 1 90.75 117 LEU B C 1
ATOM 2578 O O . LEU B 1 117 ? -3.492 34 5.516 1 90.75 117 LEU B O 1
ATOM 2582 N N . SER B 1 118 ? -4.477 32.469 4.172 1 88.19 118 SER B N 1
ATOM 2583 C CA . SER B 1 118 ? -3.84 32.938 2.945 1 88.19 118 SER B CA 1
ATOM 2584 C C . SER B 1 118 ? -4.305 34.344 2.582 1 88.19 118 SER B C 1
ATOM 2586 O O . SER B 1 118 ? -3.611 35.062 1.86 1 88.19 118 SER B O 1
ATOM 2588 N N . ALA B 1 119 ? -5.484 34.688 3.02 1 85.38 119 ALA B N 1
ATOM 2589 C CA . ALA B 1 119 ? -6.016 36.031 2.738 1 85.38 119 ALA B CA 1
ATOM 2590 C C . ALA B 1 119 ? -5.312 37.094 3.58 1 85.38 119 ALA B C 1
ATOM 2592 O O . ALA B 1 119 ? -5.391 38.281 3.275 1 85.38 119 ALA B O 1
ATOM 2593 N N . CYS B 1 120 ? -4.559 36.719 4.711 1 86.69 120 CYS B N 1
ATOM 2594 C CA . CYS B 1 120 ? -4.031 37.75 5.602 1 86.69 120 CYS B CA 1
ATOM 2595 C C . CYS B 1 120 ? -2.52 37.625 5.742 1 86.69 120 CYS B C 1
ATOM 2597 O O . CYS B 1 120 ? -1.87 38.5 6.305 1 86.69 120 CYS B O 1
ATOM 2599 N N . VAL B 1 121 ? -1.903 36.531 5.363 1 85.88 121 VAL B N 1
ATOM 2600 C CA . VAL B 1 121 ? -0.453 36.406 5.477 1 85.88 121 VAL B CA 1
ATOM 2601 C C . VAL B 1 121 ? 0.179 36.438 4.09 1 85.88 121 VAL B C 1
ATOM 2603 O O . VAL B 1 121 ? -0.492 36.188 3.086 1 85.88 121 VAL B O 1
ATOM 2606 N N . SER B 1 122 ? 1.478 36.875 4.086 1 80 122 SER B N 1
ATOM 2607 C CA . SER B 1 122 ? 2.199 36.938 2.82 1 80 122 SER B CA 1
ATOM 2608 C C . SER B 1 122 ? 2.207 35.594 2.111 1 80 122 SER B C 1
ATOM 2610 O O . SER B 1 122 ? 2.379 34.562 2.748 1 80 122 SER B O 1
ATOM 2612 N N . THR B 1 123 ? 1.946 35.625 0.828 1 78.44 123 THR B N 1
ATOM 2613 C CA . THR B 1 123 ? 2.006 34.406 0.006 1 78.44 123 THR B CA 1
ATOM 2614 C C . THR B 1 123 ? 3.404 34.219 -0.571 1 78.44 123 THR B C 1
ATOM 2616 O O . THR B 1 123 ? 3.68 33.219 -1.222 1 78.44 123 THR B O 1
ATOM 2619 N N . ASN B 1 124 ? 4.258 35.188 -0.278 1 75.56 124 ASN B N 1
ATOM 2620 C CA . ASN B 1 124 ? 5.594 35.156 -0.867 1 75.56 124 ASN B CA 1
ATOM 2621 C C . ASN B 1 124 ? 6.625 34.594 0.113 1 75.56 124 ASN B C 1
ATOM 2623 O O . ASN B 1 124 ? 7.828 34.688 -0.132 1 75.56 124 ASN B O 1
ATOM 2627 N N . SER B 1 125 ? 6.145 34 1.185 1 79.69 125 SER B N 1
ATOM 2628 C CA . SER B 1 125 ? 7.094 33.406 2.119 1 79.69 125 SER B CA 1
ATOM 2629 C C . SER B 1 125 ? 7.637 32.094 1.588 1 79.69 125 SER B C 1
ATOM 2631 O O . SER B 1 125 ? 6.879 31.25 1.081 1 79.69 125 SER B O 1
ATOM 2633 N N . PRO B 1 126 ? 8.961 32 1.636 1 79.25 126 PRO B N 1
ATOM 2634 C CA . PRO B 1 126 ? 9.516 30.734 1.164 1 79.25 126 PRO B CA 1
ATOM 2635 C C . PRO B 1 126 ? 9.031 29.547 1.979 1 79.25 126 PRO B C 1
ATOM 2637 O O . PRO B 1 126 ? 8.773 29.672 3.18 1 79.25 126 PRO B O 1
ATOM 2640 N N . ALA B 1 127 ? 8.836 28.562 1.235 1 80.75 127 ALA B N 1
ATOM 2641 C CA . ALA B 1 127 ? 8.453 27.328 1.897 1 80.75 127 ALA B CA 1
ATOM 2642 C C . ALA B 1 127 ? 9.516 26.875 2.895 1 80.75 127 ALA B C 1
ATOM 2644 O O . ALA B 1 127 ? 10.711 27.031 2.639 1 80.75 127 ALA B O 1
ATOM 2645 N N . ASN B 1 128 ? 9.094 26.469 4.051 1 88.88 128 ASN B N 1
ATOM 2646 C CA . ASN B 1 128 ? 10.016 25.891 5.027 1 88.88 128 ASN B CA 1
ATOM 2647 C C . ASN B 1 128 ? 10.414 24.469 4.645 1 88.88 128 ASN B C 1
ATOM 2649 O O . ASN B 1 128 ? 9.586 23.547 4.691 1 88.88 128 ASN B O 1
ATOM 2653 N N . SER B 1 129 ? 11.664 24.281 4.242 1 88.88 129 SER B N 1
ATOM 2654 C CA . SER B 1 129 ? 12.156 23 3.715 1 88.88 129 SER B CA 1
ATOM 2655 C C . SER B 1 129 ? 12.109 21.906 4.773 1 88.88 129 SER B C 1
ATOM 2657 O O . SER B 1 129 ? 11.828 20.75 4.465 1 88.88 129 SER B O 1
ATOM 2659 N N . ARG B 1 130 ? 12.344 22.266 6.012 1 88 130 ARG B N 1
ATOM 2660 C CA . ARG B 1 130 ? 12.312 21.281 7.082 1 88 130 ARG B CA 1
ATOM 2661 C C . ARG B 1 130 ? 10.883 20.797 7.328 1 88 130 ARG B C 1
ATOM 2663 O O . ARG B 1 130 ? 10.664 19.594 7.562 1 88 130 ARG B O 1
ATOM 2670 N N . LEU B 1 131 ? 10 21.719 7.352 1 92.44 131 LEU B N 1
ATOM 2671 C CA . LEU B 1 131 ? 8.586 21.375 7.488 1 92.44 131 LEU B CA 1
ATOM 2672 C C . LEU B 1 131 ? 8.133 20.484 6.34 1 92.44 131 LEU B C 1
ATOM 2674 O O . LEU B 1 131 ? 7.504 19.438 6.562 1 92.44 131 LEU B O 1
ATOM 2678 N N . ARG B 1 132 ? 8.438 20.797 5.125 1 89.81 132 ARG B N 1
ATOM 2679 C CA . ARG B 1 132 ? 8.086 20.016 3.943 1 89.81 132 ARG B CA 1
ATOM 2680 C C . ARG B 1 132 ? 8.703 18.625 4.008 1 89.81 132 ARG B C 1
ATOM 2682 O O . ARG B 1 132 ? 8.047 17.625 3.691 1 89.81 132 ARG B O 1
ATOM 2689 N N . SER B 1 133 ? 9.961 18.578 4.402 1 87.25 133 SER B N 1
ATOM 2690 C CA . SER B 1 133 ? 10.656 17.297 4.516 1 87.25 133 SER B CA 1
ATOM 2691 C C . SER B 1 133 ? 9.961 16.375 5.508 1 87.25 133 SER B C 1
ATOM 2693 O O . SER B 1 133 ? 9.82 15.18 5.254 1 87.25 133 SER B O 1
ATOM 2695 N N . TYR B 1 134 ? 9.508 16.969 6.637 1 89.5 134 TYR B N 1
ATOM 2696 C CA . TYR B 1 134 ? 8.797 16.172 7.637 1 89.5 134 TYR B CA 1
ATOM 2697 C C . TYR B 1 134 ? 7.535 15.562 7.043 1 89.5 134 TYR B C 1
ATOM 2699 O O . TYR B 1 134 ? 7.309 14.352 7.164 1 89.5 134 TYR B O 1
ATOM 2707 N N . TYR B 1 135 ? 6.738 16.344 6.375 1 89.69 135 TYR B N 1
ATOM 2708 C CA . TYR B 1 135 ? 5.473 15.836 5.863 1 89.69 135 TYR B CA 1
ATOM 2709 C C . TYR B 1 135 ? 5.695 14.914 4.672 1 89.69 135 TYR B C 1
ATOM 2711 O O . TYR B 1 135 ? 4.934 13.961 4.465 1 89.69 135 TYR B O 1
ATOM 2719 N N . ARG B 1 136 ? 6.758 15.109 3.939 1 83.75 136 ARG B N 1
ATOM 2720 C CA . ARG B 1 136 ? 7.137 14.172 2.887 1 83.75 136 ARG B CA 1
ATOM 2721 C C . ARG B 1 136 ? 7.508 12.812 3.473 1 83.75 136 ARG B C 1
ATOM 2723 O O . ARG B 1 136 ? 7.082 11.773 2.965 1 83.75 136 ARG B O 1
ATOM 2730 N N . THR B 1 137 ? 8.297 12.883 4.566 1 79.94 137 THR B N 1
ATOM 2731 C CA . THR B 1 137 ? 8.68 11.641 5.234 1 79.94 137 THR B CA 1
ATOM 2732 C C . THR B 1 137 ? 7.461 10.93 5.809 1 79.94 137 THR B C 1
ATOM 2734 O O . THR B 1 137 ? 7.336 9.711 5.695 1 79.94 137 THR B O 1
ATOM 2737 N N . LEU B 1 138 ? 6.582 11.742 6.418 1 82.94 138 LEU B N 1
ATOM 2738 C CA . LEU B 1 138 ? 5.352 11.172 6.961 1 82.94 138 LEU B CA 1
ATOM 2739 C C . LEU B 1 138 ? 4.523 10.523 5.863 1 82.94 138 LEU B C 1
ATOM 2741 O O . LEU B 1 138 ? 4.047 9.398 6.023 1 82.94 138 LEU B O 1
ATOM 2745 N N . ALA B 1 139 ? 4.352 11.203 4.73 1 80.69 139 ALA B N 1
ATOM 2746 C CA . ALA B 1 139 ? 3.629 10.656 3.588 1 80.69 139 ALA B CA 1
ATOM 2747 C C . ALA B 1 139 ? 4.266 9.359 3.107 1 80.69 139 ALA B C 1
ATOM 2749 O O . ALA B 1 139 ? 3.572 8.359 2.893 1 80.69 139 ALA B O 1
ATOM 2750 N N . ASN B 1 140 ? 5.574 9.398 2.992 1 75 140 ASN B N 1
ATOM 2751 C CA . ASN B 1 140 ? 6.293 8.234 2.484 1 75 140 ASN B CA 1
ATOM 2752 C C . ASN B 1 140 ? 6.164 7.043 3.43 1 75 140 ASN B C 1
ATOM 2754 O O . ASN B 1 140 ? 6.148 5.895 2.986 1 75 140 ASN B O 1
ATOM 2758 N N . SER B 1 141 ? 6.09 7.445 4.699 1 72.12 141 SER B N 1
ATOM 2759 C CA . SER B 1 141 ? 6.043 6.387 5.703 1 72.12 141 SER B CA 1
ATOM 2760 C C . SER B 1 141 ? 4.633 5.832 5.855 1 72.12 141 SER B C 1
ATOM 2762 O O . SER B 1 141 ? 4.449 4.715 6.348 1 72.12 141 SER B O 1
ATOM 2764 N N . THR B 1 142 ? 3.688 6.602 5.516 1 73.94 142 THR B N 1
ATOM 2765 C CA . THR B 1 142 ? 2.32 6.207 5.844 1 73.94 142 THR B CA 1
ATOM 2766 C C . THR B 1 142 ? 1.487 6.035 4.578 1 73.94 142 THR B C 1
ATOM 2768 O O . THR B 1 142 ? 0.573 5.211 4.539 1 73.94 142 THR B O 1
ATOM 2771 N N . LEU B 1 143 ? 1.739 6.98 3.729 1 70.94 143 LEU B N 1
ATOM 2772 C CA . LEU B 1 143 ? 0.877 7.012 2.553 1 70.94 143 LEU B CA 1
ATOM 2773 C C . LEU B 1 143 ? 1.532 6.289 1.379 1 70.94 143 LEU B C 1
ATOM 2775 O O . LEU B 1 143 ? 0.854 5.914 0.42 1 70.94 143 LEU B O 1
ATOM 2779 N N . SER B 1 144 ? 2.846 6.742 1.421 1 58.44 144 SER B N 1
ATOM 2780 C CA . SER B 1 144 ? 3.525 6.074 0.317 1 58.44 144 SER B CA 1
ATOM 2781 C C . SER B 1 144 ? 3.463 4.559 0.468 1 58.44 144 SER B C 1
ATOM 2783 O O . SER B 1 144 ? 3.896 3.822 -0.421 1 58.44 144 SER B O 1
ATOM 2785 N N . CYS B 1 145 ? 3.188 4.398 1.811 1 49.06 145 CYS B N 1
ATOM 2786 C CA . CYS B 1 145 ? 2.986 2.955 1.849 1 49.06 145 CYS B CA 1
ATOM 2787 C C . CYS B 1 145 ? 2.193 2.484 0.636 1 49.06 145 CYS B C 1
ATOM 2789 O O . CYS B 1 145 ? 0.963 2.555 0.628 1 49.06 145 CYS B O 1
ATOM 2791 N N . SER B 1 146 ? 2.35 3.494 -0.304 1 47.31 146 SER B N 1
ATOM 2792 C CA . SER B 1 146 ? 1.894 2.855 -1.534 1 47.31 146 SER B CA 1
ATOM 2793 C C . SER B 1 146 ? 1.705 1.355 -1.341 1 47.31 146 SER B C 1
ATOM 2795 O O . SER B 1 146 ? 2.191 0.784 -0.363 1 47.31 146 SER B O 1
ATOM 2797 N N . GLY B 1 147 ? 1.971 0.46 -2.344 1 46.62 147 GLY B N 1
ATOM 2798 C CA . GLY B 1 147 ? 1.972 -0.947 -2.709 1 46.62 147 GLY B CA 1
ATOM 2799 C C . GLY B 1 147 ? 2.789 -1.81 -1.767 1 46.62 147 GLY B C 1
ATOM 2800 O O . GLY B 1 147 ? 3.229 -1.342 -0.714 1 46.62 147 GLY B O 1
ATOM 2801 N N . CYS B 1 148 ? 2.936 -2.846 -2.051 1 54.22 148 CYS B N 1
ATOM 2802 C CA . CYS B 1 148 ? 3.734 -3.98 -1.597 1 54.22 148 CYS B CA 1
ATOM 2803 C C . CYS B 1 148 ? 5.219 -3.639 -1.606 1 54.22 148 CYS B C 1
ATOM 2805 O O . CYS B 1 148 ? 5.703 -2.971 -2.523 1 54.22 148 CYS B O 1
ATOM 2807 N N . SER B 1 149 ? 5.816 -3.389 -0.351 1 60.72 149 SER B N 1
ATOM 2808 C CA . SER B 1 149 ? 7.27 -3.271 -0.327 1 60.72 149 SER B CA 1
ATOM 2809 C C . SER B 1 149 ? 7.902 -4.008 -1.502 1 60.72 149 SER B C 1
ATOM 2811 O O . SER B 1 149 ? 7.277 -4.883 -2.104 1 60.72 149 SER B O 1
ATOM 2813 N N . THR B 1 150 ? 9.039 -3.377 -1.884 1 68.56 150 THR B N 1
ATOM 2814 C CA . THR B 1 150 ? 9.828 -4.117 -2.861 1 68.56 150 THR B CA 1
ATOM 2815 C C . THR B 1 150 ? 9.93 -5.59 -2.471 1 68.56 150 THR B C 1
ATOM 2817 O O . THR B 1 150 ? 9.852 -6.469 -3.328 1 68.56 150 THR B O 1
ATOM 2820 N N . ALA B 1 151 ? 10.031 -5.82 -1.189 1 70.69 151 ALA B N 1
ATOM 2821 C CA . ALA B 1 151 ? 10.125 -7.188 -0.688 1 70.69 151 ALA B CA 1
ATOM 2822 C C . ALA B 1 151 ? 8.82 -7.945 -0.93 1 70.69 151 ALA B C 1
ATOM 2824 O O . ALA B 1 151 ? 8.836 -9.117 -1.312 1 70.69 151 ALA B O 1
ATOM 2825 N N . SER B 1 152 ? 7.703 -7.18 -0.789 1 73.56 152 SER B N 1
ATOM 2826 C CA . SER B 1 152 ? 6.41 -7.828 -1.001 1 73.56 152 SER B CA 1
ATOM 2827 C C . SER B 1 152 ? 6.184 -8.141 -2.477 1 73.56 152 SER B C 1
ATOM 2829 O O . SER B 1 152 ? 5.656 -9.195 -2.818 1 73.56 152 SER B O 1
ATOM 2831 N N . TRP B 1 153 ? 6.715 -7.223 -3.301 1 78 153 TRP B N 1
ATOM 2832 C CA . TRP B 1 153 ? 6.613 -7.449 -4.738 1 78 153 TRP B CA 1
ATOM 2833 C C . TRP B 1 153 ? 7.5 -8.617 -5.168 1 78 153 TRP B C 1
ATOM 2835 O O . TRP B 1 153 ? 7.094 -9.445 -5.984 1 78 153 TRP B O 1
ATOM 2845 N N . GLN B 1 154 ? 8.688 -8.734 -4.621 1 79 154 GLN B N 1
ATOM 2846 C CA . GLN B 1 154 ? 9.594 -9.844 -4.91 1 79 154 GLN B CA 1
ATOM 2847 C C . GLN B 1 154 ? 9.016 -11.172 -4.426 1 79 154 GLN B C 1
ATOM 2849 O O . GLN B 1 154 ? 9.141 -12.188 -5.105 1 79 154 GLN B O 1
ATOM 2854 N N . LEU B 1 155 ? 8.383 -11.141 -3.307 1 78.56 155 LEU B N 1
ATOM 2855 C CA . LEU B 1 155 ? 7.762 -12.352 -2.775 1 78.56 155 LEU B CA 1
ATOM 2856 C C . LEU B 1 155 ? 6.648 -12.836 -3.695 1 78.56 155 LEU B C 1
ATOM 2858 O O . LEU B 1 155 ? 6.555 -14.031 -3.979 1 78.56 155 LEU B O 1
ATOM 2862 N N . LEU B 1 156 ? 5.828 -11.898 -4.164 1 82 156 LEU B N 1
ATOM 2863 C CA . LEU B 1 156 ? 4.738 -12.273 -5.059 1 82 156 LEU B CA 1
ATOM 2864 C C . LEU B 1 156 ? 5.277 -12.914 -6.332 1 82 156 LEU B C 1
ATOM 2866 O O . LEU B 1 156 ? 4.84 -14 -6.727 1 82 156 LEU B O 1
ATOM 2870 N N . ARG B 1 157 ? 6.297 -12.25 -6.84 1 86.44 157 ARG B N 1
ATOM 2871 C CA . ARG B 1 157 ? 6.859 -12.727 -8.102 1 86.44 157 ARG B CA 1
ATOM 2872 C C . ARG B 1 157 ? 7.605 -14.047 -7.895 1 86.44 157 ARG B C 1
ATOM 2874 O O . ARG B 1 157 ? 7.457 -14.977 -8.688 1 86.44 157 ARG B O 1
ATOM 2881 N N . LYS B 1 158 ? 8.32 -14.227 -6.809 1 84.88 158 LYS B N 1
ATOM 2882 C CA . LYS B 1 158 ? 9.047 -15.453 -6.504 1 84.88 158 LYS B CA 1
ATOM 2883 C C . LYS B 1 158 ? 8.094 -16.609 -6.262 1 84.88 158 LYS B C 1
ATOM 2885 O O . LYS B 1 158 ? 8.281 -17.703 -6.812 1 84.88 158 LYS B O 1
ATOM 2890 N N . GLU B 1 159 ? 7.086 -16.406 -5.461 1 85.88 159 GLU B N 1
ATOM 2891 C CA . GLU B 1 159 ? 6.117 -17.469 -5.168 1 85.88 159 GLU B CA 1
ATOM 2892 C C . GLU B 1 159 ? 5.367 -17.891 -6.426 1 85.88 159 GLU B C 1
ATOM 2894 O O . GLU B 1 159 ? 5.129 -19.078 -6.645 1 85.88 159 GLU B O 1
ATOM 2899 N N . THR B 1 160 ? 5.012 -16.922 -7.312 1 89.62 160 THR B N 1
ATOM 2900 C CA . THR B 1 160 ? 4.324 -17.266 -8.555 1 89.62 160 THR B CA 1
ATOM 2901 C C . THR B 1 160 ? 5.215 -18.125 -9.453 1 89.62 160 THR B C 1
ATOM 2903 O O . THR B 1 160 ? 4.754 -19.109 -10.031 1 89.62 160 THR B O 1
ATOM 2906 N N . LYS B 1 161 ? 6.52 -17.797 -9.523 1 88.25 161 LYS B N 1
ATOM 2907 C CA . LYS B 1 161 ? 7.449 -18.609 -10.305 1 88.25 161 LYS B CA 1
ATOM 2908 C C . LYS B 1 161 ? 7.52 -20.031 -9.766 1 88.25 161 LYS B C 1
ATOM 2910 O O . LYS B 1 161 ? 7.465 -21 -10.531 1 88.25 161 LYS B O 1
ATOM 2915 N N . LEU B 1 162 ? 7.629 -20.188 -8.484 1 88.12 162 LEU B N 1
ATOM 2916 C CA . LEU B 1 162 ? 7.711 -21.5 -7.844 1 88.12 162 LEU B CA 1
ATOM 2917 C C . LEU B 1 162 ? 6.453 -22.328 -8.125 1 88.12 162 LEU B C 1
ATOM 2919 O O . LEU B 1 162 ? 6.535 -23.516 -8.398 1 88.12 162 LEU B O 1
ATOM 2923 N N . ARG B 1 163 ? 5.273 -21.641 -8.125 1 91.62 163 ARG B N 1
ATOM 2924 C CA . ARG B 1 163 ? 4.02 -22.344 -8.383 1 91.62 163 ARG B CA 1
ATOM 2925 C C . ARG B 1 163 ? 3.912 -22.75 -9.852 1 91.62 163 ARG B C 1
ATOM 2927 O O . ARG B 1 163 ? 3.484 -23.859 -10.164 1 91.62 163 ARG B O 1
ATOM 2934 N N . LEU B 1 164 ? 4.359 -21.906 -10.742 1 92.12 164 LEU B N 1
ATOM 2935 C CA . LEU B 1 164 ? 4.328 -22.266 -12.156 1 92.12 164 LEU B CA 1
ATOM 2936 C C . LEU B 1 164 ? 5.25 -23.438 -12.445 1 92.12 164 LEU B C 1
ATOM 2938 O O . LEU B 1 164 ? 4.891 -24.344 -13.195 1 92.12 164 LEU B O 1
ATOM 2942 N N . ASP B 1 165 ? 6.363 -23.484 -11.797 1 90.56 165 ASP B N 1
ATOM 2943 C CA . ASP B 1 165 ? 7.277 -24.609 -11.93 1 90.56 165 ASP B CA 1
ATOM 2944 C C . ASP B 1 165 ? 6.648 -25.891 -11.398 1 90.56 165 ASP B C 1
ATOM 2946 O O . ASP B 1 165 ? 6.785 -26.953 -12.008 1 90.56 165 ASP B O 1
ATOM 2950 N N . GLN B 1 166 ? 6.051 -25.812 -10.328 1 90.62 166 GLN B N 1
ATOM 2951 C CA . GLN B 1 166 ? 5.395 -26.984 -9.734 1 90.62 166 GLN B CA 1
ATOM 2952 C C . GLN B 1 166 ? 4.285 -27.5 -10.648 1 90.62 166 GLN B C 1
ATOM 2954 O O . GLN B 1 166 ? 4.105 -28.719 -10.789 1 90.62 166 GLN B O 1
ATOM 2959 N N . LEU B 1 167 ? 3.527 -26.562 -11.234 1 91.56 167 LEU B N 1
ATOM 2960 C CA . LEU B 1 167 ? 2.479 -26.984 -12.156 1 91.56 167 LEU B CA 1
ATOM 2961 C C . LEU B 1 167 ? 3.074 -27.703 -13.359 1 91.56 167 LEU B C 1
ATOM 2963 O O . LEU B 1 167 ? 2.51 -28.688 -13.852 1 91.56 167 LEU B O 1
ATOM 2967 N N . GLU B 1 168 ? 4.207 -27.219 -13.805 1 89.5 168 GLU B N 1
ATOM 2968 C CA . GLU B 1 168 ? 4.891 -27.906 -14.898 1 89.5 168 GLU B CA 1
ATOM 2969 C C . GLU B 1 168 ? 5.258 -29.328 -14.523 1 89.5 168 GLU B C 1
ATOM 2971 O O . GLU B 1 168 ? 5.121 -30.25 -15.336 1 89.5 168 GLU B O 1
ATOM 2976 N N . LEU B 1 169 ? 5.727 -29.453 -13.336 1 89 169 LEU B N 1
ATOM 2977 C CA . LEU B 1 169 ? 6.07 -30.797 -12.859 1 89 169 LEU B CA 1
ATOM 2978 C C . LEU B 1 169 ? 4.828 -31.672 -12.773 1 89 169 LEU B C 1
ATOM 2980 O O . LEU B 1 169 ? 4.895 -32.875 -13.055 1 89 169 LEU B O 1
ATOM 2984 N N . LEU B 1 170 ? 3.75 -31.094 -12.406 1 88.94 170 LEU B N 1
ATO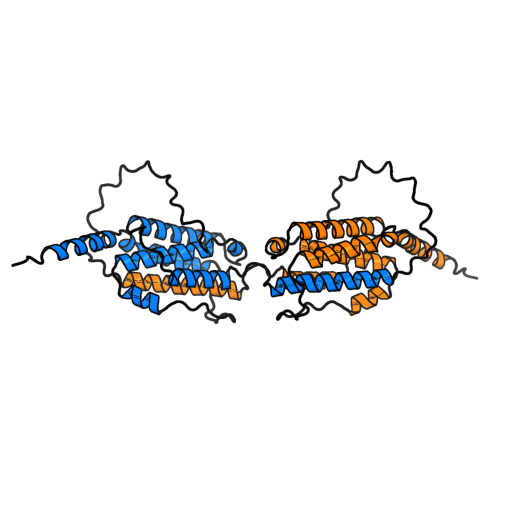M 2985 C CA . LEU B 1 170 ? 2.496 -31.828 -12.328 1 88.94 170 LEU B CA 1
ATOM 2986 C C . LEU B 1 170 ? 2.057 -32.312 -13.711 1 88.94 170 LEU B C 1
ATOM 2988 O O . LEU B 1 170 ? 1.622 -33.438 -13.859 1 88.94 170 LEU B O 1
ATOM 2992 N N . VAL B 1 171 ? 2.156 -31.469 -14.703 1 88.06 171 VAL B N 1
ATOM 2993 C CA . VAL B 1 171 ? 1.811 -31.844 -16.078 1 88.06 171 VAL B CA 1
ATOM 2994 C C . VAL B 1 171 ? 2.711 -33 -16.531 1 88.06 171 VAL B C 1
ATOM 2996 O O . VAL B 1 171 ? 2.246 -33.938 -17.172 1 88.06 171 VAL B O 1
ATOM 2999 N N . ALA B 1 172 ? 3.977 -32.844 -16.234 1 85.75 172 ALA B N 1
ATOM 3000 C CA . ALA B 1 172 ? 4.941 -33.875 -16.641 1 85.75 172 ALA B CA 1
ATOM 3001 C C . ALA B 1 172 ? 4.594 -35.25 -16.047 1 85.75 172 ALA B C 1
ATOM 3003 O O . ALA B 1 172 ? 4.984 -36.281 -16.578 1 85.75 172 ALA B O 1
ATOM 3004 N N . SER B 1 173 ? 3.857 -35.156 -15.016 1 85.5 173 SER B N 1
ATOM 3005 C CA . SER B 1 173 ? 3.49 -36.406 -14.352 1 85.5 173 SER B CA 1
ATOM 3006 C C . SER B 1 173 ? 2.27 -37.031 -15.008 1 85.5 173 SER B C 1
ATOM 3008 O O . SER B 1 173 ? 1.887 -38.156 -14.664 1 85.5 173 SER B O 1
ATOM 3010 N N . ILE B 1 174 ? 1.602 -36.188 -15.93 1 82.56 174 ILE B N 1
ATOM 3011 C CA . ILE B 1 174 ? 0.444 -36.719 -16.641 1 82.56 174 ILE B CA 1
ATOM 3012 C C . ILE B 1 174 ? 0.91 -37.594 -17.812 1 82.56 174 ILE B C 1
ATOM 3014 O O . ILE B 1 174 ? 1.652 -37.125 -18.672 1 82.56 174 ILE B O 1
ATOM 3018 N N . ARG B 1 175 ? 0.989 -38.906 -17.766 1 69.12 175 ARG B N 1
ATOM 3019 C CA . ARG B 1 175 ? 1.362 -39.812 -18.828 1 69.12 175 ARG B CA 1
ATOM 3020 C C . ARG B 1 175 ? 0.354 -39.781 -19.984 1 69.12 175 ARG B C 1
ATOM 3022 O O . ARG B 1 175 ? -0.852 -39.906 -19.75 1 69.12 175 ARG B O 1
ATOM 3029 N N . VAL B 1 176 ? 0.462 -38.844 -20.969 1 61.03 176 VAL B N 1
ATOM 3030 C CA . VAL B 1 176 ? -0.457 -38.906 -22.094 1 61.03 176 VAL B CA 1
ATOM 3031 C C . VAL B 1 176 ? -0.11 -40.094 -23 1 61.03 176 VAL B C 1
ATOM 3033 O O . VAL B 1 176 ? 1.054 -40.281 -23.359 1 61.03 176 VAL B O 1
ATOM 3036 N N . PRO B 1 177 ? -0.965 -41.031 -23.234 1 53.91 177 PRO B N 1
ATOM 3037 C CA . PRO B 1 177 ? -0.711 -42.094 -24.203 1 53.91 177 PRO B CA 1
ATOM 3038 C C . PRO B 1 177 ? -0.458 -41.562 -25.609 1 53.91 177 PRO B C 1
ATOM 3040 O O . PRO B 1 177 ? -1.033 -40.531 -26 1 53.91 177 PRO B O 1
ATOM 3043 N N . ALA B 1 178 ? 0.765 -41.469 -26.156 1 46.5 178 ALA B N 1
ATOM 3044 C CA . ALA B 1 178 ? 1.294 -41.094 -27.484 1 46.5 178 ALA B CA 1
ATOM 3045 C C . ALA B 1 178 ? 0.256 -41.344 -28.562 1 46.5 178 ALA B C 1
ATOM 3047 O O . ALA B 1 178 ? 0.429 -40.906 -29.703 1 46.5 178 ALA B O 1
ATOM 3048 N N . SER B 1 179 ? -0.865 -42.062 -28.562 1 43.59 179 SER B N 1
ATOM 3049 C CA . SER B 1 179 ? -1.451 -42.469 -29.828 1 43.59 179 SER B CA 1
ATOM 3050 C C . SER B 1 179 ? -2.258 -41.344 -30.453 1 43.59 179 SER B C 1
ATOM 3052 O O . SER B 1 179 ? -2.574 -41.375 -31.656 1 43.59 179 SER B O 1
ATOM 3054 N N . ALA B 1 180 ? -3.025 -40.406 -29.781 1 44.88 180 ALA B N 1
ATOM 3055 C CA . ALA B 1 180 ? -4.176 -39.812 -30.469 1 44.88 180 ALA B CA 1
ATOM 3056 C C . ALA B 1 180 ? -3.781 -38.562 -31.234 1 44.88 180 ALA B C 1
ATOM 3058 O O . ALA B 1 180 ? -4.645 -37.812 -31.688 1 44.88 180 ALA B O 1
ATOM 3059 N N . SER B 1 181 ? -2.604 -38.062 -31.391 1 39.16 181 SER B N 1
ATOM 3060 C CA . SER B 1 181 ? -2.328 -36.781 -32.062 1 39.16 181 SER B CA 1
ATOM 3061 C C . SER B 1 181 ? -2.793 -36.812 -33.5 1 39.16 181 SER B C 1
ATOM 3063 O O . SER B 1 181 ? -2.658 -35.844 -34.219 1 39.16 181 SER B O 1
ATOM 3065 N N . ARG B 1 182 ? -3.104 -37.938 -34.156 1 38.03 182 ARG B N 1
ATOM 3066 C CA . ARG B 1 182 ? -3.164 -37.906 -35.625 1 38.03 182 ARG B CA 1
ATOM 3067 C C . ARG B 1 182 ? -4.445 -37.219 -36.094 1 38.03 182 ARG B C 1
ATOM 3069 O O . ARG B 1 182 ? -4.59 -36.906 -37.281 1 38.03 182 ARG B O 1
ATOM 3076 N N . ARG B 1 183 ? -5.699 -37.281 -35.5 1 37.81 183 ARG B N 1
ATOM 3077 C CA . ARG B 1 183 ? -6.875 -37.25 -36.375 1 37.81 183 ARG B CA 1
ATOM 3078 C C . ARG B 1 183 ? -7.387 -35.812 -36.5 1 37.81 183 ARG B C 1
ATOM 3080 O O . ARG B 1 183 ? -8.445 -35.594 -37.094 1 37.81 183 ARG B O 1
ATOM 3087 N N . ARG B 1 184 ? -7.012 -34.719 -35.75 1 39.38 184 ARG B N 1
ATOM 3088 C CA . ARG B 1 184 ? -7.957 -33.625 -35.719 1 39.38 184 ARG B CA 1
ATOM 3089 C C . ARG B 1 184 ? -7.789 -32.719 -36.938 1 39.38 184 ARG B C 1
ATOM 3091 O O . ARG B 1 184 ? -7.305 -31.578 -36.812 1 39.38 184 ARG B O 1
ATOM 3098 N N . SER B 1 185 ? -7.316 -33.125 -38.156 1 31.75 185 SER B N 1
ATOM 3099 C CA . SER B 1 185 ? -7.184 -32.125 -39.188 1 31.75 185 SER B CA 1
ATOM 3100 C C . SER B 1 185 ? -8.531 -31.484 -39.531 1 31.75 185 SER B C 1
ATOM 3102 O O . SER B 1 185 ? -8.594 -30.375 -40.062 1 31.75 185 SER B O 1
ATOM 3104 N N . ALA B 1 186 ? -9.641 -32.188 -39.719 1 34.34 186 ALA B N 1
ATOM 3105 C CA . ALA B 1 186 ? -10.609 -31.719 -40.719 1 34.34 186 ALA B CA 1
ATOM 3106 C C . ALA B 1 186 ? -11.523 -30.641 -40.125 1 34.34 186 ALA B C 1
ATOM 3108 O O . ALA B 1 186 ? -12.109 -29.844 -40.875 1 34.34 186 ALA B O 1
ATOM 3109 N N . ALA B 1 187 ? -12.008 -30.641 -38.906 1 37.34 187 ALA B N 1
ATOM 3110 C CA . ALA B 1 187 ? -13.344 -30.094 -38.719 1 37.34 187 ALA B CA 1
ATOM 3111 C C . ALA B 1 187 ? -13.297 -28.594 -38.469 1 37.34 187 ALA B C 1
ATOM 3113 O O . ALA B 1 187 ? -14.203 -28.031 -37.844 1 37.34 187 ALA B O 1
ATOM 3114 N N . THR B 1 188 ? -12.234 -27.797 -38.781 1 30.39 188 THR B N 1
ATOM 3115 C CA . THR B 1 188 ? -12.086 -26.422 -38.312 1 30.39 188 THR B CA 1
ATOM 3116 C C . THR B 1 188 ? -13.164 -25.531 -38.938 1 30.39 188 THR B C 1
ATOM 3118 O O . THR B 1 188 ? -13.164 -24.312 -38.719 1 30.39 188 THR B O 1
ATOM 3121 N N . GLN B 1 189 ? -13.992 -25.984 -39.844 1 24.14 189 GLN B N 1
ATOM 3122 C CA . GLN B 1 189 ? -14.594 -24.906 -40.625 1 24.14 189 GLN B CA 1
ATOM 3123 C C . GLN B 1 189 ? -15.555 -24.094 -39.75 1 24.14 189 GLN B C 1
ATOM 3125 O O . GLN B 1 189 ? -15.57 -22.859 -39.844 1 24.14 189 GLN B O 1
ATOM 3130 N N . GLN B 1 190 ? -16.641 -24.688 -39.281 1 24.53 190 GLN B N 1
ATOM 3131 C CA . GLN B 1 190 ? -17.906 -23.953 -39.281 1 24.53 190 GLN B CA 1
ATOM 3132 C C . GLN B 1 190 ? -18.031 -23.047 -38.062 1 24.53 190 GLN B C 1
ATOM 3134 O O . GLN B 1 190 ? -18.906 -22.172 -38.031 1 24.53 190 GLN B O 1
ATOM 3139 N N . GLN B 1 191 ? -17.5 -23.422 -36.781 1 25.38 191 GLN B N 1
ATOM 3140 C CA . GLN B 1 191 ? -18.203 -22.875 -35.625 1 25.38 191 GLN B CA 1
ATOM 3141 C C . GLN B 1 191 ? -17.844 -21.406 -3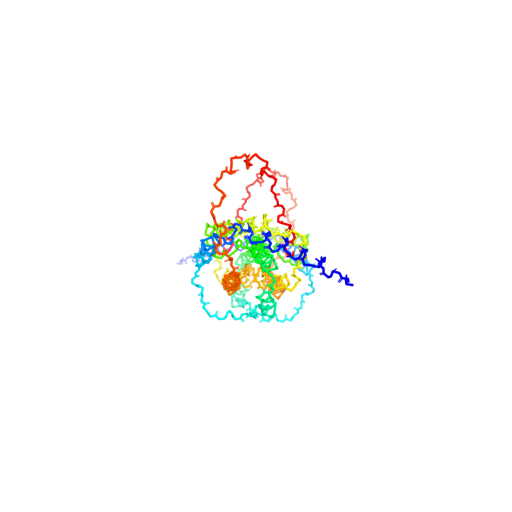5.406 1 25.38 191 GLN B C 1
ATOM 3143 O O . GLN B 1 191 ? -16.734 -21.109 -34.969 1 25.38 191 GLN B O 1
ATOM 3148 N N . GLN B 1 192 ? -17.906 -20.469 -36.344 1 23.92 192 GLN B N 1
ATOM 3149 C CA . GLN B 1 192 ? -17.703 -19.016 -36.281 1 23.92 192 GLN B CA 1
ATOM 3150 C C . GLN B 1 192 ? -18.469 -18.391 -35.125 1 23.92 192 GLN B C 1
ATOM 3152 O O . GLN B 1 192 ? -17.969 -17.453 -34.469 1 23.92 192 GLN B O 1
ATOM 3157 N N . GLN B 1 193 ? -19.766 -18.656 -35 1 22.41 193 GLN B N 1
ATOM 3158 C CA . GLN B 1 193 ? -20.672 -17.594 -34.562 1 22.41 193 GLN B CA 1
ATOM 3159 C C . GLN B 1 193 ? -20.562 -17.344 -33.062 1 22.41 193 GLN B C 1
ATOM 3161 O O . GLN B 1 193 ? -20.688 -16.219 -32.594 1 22.41 193 GLN B O 1
ATOM 3166 N N . GLN B 1 194 ? -20.797 -18.453 -32.188 1 24.77 194 GLN B N 1
ATOM 3167 C CA . GLN B 1 194 ? -21.359 -18.203 -30.859 1 24.77 194 GLN B CA 1
ATOM 3168 C C . GLN B 1 194 ? -20.312 -17.625 -29.922 1 24.77 194 GLN B C 1
ATOM 3170 O O . GLN B 1 194 ? -19.594 -18.375 -29.266 1 24.77 194 GLN B O 1
ATOM 3175 N N . GLN B 1 195 ? -19.406 -16.781 -30.328 1 26.08 195 GLN B N 1
ATOM 3176 C CA . GLN B 1 195 ? -18.172 -16.328 -29.672 1 26.08 195 GLN B CA 1
ATOM 3177 C C . GLN B 1 195 ? -18.484 -15.703 -28.312 1 26.08 195 GLN B C 1
ATOM 3179 O O . GLN B 1 195 ? -17.562 -15.469 -27.516 1 26.08 195 GLN B O 1
ATOM 3184 N N . ARG B 1 196 ? -19.625 -14.945 -28.141 1 27.14 196 ARG B N 1
ATOM 3185 C CA . ARG B 1 196 ? -19.609 -13.836 -27.203 1 27.14 196 ARG B CA 1
ATOM 3186 C C . ARG B 1 196 ? -19.578 -14.336 -25.766 1 27.14 196 ARG B C 1
ATOM 3188 O O . ARG B 1 196 ? -19.719 -13.555 -24.828 1 27.14 196 ARG B O 1
ATOM 3195 N N . ASP B 1 197 ? -20.062 -15.586 -25.562 1 30.06 197 ASP B N 1
ATOM 3196 C CA . ASP B 1 197 ? -20.422 -15.859 -24.172 1 30.06 197 ASP B CA 1
ATOM 3197 C C . ASP B 1 197 ? -19.188 -15.789 -23.266 1 30.06 197 ASP B C 1
ATOM 3199 O O . ASP B 1 197 ? -18.25 -16.578 -23.422 1 30.06 197 ASP B O 1
ATOM 3203 N N . THR B 1 198 ? -18.578 -14.609 -22.922 1 32.81 198 THR B N 1
ATOM 3204 C CA . THR B 1 198 ? -17.625 -14.133 -21.922 1 32.81 198 THR B CA 1
ATOM 3205 C C . THR B 1 198 ? -17.766 -14.922 -20.625 1 32.81 198 THR B C 1
ATOM 3207 O O . THR B 1 198 ? -18.75 -14.766 -19.906 1 32.81 198 THR B O 1
ATOM 3210 N N . ASP B 1 199 ? -17.516 -16.156 -20.469 1 35.97 199 ASP B N 1
ATOM 3211 C CA . ASP B 1 199 ? -17.422 -16.969 -19.266 1 35.97 199 ASP B CA 1
ATOM 3212 C C . ASP B 1 199 ? -16.688 -16.203 -18.156 1 35.97 199 ASP B C 1
ATOM 3214 O O . ASP B 1 199 ? -15.555 -15.766 -18.344 1 35.97 199 ASP B O 1
ATOM 3218 N N . THR B 1 200 ? -17.344 -15.586 -17.156 1 37.94 200 THR B N 1
ATOM 3219 C CA . THR B 1 200 ? -17.156 -14.867 -15.898 1 37.94 200 THR B CA 1
ATOM 3220 C C . THR B 1 200 ? -16.094 -15.555 -15.047 1 37.94 200 THR B C 1
ATOM 3222 O O . THR B 1 200 ? -16.328 -16.641 -14.516 1 37.94 200 THR B O 1
ATOM 3225 N N . ILE B 1 201 ? -14.781 -15.742 -15.461 1 47.31 201 ILE B N 1
ATOM 3226 C CA . ILE B 1 201 ? -13.852 -15.953 -14.359 1 47.31 201 ILE B CA 1
ATOM 3227 C C . ILE B 1 201 ? -14.422 -15.328 -13.086 1 47.31 201 ILE B C 1
ATOM 3229 O O . ILE B 1 201 ? -14.719 -14.133 -13.047 1 47.31 201 ILE B O 1
ATOM 3233 N N . SER B 1 202 ? -15.234 -15.938 -12.227 1 44.41 202 SER B N 1
ATOM 3234 C CA . SER B 1 202 ? -15.867 -15.492 -10.992 1 44.41 202 SER B CA 1
ATOM 3235 C C . SER B 1 202 ? -15.117 -14.32 -10.367 1 44.41 202 SER B C 1
ATOM 3237 O O . SER B 1 202 ? -13.891 -14.375 -10.211 1 44.41 202 SER B O 1
ATOM 3239 N N . GLU B 1 203 ? -15.609 -13.008 -10.562 1 47.12 203 GLU B N 1
ATOM 3240 C CA . GLU B 1 203 ? -15.273 -11.68 -10.07 1 47.12 203 GLU B CA 1
ATOM 3241 C C . GLU B 1 203 ? -14.703 -11.75 -8.656 1 47.12 203 GLU B C 1
ATOM 3243 O O . GLU B 1 203 ? -14.023 -10.82 -8.211 1 47.12 203 GLU B O 1
ATOM 3248 N N . ASP B 1 204 ? -15.039 -12.742 -7.902 1 52.28 204 ASP B N 1
ATOM 3249 C CA . ASP B 1 204 ? -14.602 -12.688 -6.512 1 52.28 204 ASP B CA 1
ATOM 3250 C C . ASP B 1 204 ? -13.312 -13.477 -6.309 1 52.28 204 ASP B C 1
ATOM 3252 O O . ASP B 1 204 ? -13.344 -14.625 -5.863 1 52.28 204 ASP B O 1
ATOM 3256 N N . CYS B 1 205 ? -12.352 -13.102 -6.762 1 54.66 205 CYS B N 1
ATOM 3257 C CA . CYS B 1 205 ? -11.07 -13.781 -6.609 1 54.66 205 CYS B CA 1
ATOM 3258 C C . CYS B 1 205 ? -10.781 -14.07 -5.141 1 54.66 205 CYS B C 1
ATOM 3260 O O . CYS B 1 205 ? -10.383 -15.18 -4.789 1 54.66 205 CYS B O 1
ATOM 3262 N N . PHE B 1 206 ? -10.562 -12.945 -4.453 1 47.94 206 PHE B N 1
ATOM 3263 C CA . PHE B 1 206 ? -10.312 -13.086 -3.023 1 47.94 206 PHE B CA 1
ATOM 3264 C C . PHE B 1 206 ? -11.359 -12.312 -2.219 1 47.94 206 PHE B C 1
ATOM 3266 O O . PHE B 1 206 ? -11.891 -11.305 -2.688 1 47.94 206 PHE B O 1
#

Foldseek 3Di:
DPPPVPPPPVVVVQLVLLVVQCCVVPVVVLVVLLVVLVCQFDDHDDPDPDPDDDLDADVVVVVVLVPDGSLSVLVVVLLLLVLVLVLLPAPQVVVPPTHPVSSVSSNVSSVVSNVSSPVRHDPPDDDDPSSNVSSVVVCCVPVVVVPQPVVRVVVVVVVVVVVVVVVVVVVVVPPDDPPDPPDPPDDPPDPPPPPPPPPCPPPPPD/DPPPVPPPPVVVVQLVLLVVQCCVVPVVVLVVLLVVLVCQFDDHDDPDPDPDDDLDADVVVVVVLVPDRSLSVLVVLLLLLVLVLCLLPAPQVVVPPTHPVSSVSSNVSSVVSNVSSPVRHDPPDDDDPRSNVSSVVVCCVPVVVVDQPVVRVVVVVVVVVVVVVVVVVVVVVPPDDPPDPPDPPDDPPDPPDPPPPPPCPPPPPD